Protein 4BXJ (pdb70)

CATH classification: 3.40.80.10 (+1 more: 1.10.101.10)

GO terms:
  GO:0009276 Gram-negative-bacterium-type cell wall (C, IDA)
  GO:0008745 N-acetylmuramoyl-L-alanine amidase activity (F, IDA)
  GO:0033252 regulation of beta-lactamase activity (P, IDA)

InterPro domains:
  IPR002502 N-acetylmuramoyl-L-alanine amidase domain [PF01510] (16-159)
  IPR002502 N-acetylmuramoyl-L-alanine amidase domain [SM00644] (7-158)
  IPR002502 N-acetylmuramoyl-L-alanine amidase domain [cd06583] (18-160)
  IPR036365 PGBD-like superfamily [SSF47090] (182-253)
  IPR036366 PGBD superfamily [G3DSA:1.10.101.10] (173-255)
  IPR036505 N-acetylmuramoyl-L-alanine amidase/PGRP domain superfamily [G3DSA:3.40.80.10] (17-172)
  IPR036505 N-acetylmuramoyl-L-alanine amidase/PGRP domain superfamily [SSF55846] (10-174)
  IPR051206 N-acetylmuramoyl-L-alanine amidase 2 [PTHR30417] (10-252)

Organism: Pseudomonas aeruginosa (strain ATCC 15692 / DSM 22644 / CIP 104116 / JCM 14847 / LMG 12228 / 1C / PRS 101 / PAO1) (NCBI:txid208964)

Radius of gyration: 26.01 Å; Cα contacts (8 Å, |Δi|>4): 995; chains: 2; bounding box: 58×69×72 Å

Structure (mmCIF, N/CA/C/O backbone):
data_4BXJ
#
_entry.id   4BXJ
#
_cell.length_a   101.805
_cell.length_b   101.805
_cell.length_c   164.475
_cell.angle_alpha   90.00
_cell.angle_beta   90.00
_cell.angle_gamma   90.00
#
_symmetry.space_group_name_H-M   'P 41 21 2'
#
loop_
_entity.id
_entity.type
_entity.pdbx_description
1 polymer AMPDH3
2 non-polymer GLYCEROL
3 water water
#
loop_
_atom_site.group_PDB
_atom_site.id
_atom_site.type_symbol
_atom_site.label_atom_id
_atom_site.label_alt_id
_atom_site.label_comp_id
_atom_site.label_asym_id
_atom_site.label_entity_id
_atom_site.label_seq_id
_atom_site.pdbx_PDB_ins_code
_atom_site.Cartn_x
_atom_site.Cartn_y
_atom_site.Cartn_z
_atom_site.occupancy
_atom_site.B_iso_or_equiv
_atom_site.auth_seq_id
_atom_site.auth_comp_id
_atom_site.auth_asym_id
_atom_site.auth_atom_id
_atom_site.pdbx_PDB_model_num
ATOM 1 N N . MET A 1 1 ? 90.634 108.088 184.966 1.00 52.92 1 MET A N 1
ATOM 2 C CA . MET A 1 1 ? 90.126 107.790 183.627 1.00 58.62 1 MET A CA 1
ATOM 3 C C . MET A 1 1 ? 91.029 108.382 182.540 1.00 56.49 1 MET A C 1
ATOM 4 O O . MET A 1 1 ? 90.675 109.338 181.830 1.00 53.04 1 MET A O 1
ATOM 9 N N . LEU A 1 2 ? 92.210 107.790 182.432 1.00 49.94 2 LEU A N 1
ATOM 10 C CA . LEU A 1 2 ? 93.141 108.105 181.372 1.00 44.73 2 LEU A CA 1
ATOM 11 C C . LEU A 1 2 ? 92.639 107.489 180.087 1.00 47.69 2 LEU A C 1
ATOM 12 O O . LEU A 1 2 ? 91.956 106.463 180.100 1.00 50.88 2 LEU A O 1
ATOM 17 N N . THR A 1 3 ? 92.974 108.125 178.974 1.00 46.14 3 THR A N 1
ATOM 18 C CA . THR A 1 3 ? 92.806 107.514 177.669 1.00 38.12 3 THR A CA 1
ATOM 19 C C . THR A 1 3 ? 94.211 107.194 177.196 1.00 36.51 3 THR A C 1
ATOM 20 O O . THR A 1 3 ? 95.160 107.871 177.577 1.00 40.25 3 THR A O 1
ATOM 24 N N . ILE A 1 4 ? 94.368 106.141 176.406 1.00 41.68 4 ILE A N 1
ATOM 25 C CA . ILE A 1 4 ? 95.700 105.784 175.908 1.00 41.21 4 ILE A CA 1
ATOM 26 C C . ILE A 1 4 ? 96.145 106.725 174.767 1.00 36.07 4 ILE A C 1
ATOM 27 O O . ILE A 1 4 ? 95.318 107.176 173.967 1.00 30.55 4 ILE A O 1
ATOM 32 N N . ASP A 1 5 ? 97.438 107.064 174.745 1.00 36.58 5 ASP A N 1
ATOM 33 C CA . ASP A 1 5 ? 98.002 107.979 173.748 1.00 34.36 5 ASP A CA 1
ATOM 34 C C . ASP A 1 5 ? 98.650 107.164 172.638 1.00 37.76 5 ASP A C 1
ATOM 35 O O . ASP A 1 5 ? 99.721 106.577 172.831 1.00 38.47 5 ASP A O 1
ATOM 40 N N . TYR A 1 6 ? 97.999 107.124 171.481 1.00 33.03 6 TYR A N 1
ATOM 41 C CA . TYR A 1 6 ? 98.506 106.353 170.356 1.00 37.08 6 TYR A CA 1
ATOM 42 C C . TYR A 1 6 ? 99.161 107.258 169.322 1.00 40.70 6 TYR A C 1
ATOM 43 O O . TYR A 1 6 ? 99.522 106.808 168.236 1.00 37.81 6 TYR A O 1
ATOM 52 N N . ASN A 1 7 ? 99.298 108.537 169.647 1.00 41.46 7 ASN A N 1
ATOM 53 C CA . ASN A 1 7 ? 99.736 109.501 168.654 1.00 35.45 7 ASN A CA 1
ATOM 54 C C . ASN A 1 7 ? 101.078 110.173 168.938 1.00 39.58 7 ASN A C 1
ATOM 55 O O . ASN A 1 7 ? 101.776 110.586 168.016 1.00 37.77 7 ASN A O 1
ATOM 60 N N . SER A 1 8 ? 101.433 110.288 170.213 1.00 40.01 8 SER A N 1
ATOM 61 C CA . SER A 1 8 ? 102.601 111.073 170.592 1.00 42.68 8 SER A CA 1
ATOM 62 C C . SER A 1 8 ? 103.908 110.427 170.165 1.00 44.59 8 SER A C 1
ATOM 63 O O . SER A 1 8 ? 104.841 111.109 169.739 1.00 46.93 8 SER A O 1
ATOM 66 N N . TYR A 1 9 ? 103.971 109.108 170.274 1.00 40.73 9 TYR A N 1
ATOM 67 C CA . TYR A 1 9 ? 105.210 108.395 170.002 1.00 39.80 9 TYR A CA 1
ATOM 68 C C . TYR A 1 9 ? 104.904 107.048 169.364 1.00 39.54 9 TYR A C 1
ATOM 69 O O . TYR A 1 9 ? 103.932 106.387 169.718 1.00 39.86 9 TYR A O 1
ATOM 78 N N . ARG A 1 10 ? 105.724 106.643 168.405 1.00 41.45 10 ARG A N 1
ATOM 79 C CA . ARG A 1 10 ? 105.490 105.395 167.699 1.00 33.66 10 ARG A CA 1
ATOM 80 C C . ARG A 1 10 ? 106.819 104.743 167.415 1.00 33.49 10 ARG A C 1
ATOM 81 O O . ARG A 1 10 ? 107.678 105.336 166.767 1.00 38.62 10 ARG A O 1
ATOM 89 N N . THR A 1 11 ? 106.991 103.520 167.894 1.00 32.90 11 THR A N 1
ATOM 90 C CA . THR A 1 11 ? 108.216 102.783 167.644 1.00 32.11 11 THR A CA 1
ATOM 91 C C . THR A 1 11 ? 108.373 102.532 166.145 1.00 35.27 11 THR A C 1
ATOM 92 O O . THR A 1 11 ? 107.402 102.226 165.451 1.00 34.95 11 THR A O 1
ATOM 96 N N . THR A 1 12 ? 109.593 102.689 165.643 1.00 33.67 12 THR A N 1
ATOM 97 C CA . THR A 1 12 ? 109.872 102.460 164.241 1.00 35.30 12 THR A CA 1
ATOM 98 C C . THR A 1 12 ? 110.757 101.236 164.108 1.00 42.41 12 THR A C 1
ATOM 99 O O . THR A 1 12 ? 110.310 100.161 163.699 1.00 39.41 12 THR A O 1
ATOM 103 N N . THR A 1 13 ? 112.026 101.401 164.457 1.00 42.25 13 THR A N 1
ATOM 104 C CA . THR A 1 13 ? 112.995 100.350 164.184 1.00 43.60 13 THR A CA 1
ATOM 105 C C . THR A 1 13 ? 112.833 99.075 165.033 1.00 39.18 13 THR A C 1
ATOM 106 O O . THR A 1 13 ? 112.540 98.024 164.473 1.00 40.13 13 THR A O 1
ATOM 110 N N . PRO A 1 14 ? 112.970 99.166 166.372 1.00 42.30 14 PRO A N 1
ATOM 111 C CA . PRO A 1 14 ? 113.021 97.960 167.219 1.00 45.49 14 PRO A CA 1
ATOM 112 C C . PRO A 1 14 ? 111.675 97.296 167.560 1.00 46.50 14 PRO A C 1
ATOM 113 O O . PRO A 1 14 ? 111.315 97.234 168.738 1.00 46.31 14 PRO A O 1
ATOM 117 N N . TYR A 1 15 ? 110.966 96.790 166.556 1.00 44.58 15 TYR A N 1
ATOM 118 C CA . TYR A 1 15 ? 109.761 95.990 166.770 1.00 42.18 15 TYR A CA 1
ATOM 119 C C . TYR A 1 15 ? 109.431 95.174 165.510 1.00 41.05 15 TYR A C 1
ATOM 120 O O . TYR A 1 15 ? 109.972 95.435 164.432 1.00 37.34 15 TYR A O 1
ATOM 129 N N . GLY A 1 16 ? 108.533 94.201 165.650 1.00 35.28 16 GLY A N 1
ATOM 130 C CA . GLY A 1 16 ? 108.153 93.352 164.540 1.00 33.95 16 GLY A CA 1
ATOM 131 C C . GLY A 1 16 ? 106.743 92.796 164.609 1.00 37.40 16 GLY A C 1
ATOM 132 O O . GLY A 1 16 ? 105.861 93.382 165.247 1.00 34.40 16 GLY A O 1
ATOM 133 N N . LYS A 1 17 ? 106.535 91.664 163.938 1.00 32.01 17 LYS A N 1
ATOM 134 C CA . LYS A 1 17 ? 105.254 90.964 163.943 1.00 30.25 17 LYS A CA 1
ATOM 135 C C . LYS A 1 17 ? 105.360 89.776 164.873 1.00 33.75 17 LYS A C 1
ATOM 136 O O . LYS A 1 17 ? 106.459 89.246 165.080 1.00 38.84 17 LYS A O 1
ATOM 142 N N . ARG A 1 18 ? 104.246 89.330 165.441 1.00 30.01 18 ARG A N 1
ATOM 143 C CA . ARG A 1 18 ? 104.336 88.141 166.281 1.00 30.45 18 ARG A CA 1
ATOM 144 C C . ARG A 1 18 ? 104.450 86.881 165.418 1.00 32.45 18 ARG A C 1
ATOM 145 O O . ARG A 1 18 ? 105.018 85.881 165.851 1.00 39.34 18 ARG A O 1
ATOM 153 N N . VAL A 1 19 ? 103.959 86.953 164.182 1.00 31.87 19 VAL A N 1
ATOM 154 C CA . VAL A 1 19 ? 103.985 85.817 163.252 1.00 28.51 19 VAL A CA 1
ATOM 155 C C . VAL A 1 19 ? 105.164 85.809 162.278 1.00 29.01 19 VAL A C 1
ATOM 156 O O . VAL A 1 19 ? 105.412 86.793 161.589 1.00 29.98 19 VAL A O 1
ATOM 160 N N . ARG A 1 20 ? 105.861 84.681 162.193 1.00 27.03 20 ARG A N 1
ATOM 161 C CA . ARG A 1 20 ? 106.964 84.542 161.261 1.00 28.80 20 ARG A CA 1
ATOM 162 C C . ARG A 1 20 ? 106.989 83.174 160.559 1.00 35.84 20 ARG A C 1
ATOM 163 O O . ARG A 1 20 ? 107.910 82.890 159.804 1.00 38.22 20 ARG A O 1
ATOM 171 N N . PHE A 1 21 ? 105.989 82.329 160.811 1.00 37.05 21 PHE A N 1
ATOM 172 C CA . PHE A 1 21 ? 105.932 80.990 160.214 1.00 32.26 21 PHE A CA 1
ATOM 173 C C . PHE A 1 21 ? 104.612 80.735 159.502 1.00 34.75 21 PHE A C 1
ATOM 174 O O . PHE A 1 21 ? 103.564 81.229 159.925 1.00 33.01 21 PHE A O 1
ATOM 182 N N . LEU A 1 22 ? 104.671 79.946 158.429 1.00 32.45 22 LEU A N 1
ATOM 183 C CA . LEU A 1 22 ? 103.476 79.526 157.707 1.00 28.64 22 LEU A CA 1
ATOM 184 C C . LEU A 1 22 ? 103.479 78.005 157.590 1.00 29.63 22 LEU A C 1
ATOM 185 O O . LEU A 1 22 ? 104.406 77.417 157.040 1.00 33.98 22 LEU A O 1
ATOM 190 N N . VAL A 1 23 ? 102.456 77.359 158.128 1.00 28.49 23 VAL A N 1
ATOM 191 C CA . VAL A 1 23 ? 102.429 75.900 158.166 1.00 28.25 23 VAL A CA 1
ATOM 192 C C . VAL A 1 23 ? 101.295 75.339 157.318 1.00 30.98 23 VAL A C 1
ATOM 193 O O . VAL A 1 23 ? 100.146 75.775 157.443 1.00 30.08 23 VAL A O 1
ATOM 197 N N . LEU A 1 24 ? 101.634 74.385 156.446 1.00 33.00 24 LEU A N 1
ATOM 198 C CA . LEU A 1 24 ? 100.662 73.731 155.559 1.00 34.01 24 LEU A CA 1
ATOM 199 C C . LEU A 1 24 ? 100.261 72.347 156.069 1.00 33.97 24 LEU A C 1
ATOM 200 O O . LEU A 1 24 ? 101.126 71.538 156.423 1.00 33.26 24 LEU A O 1
ATOM 205 N N . HIS A 1 25 ? 98.952 72.085 156.079 1.00 33.50 25 HIS A N 1
ATOM 206 C CA . HIS A 1 25 ? 98.392 70.805 156.522 1.00 35.68 25 HIS A CA 1
ATOM 207 C C . HIS A 1 25 ? 97.444 70.231 155.476 1.00 35.01 25 HIS A C 1
ATOM 208 O O . HIS A 1 25 ? 96.884 70.960 154.659 1.00 36.08 25 HIS A O 1
ATOM 215 N N . TYR A 1 26 ? 97.240 68.923 155.510 1.00 36.78 26 TYR A N 1
ATOM 216 C CA . TYR A 1 26 ? 96.070 68.378 154.839 1.00 39.56 26 TYR A CA 1
ATOM 217 C C . TYR A 1 26 ? 95.041 67.950 155.876 1.00 41.01 26 TYR A C 1
ATOM 218 O O . TYR A 1 26 ? 95.394 67.652 157.021 1.00 41.06 26 TYR A O 1
ATOM 227 N N . THR A 1 27 ? 93.770 67.943 155.488 1.00 39.48 27 THR A N 1
ATOM 228 C CA . THR A 1 27 ? 92.694 67.651 156.437 1.00 41.27 27 THR A CA 1
ATOM 229 C C . THR A 1 27 ? 92.489 66.165 156.710 1.00 42.56 27 THR A C 1
ATOM 230 O O . THR A 1 27 ? 92.071 65.798 157.813 1.00 41.04 27 THR A O 1
ATOM 234 N N . ALA A 1 28 ? 92.754 65.333 155.696 1.00 41.58 28 ALA A N 1
ATOM 235 C CA . ALA A 1 28 ? 92.470 63.891 155.737 1.00 45.68 28 ALA A CA 1
ATOM 236 C C . ALA A 1 28 ? 90.979 63.575 155.917 1.00 41.31 28 ALA A C 1
ATOM 237 O O . ALA A 1 28 ? 90.632 62.510 156.400 1.00 40.75 28 ALA A O 1
ATOM 239 N N . LEU A 1 29 ? 90.112 64.506 155.531 1.00 37.13 29 LEU A N 1
ATOM 240 C CA . LEU A 1 29 ? 88.680 64.406 155.768 1.00 34.18 29 LEU A CA 1
ATOM 241 C C . LEU A 1 29 ? 88.003 65.177 154.654 1.00 37.86 29 LEU A C 1
ATOM 242 O O . LEU A 1 29 ? 88.632 66.021 154.037 1.00 43.76 29 LEU A O 1
ATOM 247 N N . ASP A 1 30 ? 86.734 64.918 154.367 1.00 40.04 30 ASP A N 1
ATOM 248 C CA . ASP A 1 30 ? 86.083 65.709 153.317 1.00 36.50 30 ASP A CA 1
ATOM 249 C C . ASP A 1 30 ? 85.730 67.103 153.832 1.00 38.06 30 ASP A C 1
ATOM 250 O O . ASP A 1 30 ? 85.967 67.414 155.009 1.00 37.32 30 ASP A O 1
ATOM 255 N N . PHE A 1 31 ? 85.148 67.931 152.968 1.00 35.64 31 PHE A N 1
ATOM 256 C CA . PHE A 1 31 ? 84.832 69.310 153.351 1.00 38.99 31 PHE A CA 1
ATOM 257 C C . PHE A 1 31 ? 83.914 69.409 154.561 1.00 38.44 31 PHE A C 1
ATOM 258 O O . PHE A 1 31 ? 84.185 70.159 155.489 1.00 42.29 31 PHE A O 1
ATOM 266 N N . ALA A 1 32 ? 82.813 68.674 154.534 1.00 38.79 32 ALA A N 1
ATOM 267 C CA . ALA A 1 32 ? 81.845 68.743 155.617 1.00 39.23 32 ALA A CA 1
ATOM 268 C C . ALA A 1 32 ? 82.473 68.339 156.930 1.00 36.67 32 ALA A C 1
ATOM 269 O O . ALA A 1 32 ? 82.199 68.943 157.962 1.00 42.05 32 ALA A O 1
ATOM 271 N N . ALA A 1 33 ? 83.330 67.331 156.906 1.00 33.82 33 ALA A N 1
ATOM 272 C CA . ALA A 1 33 ? 83.949 66.908 158.153 1.00 36.19 33 ALA A CA 1
ATOM 273 C C . ALA A 1 33 ? 85.012 67.907 158.598 1.00 40.11 33 ALA A C 1
ATOM 274 O O . ALA A 1 33 ? 85.201 68.134 159.792 1.00 41.48 33 ALA A O 1
ATOM 276 N N . SER A 1 34 ? 85.700 68.504 157.637 1.00 36.62 34 SER A N 1
ATOM 277 C CA . SER A 1 34 ? 86.772 69.422 157.956 1.00 33.98 34 SER A CA 1
ATOM 278 C C . SER A 1 34 ? 86.231 70.665 158.623 1.00 38.77 34 SER A C 1
ATOM 279 O O . SER A 1 34 ? 86.736 71.077 159.668 1.00 38.22 34 SER A O 1
ATOM 282 N N . VAL A 1 35 ? 85.207 71.272 158.025 1.00 38.51 35 VAL A N 1
ATOM 283 C CA . VAL A 1 35 ? 84.746 72.559 158.532 1.00 37.92 35 VAL A CA 1
ATOM 284 C C . VAL A 1 35 ? 84.175 72.374 159.895 1.00 36.28 35 VAL A C 1
ATOM 285 O O . VAL A 1 35 ? 84.228 73.273 160.717 1.00 37.58 35 VAL A O 1
ATOM 289 N N . LYS A 1 36 ? 83.633 71.194 160.140 1.00 37.46 36 LYS A N 1
ATOM 290 C CA . LYS A 1 36 ? 83.053 70.922 161.437 1.00 43.20 36 LYS A CA 1
ATOM 291 C C . LYS A 1 36 ? 84.175 70.748 162.459 1.00 42.41 36 LYS A C 1
ATOM 292 O O . LYS A 1 36 ? 84.138 71.337 163.547 1.00 40.12 36 LYS A O 1
ATOM 298 N N . ALA A 1 37 ? 85.196 69.978 162.086 1.00 41.83 37 ALA A N 1
ATOM 299 C CA . ALA A 1 37 ? 86.287 69.654 163.009 1.00 41.28 37 ALA A CA 1
ATOM 300 C C . ALA A 1 37 ? 87.181 70.856 163.307 1.00 42.47 37 ALA A C 1
ATOM 301 O O . ALA A 1 37 ? 87.754 70.955 164.384 1.00 43.70 37 ALA A O 1
ATOM 303 N N . LEU A 1 38 ? 87.300 71.770 162.353 1.00 39.75 38 LEU A N 1
ATOM 304 C CA . LEU A 1 38 ? 88.177 72.920 162.534 1.00 39.18 38 LEU A CA 1
ATOM 305 C C . LEU A 1 38 ? 87.451 74.125 163.130 1.00 36.28 38 LEU A C 1
ATOM 306 O O . LEU A 1 38 ? 88.082 75.129 163.469 1.00 38.24 38 LEU A O 1
ATOM 311 N N . THR A 1 39 ? 86.132 74.042 163.258 1.00 33.94 39 THR A N 1
ATOM 312 C CA . THR A 1 39 ? 85.392 75.163 163.829 1.00 34.97 39 THR A CA 1
ATOM 313 C C . THR A 1 39 ? 84.844 74.860 165.209 1.00 34.63 39 THR A C 1
ATOM 314 O O . THR A 1 39 ? 84.785 75.754 166.061 1.00 32.42 39 THR A O 1
ATOM 318 N N . THR A 1 40 ? 84.443 73.614 165.442 1.00 32.46 40 THR A N 1
ATOM 319 C CA . THR A 1 40 ? 83.874 73.274 166.750 1.00 38.95 40 THR A CA 1
ATOM 320 C C . THR A 1 40 ? 84.639 72.157 167.451 1.00 39.66 40 THR A C 1
ATOM 321 O O . THR A 1 40 ? 84.296 71.776 168.564 1.00 41.39 40 THR A O 1
ATOM 325 N N . GLY A 1 41 ? 85.693 71.665 166.809 1.00 36.98 41 GLY A N 1
ATOM 326 C CA . GLY A 1 41 ? 86.361 70.466 167.265 1.00 32.61 41 GLY A CA 1
ATOM 327 C C . GLY A 1 41 ? 87.550 70.685 168.168 1.00 35.60 41 GLY A C 1
ATOM 328 O O . GLY A 1 41 ? 87.574 71.609 168.963 1.00 39.24 41 GLY A O 1
ATOM 329 N N . ALA A 1 42 ? 88.543 69.813 168.036 1.00 39.67 42 ALA A N 1
ATOM 330 C CA . ALA A 1 42 ? 89.731 69.838 168.882 1.00 30.62 42 ALA A CA 1
ATOM 331 C C . ALA A 1 42 ? 90.863 70.670 168.293 1.00 31.59 42 ALA A C 1
ATOM 332 O O . ALA A 1 42 ? 91.805 71.020 168.988 1.00 33.30 42 ALA A O 1
ATOM 334 N N . ALA A 1 43 ? 90.780 70.959 167.000 1.00 38.72 43 ALA A N 1
ATOM 335 C CA . ALA A 1 43 ? 91.838 71.680 166.304 1.00 33.23 43 ALA A CA 1
ATOM 336 C C . ALA A 1 43 ? 91.214 72.797 165.507 1.00 32.74 43 ALA A C 1
ATOM 337 O O . ALA A 1 43 ? 89.996 72.890 165.422 1.00 40.23 43 ALA A O 1
ATOM 339 N N . SER A 1 44 ? 92.037 73.647 164.912 1.00 33.51 44 SER A N 1
ATOM 340 C CA . SER A 1 44 ? 91.520 74.642 163.973 1.00 30.58 44 SER A CA 1
ATOM 341 C C . SER A 1 44 ? 92.625 75.085 163.031 1.00 28.59 44 SER A C 1
ATOM 342 O O . SER A 1 44 ? 93.741 74.555 163.047 1.00 29.94 44 SER A O 1
ATOM 345 N N . ALA A 1 45 ? 92.321 76.069 162.206 1.00 27.35 45 ALA A N 1
ATOM 346 C CA . ALA A 1 45 ? 93.318 76.573 161.290 1.00 28.07 45 ALA A CA 1
ATOM 347 C C . ALA A 1 45 ? 92.902 77.962 160.894 1.00 27.50 45 ALA A C 1
ATOM 348 O O . ALA A 1 45 ? 91.730 78.298 160.998 1.00 27.84 45 ALA A O 1
ATOM 350 N N . HIS A 1 46 ? 93.854 78.771 160.445 1.00 27.43 46 HIS A N 1
ATOM 351 C CA . HIS A 1 46 ? 93.534 80.127 160.035 1.00 26.39 46 HIS A CA 1
ATOM 352 C C . HIS A 1 46 ? 92.751 80.109 158.744 1.00 30.04 46 HIS A C 1
ATOM 353 O O . HIS A 1 46 ? 91.755 80.818 158.615 1.00 34.12 46 HIS A O 1
ATOM 360 N N . TYR A 1 47 ? 93.190 79.287 157.797 1.00 27.22 47 TYR A N 1
ATOM 361 C CA . TYR A 1 47 ? 92.522 79.189 156.509 1.00 30.09 47 TYR A CA 1
ATOM 362 C C . TYR A 1 47 ? 92.257 77.742 156.136 1.00 32.39 47 TYR A C 1
ATOM 363 O O . TYR A 1 47 ? 93.012 76.833 156.525 1.00 29.71 47 TYR A O 1
ATOM 372 N N . LEU A 1 48 ? 91.180 77.546 155.383 1.00 26.66 48 LEU A N 1
ATOM 373 C CA . LEU A 1 48 ? 90.834 76.249 154.823 1.00 28.09 48 LEU A CA 1
ATOM 374 C C . LEU A 1 48 ? 90.683 76.381 153.321 1.00 32.64 48 LEU A C 1
ATOM 375 O O . LEU A 1 48 ? 89.975 77.268 152.831 1.00 33.06 48 LEU A O 1
ATOM 380 N N . ILE A 1 49 ? 91.359 75.514 152.579 1.00 38.24 49 ILE A N 1
ATOM 381 C CA . ILE A 1 49 ? 91.203 75.485 151.126 1.00 32.34 49 ILE A CA 1
ATOM 382 C C . ILE A 1 49 ? 90.497 74.188 150.751 1.00 33.04 49 ILE A C 1
ATOM 383 O O . ILE A 1 49 ? 91.072 73.105 150.870 1.00 34.49 49 ILE A O 1
ATOM 388 N N . PRO A 1 50 ? 89.225 74.287 150.343 1.00 33.65 50 PRO A N 1
ATOM 389 C CA . PRO A 1 50 ? 88.417 73.130 149.943 1.00 32.11 50 PRO A CA 1
ATOM 390 C C . PRO A 1 50 ? 88.804 72.549 148.577 1.00 33.71 50 PRO A C 1
ATOM 391 O O . PRO A 1 50 ? 89.379 73.226 147.719 1.00 29.21 50 PRO A O 1
ATOM 395 N N . ALA A 1 51 ? 88.486 71.275 148.394 1.00 35.19 51 ALA A N 1
ATOM 396 C CA . ALA A 1 51 ? 88.644 70.616 147.110 1.00 37.20 51 ALA A CA 1
ATOM 397 C C . ALA A 1 51 ? 87.294 70.645 146.372 1.00 38.32 51 ALA A C 1
ATOM 398 O O . ALA A 1 51 ? 86.323 70.027 146.822 1.00 32.66 51 ALA A O 1
ATOM 400 N N . PRO A 1 52 ? 87.222 71.378 145.249 1.00 31.94 52 PRO A N 1
ATOM 401 C CA . PRO A 1 52 ? 85.951 71.636 144.564 1.00 33.96 52 PRO A CA 1
ATOM 402 C C . PRO A 1 52 ? 85.246 70.372 144.081 1.00 38.70 52 PRO A C 1
ATOM 403 O O . PRO A 1 52 ? 84.022 70.336 144.045 1.00 44.41 52 PRO A O 1
ATOM 407 N N . HIS A 1 53 ? 85.996 69.346 143.709 1.00 41.33 53 HIS A N 1
ATOM 408 C CA . HIS A 1 53 ? 85.367 68.080 143.356 1.00 45.93 53 HIS A CA 1
ATOM 409 C C . HIS A 1 53 ? 85.157 67.258 144.599 1.00 39.75 53 HIS A C 1
ATOM 410 O O . HIS A 1 53 ? 85.878 66.300 144.835 1.00 52.76 53 HIS A O 1
ATOM 417 N N . ASP A 1 54 ? 84.177 67.653 145.401 1.00 37.69 54 ASP A N 1
ATOM 418 C CA . ASP A 1 54 ? 83.876 66.995 146.681 1.00 41.72 54 ASP A CA 1
ATOM 419 C C . ASP A 1 54 ? 82.386 67.163 146.888 1.00 39.43 54 ASP A C 1
ATOM 420 O O . ASP A 1 54 ? 81.889 68.288 146.929 1.00 43.48 54 ASP A O 1
ATOM 425 N N . PRO A 1 55 ? 81.660 66.045 146.991 1.00 44.27 55 PRO A N 1
ATOM 426 C CA . PRO A 1 55 ? 80.214 66.070 147.250 1.00 41.80 55 PRO A CA 1
ATOM 427 C C . PRO A 1 55 ? 79.861 66.832 148.534 1.00 43.99 55 PRO A C 1
ATOM 428 O O . PRO A 1 55 ? 78.847 67.530 148.506 1.00 43.56 55 PRO A O 1
ATOM 432 N N . SER A 1 56 ? 80.671 66.722 149.601 1.00 41.32 56 SER A N 1
ATOM 433 C CA . SER A 1 56 ? 80.458 67.500 150.836 1.00 40.09 56 SER A CA 1
ATOM 434 C C . SER A 1 56 ? 80.396 68.965 150.507 1.00 43.82 56 SER A C 1
ATOM 435 O O . SER A 1 56 ? 79.562 69.704 151.036 1.00 43.80 56 SER A O 1
ATOM 438 N N . TYR A 1 57 ? 81.322 69.376 149.646 1.00 38.33 57 TYR A N 1
ATOM 439 C CA . TYR A 1 57 ? 81.510 70.770 149.317 1.00 38.57 57 TYR A CA 1
ATOM 440 C C . TYR A 1 57 ? 80.330 71.290 148.532 1.00 37.81 57 TYR A C 1
ATOM 441 O O . TYR A 1 57 ? 79.690 72.259 148.938 1.00 41.23 57 TYR A O 1
ATOM 450 N N . LYS A 1 58 ? 80.045 70.639 147.410 1.00 44.33 58 LYS A N 1
ATOM 451 C CA . LYS A 1 58 ? 78.932 71.038 146.564 1.00 41.59 58 LYS A CA 1
ATOM 452 C C . LYS A 1 58 ? 77.643 71.018 147.381 1.00 40.54 58 LYS A C 1
ATOM 453 O O . LYS A 1 58 ? 76.822 71.935 147.283 1.00 38.29 58 LYS A O 1
ATOM 459 N N . ALA A 1 59 ? 77.492 69.995 148.220 1.00 36.71 59 ALA A N 1
ATOM 460 C CA . ALA A 1 59 ? 76.292 69.872 149.047 1.00 40.53 59 ALA A CA 1
ATOM 461 C C . ALA A 1 59 ? 76.155 71.024 150.033 1.00 42.58 59 ALA A C 1
ATOM 462 O O . ALA A 1 59 ? 75.055 71.383 150.424 1.00 49.88 59 ALA A O 1
ATOM 464 N N . ALA A 1 60 ? 77.278 71.600 150.438 1.00 40.51 60 ALA A N 1
ATOM 465 C CA . ALA A 1 60 ? 77.257 72.684 151.400 1.00 37.84 60 ALA A CA 1
ATOM 466 C C . ALA A 1 60 ? 76.775 73.996 150.776 1.00 43.17 60 ALA A C 1
ATOM 467 O O . ALA A 1 60 ? 76.469 74.950 151.500 1.00 38.36 60 ALA A O 1
ATOM 469 N N . GLY A 1 61 ? 76.714 74.044 149.442 1.00 38.57 61 GLY A N 1
ATOM 470 C CA . GLY A 1 61 ? 76.286 75.245 148.737 1.00 32.99 61 GLY A CA 1
ATOM 471 C C . GLY A 1 61 ? 77.276 75.765 147.709 1.00 38.41 61 GLY A C 1
ATOM 472 O O . GLY A 1 61 ? 76.988 76.698 146.962 1.00 36.51 61 GLY A O 1
ATOM 473 N N . PHE A 1 62 ? 78.450 75.152 147.649 1.00 38.90 62 PHE A N 1
ATOM 474 C CA . PHE A 1 62 ? 79.538 75.724 146.869 1.00 37.27 62 PHE A CA 1
ATOM 475 C C . PHE A 1 62 ? 79.766 75.041 145.517 1.00 38.19 62 PHE A C 1
ATOM 476 O O . PHE A 1 62 ? 79.247 73.962 145.257 1.00 41.00 62 PHE A O 1
ATOM 484 N N . LYS A 1 63 ? 80.520 75.693 144.645 1.00 37.41 63 LYS A N 1
ATOM 485 C CA . LYS A 1 63 ? 80.886 75.078 143.385 1.00 38.88 63 LYS A CA 1
ATOM 486 C C . LYS A 1 63 ? 82.341 75.382 143.056 1.00 41.22 63 LYS A C 1
ATOM 487 O O . LYS A 1 63 ? 83.190 74.501 143.122 1.00 38.81 63 LYS A O 1
ATOM 493 N N . GLY A 1 64 ? 82.630 76.632 142.712 1.00 42.18 64 GLY A N 1
ATOM 494 C CA . GLY A 1 64 ? 83.989 77.025 142.396 1.00 33.47 64 GLY A CA 1
ATOM 495 C C . GLY A 1 64 ? 84.929 76.981 143.592 1.00 40.88 64 GLY A C 1
ATOM 496 O O . GLY A 1 64 ? 84.515 76.795 144.750 1.00 37.16 64 GLY A O 1
ATOM 497 N N . GLN A 1 65 ? 86.213 77.144 143.300 1.00 37.72 65 GLN A N 1
ATOM 498 C CA . GLN A 1 65 ? 87.239 77.173 144.321 1.00 37.10 65 GLN A CA 1
ATOM 499 C C . GLN A 1 65 ? 87.044 78.420 145.166 1.00 33.25 65 GLN A C 1
ATOM 500 O O . GLN A 1 65 ? 86.736 79.469 144.633 1.00 36.82 65 GLN A O 1
ATOM 506 N N . ARG A 1 66 ? 87.207 78.306 146.479 1.00 31.45 66 ARG A N 1
ATOM 507 C CA . ARG A 1 66 ? 87.352 79.502 147.326 1.00 38.49 66 ARG A CA 1
ATOM 508 C C . ARG A 1 66 ? 88.284 79.309 148.511 1.00 29.67 66 ARG A C 1
ATOM 509 O O . ARG A 1 66 ? 88.836 78.231 148.694 1.00 30.04 66 ARG A O 1
ATOM 517 N N . ILE A 1 67 ? 88.492 80.375 149.280 1.00 27.71 67 ILE A N 1
ATOM 518 C CA . ILE A 1 67 ? 89.390 80.323 150.434 1.00 30.13 67 ILE A CA 1
ATOM 519 C C . ILE A 1 67 ? 88.654 80.814 151.661 1.00 33.40 67 ILE A C 1
ATOM 520 O O . ILE A 1 67 ? 88.138 81.943 151.668 1.00 34.17 67 ILE A O 1
ATOM 525 N N . PHE A 1 68 ? 88.601 79.972 152.691 1.00 27.38 68 PHE A N 1
ATOM 526 C CA . PHE A 1 68 ? 87.865 80.298 153.909 1.00 32.81 68 PHE A CA 1
ATOM 527 C C . PHE A 1 68 ? 88.784 80.739 155.039 1.00 32.57 68 PHE A C 1
ATOM 528 O O . PHE A 1 68 ? 89.755 80.057 155.358 1.00 32.08 68 PHE A O 1
ATOM 536 N N . ASN A 1 69 ? 88.454 81.863 155.667 1.00 34.13 69 ASN A N 1
ATOM 537 C CA . ASN A 1 69 ? 89.107 82.230 156.908 1.00 28.10 69 ASN A CA 1
ATOM 538 C C . ASN A 1 69 ? 88.272 81.706 158.059 1.00 27.63 69 ASN A C 1
ATOM 539 O O . ASN A 1 69 ? 87.059 81.879 158.083 1.00 31.39 69 ASN A O 1
ATOM 544 N N . LEU A 1 70 ? 88.920 81.031 158.997 1.00 31.66 70 LEU A N 1
ATOM 545 C CA . LEU A 1 70 ? 88.239 80.463 160.162 1.00 30.71 70 LEU A CA 1
ATOM 546 C C . LEU A 1 70 ? 88.659 81.170 161.449 1.00 31.24 70 LEU A C 1
ATOM 547 O O . LEU A 1 70 ? 87.863 81.317 162.375 1.00 34.48 70 LEU A O 1
ATOM 552 N N . VAL A 1 71 ? 89.924 81.572 161.498 1.00 27.41 71 VAL A N 1
ATOM 553 C CA . VAL A 1 71 ? 90.486 82.295 162.626 1.00 29.96 71 VAL A CA 1
ATOM 554 C C . VAL A 1 71 ? 91.249 83.481 162.062 1.00 30.39 71 VAL A C 1
ATOM 555 O O . VAL A 1 71 ? 91.991 83.327 161.098 1.00 34.33 71 VAL A O 1
ATOM 559 N N . ALA A 1 72 ? 91.050 84.663 162.639 1.00 30.30 72 ALA A N 1
ATOM 560 C CA . ALA A 1 72 ? 91.770 85.852 162.217 1.00 25.37 72 ALA A CA 1
ATOM 561 C C . ALA A 1 72 ? 93.253 85.611 162.418 1.00 30.23 72 ALA A C 1
ATOM 562 O O . ALA A 1 72 ? 93.640 84.951 163.388 1.00 29.90 72 ALA A O 1
ATOM 564 N N . GLU A 1 73 ? 94.071 86.148 161.507 1.00 25.69 73 GLU A N 1
ATOM 565 C CA . GLU A 1 73 ? 95.511 85.947 161.541 1.00 25.37 73 GLU A CA 1
ATOM 566 C C . GLU A 1 73 ? 96.097 86.314 162.899 1.00 28.57 73 GLU A C 1
ATOM 567 O O . GLU A 1 73 ? 96.962 85.607 163.430 1.00 27.27 73 GLU A O 1
ATOM 573 N N . GLU A 1 74 ? 95.613 87.411 163.468 1.00 28.84 74 GLU A N 1
ATOM 574 C CA . GLU A 1 74 ? 96.119 87.871 164.756 1.00 36.75 74 GLU A CA 1
ATOM 575 C C . GLU A 1 74 ? 95.823 86.911 165.901 1.00 34.57 74 GLU A C 1
ATOM 576 O O . GLU A 1 74 ? 96.511 86.939 166.924 1.00 33.60 74 GLU A O 1
ATOM 582 N N . ASP A 1 75 ? 94.827 86.045 165.733 1.00 31.03 75 ASP A N 1
ATOM 583 C CA . ASP A 1 75 ? 94.537 85.070 166.784 1.00 28.71 75 ASP A CA 1
ATOM 584 C C . ASP A 1 75 ? 95.345 83.784 166.667 1.00 31.04 75 ASP A C 1
ATOM 585 O O . ASP A 1 75 ? 96.105 83.594 165.717 1.00 32.05 75 ASP A O 1
ATOM 590 N N . ARG A 1 76 ? 95.177 82.904 167.648 1.00 27.55 76 ARG A N 1
ATOM 591 C CA . ARG A 1 76 ? 95.952 81.672 167.721 1.00 26.75 76 ARG A CA 1
ATOM 592 C C . ARG A 1 76 ? 95.094 80.485 167.306 1.00 31.37 76 ARG A C 1
ATOM 593 O O . ARG A 1 76 ? 94.157 80.119 168.008 1.00 35.18 76 ARG A O 1
ATOM 601 N N . ALA A 1 77 ? 95.375 79.893 166.154 1.00 31.66 77 ALA A N 1
ATOM 602 C CA . ALA A 1 77 ? 94.607 78.727 165.755 1.00 30.24 77 ALA A CA 1
ATOM 603 C C . ALA A 1 77 ? 95.317 77.506 166.312 1.00 30.25 77 ALA A C 1
ATOM 604 O O . ALA A 1 77 ? 96.491 77.584 166.660 1.00 32.69 77 ALA A O 1
ATOM 606 N N . TRP A 1 78 ? 94.619 76.382 166.409 1.00 32.25 78 TRP A N 1
ATOM 607 C CA . TRP A 1 78 ? 95.186 75.215 167.082 1.00 32.08 78 TRP A CA 1
ATOM 608 C C . TRP A 1 78 ? 95.560 74.113 166.089 1.00 36.45 78 TRP A C 1
ATOM 609 O O . TRP A 1 78 ? 94.815 73.147 165.909 1.00 35.10 78 TRP A O 1
ATOM 620 N N . HIS A 1 79 ? 96.731 74.243 165.467 1.00 38.34 79 HIS A N 1
ATOM 621 C CA . HIS A 1 79 ? 97.044 73.453 164.282 1.00 33.79 79 HIS A CA 1
ATOM 622 C C . HIS A 1 79 ? 98.426 72.804 164.297 1.00 34.30 79 HIS A C 1
ATOM 623 O O . HIS A 1 79 ? 98.605 71.714 163.761 1.00 40.93 79 HIS A O 1
ATOM 630 N N . ALA A 1 80 ? 99.395 73.481 164.907 1.00 35.97 80 ALA A N 1
ATOM 631 C CA . ALA A 1 80 ? 100.764 72.985 164.999 1.00 32.84 80 ALA A CA 1
ATOM 632 C C . ALA A 1 80 ? 100.934 71.897 166.061 1.00 39.20 80 ALA A C 1
ATOM 633 O O . ALA A 1 80 ? 101.655 70.917 165.836 1.00 39.12 80 ALA A O 1
ATOM 635 N N . GLY A 1 81 ? 100.281 72.066 167.215 1.00 35.62 81 GLY A N 1
ATOM 636 C CA . GLY A 1 81 ? 100.450 71.134 168.318 1.00 27.21 81 GLY A CA 1
ATOM 637 C C . GLY A 1 81 ? 101.876 71.219 168.818 1.00 33.30 81 GLY A C 1
ATOM 638 O O . GLY A 1 81 ? 102.539 72.239 168.618 1.00 32.86 81 GLY A O 1
ATOM 639 N N . VAL A 1 82 ? 102.352 70.162 169.473 1.00 35.39 82 VAL A N 1
ATOM 640 C CA . VAL A 1 82 ? 103.747 70.092 169.902 1.00 31.50 82 VAL A CA 1
ATOM 641 C C . VAL A 1 82 ? 104.653 70.174 168.680 1.00 31.69 82 VAL A C 1
ATOM 642 O O . VAL A 1 82 ? 104.620 69.307 167.815 1.00 38.16 82 VAL A O 1
ATOM 646 N N . SER A 1 83 ? 105.461 71.217 168.601 1.00 30.41 83 SER A N 1
ATOM 647 C CA . SER A 1 83 ? 106.161 71.514 167.358 1.00 32.90 83 SER A CA 1
ATOM 648 C C . SER A 1 83 ? 107.376 72.410 167.590 1.00 35.46 83 SER A C 1
ATOM 649 O O . SER A 1 83 ? 107.550 72.984 168.665 1.00 35.45 83 SER A O 1
ATOM 652 N N . GLY A 1 84 ? 108.217 72.536 166.575 1.00 35.68 84 GLY A N 1
ATOM 653 C CA . GLY A 1 84 ? 109.429 73.323 166.706 1.00 34.65 84 GLY A CA 1
ATOM 654 C C . GLY A 1 84 ? 110.074 73.578 165.363 1.00 35.24 84 GLY A C 1
ATOM 655 O O . GLY A 1 84 ? 110.123 72.703 164.493 1.00 35.78 84 GLY A O 1
ATOM 656 N N . TRP A 1 85 ? 110.562 74.792 165.186 1.00 34.34 85 TRP A N 1
ATOM 657 C CA . TRP A 1 85 ? 111.271 75.156 163.970 1.00 34.60 85 TRP A CA 1
ATOM 658 C C . TRP A 1 85 ? 112.088 76.413 164.237 1.00 36.47 85 TRP A C 1
ATOM 659 O O . TRP A 1 85 ? 111.629 77.301 164.960 1.00 44.08 85 TRP A O 1
ATOM 670 N N . ALA A 1 86 ? 113.295 76.476 163.684 1.00 31.02 86 ALA A N 1
ATOM 671 C CA . ALA A 1 86 ? 114.115 77.685 163.753 1.00 37.04 86 ALA A CA 1
ATOM 672 C C . ALA A 1 86 ? 114.338 78.144 165.180 1.00 40.75 86 ALA A C 1
ATOM 673 O O . ALA A 1 86 ? 114.109 79.310 165.509 1.00 39.81 86 ALA A O 1
ATOM 675 N N . ARG A 1 87 ? 114.744 77.215 166.034 1.00 38.42 87 ARG A N 1
ATOM 676 C CA . ARG A 1 87 ? 114.983 77.531 167.438 1.00 42.27 87 ARG A CA 1
ATOM 677 C C . ARG A 1 87 ? 113.745 78.040 168.218 1.00 43.13 87 ARG A C 1
ATOM 678 O O . ARG A 1 87 ? 113.844 78.421 169.381 1.00 45.94 87 ARG A O 1
ATOM 686 N N . ARG A 1 88 ? 112.575 78.024 167.595 1.00 39.50 88 ARG A N 1
ATOM 687 C CA . ARG A 1 88 ? 111.363 78.308 168.343 1.00 34.80 88 ARG A CA 1
ATOM 688 C C . ARG A 1 88 ? 110.584 77.018 168.563 1.00 35.32 88 ARG A C 1
ATOM 689 O O . ARG A 1 88 ? 110.933 75.982 167.999 1.00 35.71 88 ARG A O 1
ATOM 697 N N . ASP A 1 89 ? 109.556 77.082 169.406 1.00 31.13 89 ASP A N 1
ATOM 698 C CA . ASP A 1 89 ? 108.684 75.939 169.673 1.00 32.37 89 ASP A CA 1
ATOM 699 C C . ASP A 1 89 ? 107.290 76.470 169.970 1.00 34.47 89 ASP A C 1
ATOM 700 O O . ASP A 1 89 ? 107.094 77.689 170.060 1.00 33.89 89 ASP A O 1
ATOM 705 N N . ASN A 1 90 ? 106.334 75.557 170.126 1.00 29.59 90 ASN A N 1
ATOM 706 C CA . ASN A 1 90 ? 104.934 75.935 170.273 1.00 35.53 90 ASN A CA 1
ATOM 707 C C . ASN A 1 90 ? 104.461 76.803 169.101 1.00 33.19 90 ASN A C 1
ATOM 708 O O . ASN A 1 90 ? 103.910 77.884 169.305 1.00 33.04 90 ASN A O 1
ATOM 713 N N . LEU A 1 91 ? 104.669 76.318 167.879 1.00 27.70 91 LEU A N 1
ATOM 714 C CA . LEU A 1 91 ? 104.526 77.162 166.696 1.00 31.78 91 LEU A CA 1
ATOM 715 C C . LEU A 1 91 ? 103.143 77.756 166.494 1.00 35.61 91 LEU A C 1
ATOM 716 O O . LEU A 1 91 ? 102.976 78.647 165.661 1.00 34.72 91 LEU A O 1
ATOM 721 N N . ASN A 1 92 ? 102.160 77.287 167.261 1.00 30.77 92 ASN A N 1
ATOM 722 C CA . ASN A 1 92 ? 100.850 77.906 167.230 1.00 28.78 92 ASN A CA 1
ATOM 723 C C . ASN A 1 92 ? 100.920 79.366 167.611 1.00 29.54 92 ASN A C 1
ATOM 724 O O . ASN A 1 92 ? 100.114 80.172 167.154 1.00 34.08 92 ASN A O 1
ATOM 729 N N . ASP A 1 93 ? 101.880 79.713 168.456 1.00 28.80 93 ASP A N 1
ATOM 730 C CA . ASP A 1 93 ? 101.956 81.078 168.948 1.00 30.34 93 ASP A CA 1
ATOM 731 C C . ASP A 1 93 ? 102.334 82.050 167.825 1.00 32.65 93 ASP A C 1
ATOM 732 O O . ASP A 1 93 ? 101.822 83.163 167.752 1.00 29.76 93 ASP A O 1
ATOM 737 N N . THR A 1 94 ? 103.209 81.600 166.936 1.00 29.59 94 THR A N 1
ATOM 738 C CA . THR A 1 94 ? 103.884 82.484 166.006 1.00 31.33 94 THR A CA 1
ATOM 739 C C . THR A 1 94 ? 103.703 82.091 164.542 1.00 32.02 94 THR A C 1
ATOM 740 O O . THR A 1 94 ? 104.433 82.575 163.681 1.00 31.35 94 THR A O 1
ATOM 744 N N . SER A 1 95 ? 102.748 81.207 164.262 1.00 33.32 95 SER A N 1
ATOM 745 C CA . SER A 1 95 ? 102.486 80.810 162.882 1.00 32.62 95 SER A CA 1
ATOM 746 C C . SER A 1 95 ? 101.052 81.052 162.447 1.00 30.85 95 SER A C 1
ATOM 747 O O . SER A 1 95 ? 100.166 81.325 163.261 1.00 28.64 95 SER A O 1
ATOM 750 N N . ILE A 1 96 ? 100.850 80.945 161.140 1.00 27.56 96 ILE A N 1
ATOM 751 C CA . ILE A 1 96 ? 99.537 80.960 160.539 1.00 26.49 96 ILE A CA 1
ATOM 752 C C . ILE A 1 96 ? 99.337 79.566 159.940 1.00 30.51 96 ILE A C 1
ATOM 753 O O . ILE A 1 96 ? 100.262 79.007 159.362 1.00 29.84 96 ILE A O 1
ATOM 758 N N . GLY A 1 97 ? 98.153 78.985 160.104 1.00 29.22 97 GLY A N 1
ATOM 759 C CA . GLY A 1 97 ? 97.923 77.621 159.659 1.00 30.25 97 GLY A CA 1
ATOM 760 C C . GLY A 1 97 ? 97.013 77.521 158.446 1.00 32.43 97 GLY A C 1
ATOM 761 O O . GLY A 1 97 ? 95.928 78.101 158.429 1.00 33.78 97 GLY A O 1
ATOM 762 N N . ILE A 1 98 ? 97.446 76.782 157.430 1.00 29.85 98 ILE A N 1
ATOM 763 C CA . ILE A 1 98 ? 96.622 76.566 156.239 1.00 30.93 98 ILE A CA 1
ATOM 764 C C . ILE A 1 98 ? 96.269 75.088 156.097 1.00 27.76 98 ILE A C 1
ATOM 765 O O . ILE A 1 98 ? 97.152 74.250 156.027 1.00 35.51 98 ILE A O 1
ATOM 770 N N . GLU A 1 99 ? 94.977 74.782 156.095 1.00 27.45 99 GLU A N 1
ATOM 771 C CA . GLU A 1 99 ? 94.480 73.421 155.914 1.00 31.63 99 GLU A CA 1
ATOM 772 C C . GLU A 1 99 ? 93.949 73.295 154.505 1.00 34.00 99 GLU A C 1
ATOM 773 O O . GLU A 1 99 ? 93.146 74.122 154.058 1.00 32.67 99 GLU A O 1
ATOM 779 N N . ILE A 1 100 ? 94.394 72.256 153.807 1.00 39.20 100 ILE A N 1
ATOM 780 C CA . ILE A 1 100 ? 93.928 71.978 152.456 1.00 37.08 100 ILE A CA 1
ATOM 781 C C . ILE A 1 100 ? 93.148 70.669 152.482 1.00 36.76 100 ILE A C 1
ATOM 782 O O . ILE A 1 100 ? 93.638 69.679 153.010 1.00 39.86 100 ILE A O 1
ATOM 787 N N . VAL A 1 101 ? 91.932 70.659 151.947 1.00 35.94 101 VAL A N 1
ATOM 788 C CA . VAL A 1 101 ? 91.175 69.407 151.877 1.00 39.55 101 VAL A CA 1
ATOM 789 C C . VAL A 1 101 ? 91.782 68.427 150.877 1.00 42.17 101 VAL A C 1
ATOM 790 O O . VAL A 1 101 ? 91.962 68.732 149.704 1.00 43.83 101 VAL A O 1
ATOM 794 N N . ASN A 1 102 ? 92.105 67.243 151.368 1.00 43.96 102 ASN A N 1
ATOM 795 C CA . ASN A 1 102 ? 92.822 66.245 150.604 1.00 45.97 102 ASN A CA 1
ATOM 796 C C . ASN A 1 102 ? 92.688 64.976 151.394 1.00 51.51 102 ASN A C 1
ATOM 797 O O . ASN A 1 102 ? 92.925 64.966 152.603 1.00 50.50 102 ASN A O 1
ATOM 802 N N . LEU A 1 103 ? 92.309 63.902 150.720 1.00 54.11 103 LEU A N 1
ATOM 803 C CA . LEU A 1 103 ? 91.941 62.694 151.433 1.00 51.06 103 LEU A CA 1
ATOM 804 C C . LEU A 1 103 ? 93.092 61.718 151.650 1.00 55.35 103 LEU A C 1
ATOM 805 O O . LEU A 1 103 ? 92.987 60.540 151.304 1.00 60.09 103 LEU A O 1
ATOM 810 N N . ALA A 1 104 ? 94.176 62.207 152.251 1.00 56.80 104 ALA A N 1
ATOM 811 C CA . ALA A 1 104 ? 95.333 61.373 152.606 1.00 54.68 104 ALA A CA 1
ATOM 812 C C . ALA A 1 104 ? 94.953 60.297 153.624 1.00 58.76 104 ALA A C 1
ATOM 813 O O . ALA A 1 104 ? 94.181 60.553 154.548 1.00 58.70 104 ALA A O 1
ATOM 815 N N . ARG A 1 105 ? 95.515 59.103 153.466 1.00 60.75 105 ARG A N 1
ATOM 816 C CA . ARG A 1 105 ? 95.102 57.949 154.270 1.00 68.38 105 ARG A CA 1
ATOM 817 C C . ARG A 1 105 ? 96.274 57.232 154.940 1.00 75.63 105 ARG A C 1
ATOM 818 O O . ARG A 1 105 ? 97.278 56.943 154.292 1.00 71.83 105 ARG A O 1
ATOM 826 N N . ASP A 1 106 ? 96.137 56.933 156.231 1.00 77.76 106 ASP A N 1
ATOM 827 C CA . ASP A 1 106 ? 97.065 56.018 156.897 1.00 81.05 106 ASP A CA 1
ATOM 828 C C . ASP A 1 106 ? 96.346 54.738 157.304 1.00 81.31 106 ASP A C 1
ATOM 829 O O . ASP A 1 106 ? 95.781 54.654 158.396 1.00 82.93 106 ASP A O 1
ATOM 834 N N . ASP A 1 107 ? 96.360 53.749 156.416 1.00 84.07 107 ASP A N 1
ATOM 835 C CA . ASP A 1 107 ? 95.800 52.434 156.717 1.00 91.03 107 ASP A CA 1
ATOM 836 C C . ASP A 1 107 ? 96.776 51.685 157.623 1.00 94.23 107 ASP A C 1
ATOM 837 O O . ASP A 1 107 ? 96.561 51.557 158.837 1.00 97.14 107 ASP A O 1
ATOM 842 N N . ASP A 1 108 ? 97.844 51.187 157.007 1.00 95.48 108 ASP A N 1
ATOM 843 C CA . ASP A 1 108 ? 99.063 50.794 157.706 1.00 92.10 108 ASP A CA 1
ATOM 844 C C . ASP A 1 108 ? 100.173 51.417 156.851 1.00 89.50 108 ASP A C 1
ATOM 845 O O . ASP A 1 108 ? 101.316 51.600 157.278 1.00 79.23 108 ASP A O 1
ATOM 850 N N . VAL A 1 110 ? 99.775 51.776 155.634 1.00 90.46 110 VAL A N 1
ATOM 851 C CA . VAL A 1 110 ? 100.637 52.390 154.637 1.00 85.26 110 VAL A CA 1
ATOM 852 C C . VAL A 1 110 ? 99.883 53.577 154.005 1.00 83.75 110 VAL A C 1
ATOM 853 O O . VAL A 1 110 ? 98.658 53.543 153.861 1.00 83.22 110 VAL A O 1
ATOM 857 N N . PHE A 1 111 ? 100.620 54.620 153.628 1.00 80.92 111 PHE A N 1
ATOM 858 C CA . PHE A 1 111 ? 100.030 55.905 153.235 1.00 74.05 111 PHE A CA 1
ATOM 859 C C . PHE A 1 111 ? 99.681 56.047 151.746 1.00 72.16 111 PHE A C 1
ATOM 860 O O . PHE A 1 111 ? 100.542 55.855 150.884 1.00 72.61 111 PHE A O 1
ATOM 868 N N . THR A 1 112 ? 98.426 56.404 151.455 1.00 70.50 112 THR A N 1
ATOM 869 C CA . THR A 1 112 ? 98.031 56.853 150.112 1.00 60.10 112 THR A CA 1
ATOM 870 C C . THR A 1 112 ? 97.826 58.367 150.110 1.00 56.89 112 THR A C 1
ATOM 871 O O . THR A 1 112 ? 97.030 58.889 150.892 1.00 60.05 112 THR A O 1
ATOM 875 N N . PHE A 1 113 ? 98.552 59.064 149.240 1.00 51.50 113 PHE A N 1
ATOM 876 C CA . PHE A 1 113 ? 98.470 60.518 149.150 1.00 48.96 113 PHE A CA 1
ATOM 877 C C . PHE A 1 113 ? 97.915 60.952 147.813 1.00 49.43 113 PHE A C 1
ATOM 878 O O . PHE A 1 113 ? 98.672 61.033 146.838 1.00 56.52 113 PHE A O 1
ATOM 886 N N . PRO A 1 114 ? 96.609 61.262 147.751 1.00 46.62 114 PRO A N 1
ATOM 887 C CA . PRO A 1 114 ? 96.015 61.704 146.474 1.00 50.41 114 PRO A CA 1
ATOM 888 C C . PRO A 1 114 ? 96.467 63.112 146.041 1.00 49.76 114 PRO A C 1
ATOM 889 O O . PRO A 1 114 ? 96.689 63.968 146.897 1.00 47.57 114 PRO A O 1
ATOM 893 N N . ASP A 1 115 ? 96.607 63.329 144.733 1.00 45.27 115 ASP A N 1
ATOM 894 C CA . ASP A 1 115 ? 96.961 64.644 144.181 1.00 49.43 115 ASP A CA 1
ATOM 895 C C . ASP A 1 115 ? 96.038 65.755 144.679 1.00 44.53 115 ASP A C 1
ATOM 896 O O . ASP A 1 115 ? 94.884 65.505 145.040 1.00 45.44 115 ASP A O 1
ATOM 901 N N . TYR A 1 116 ? 96.556 66.981 144.689 1.00 40.04 116 TYR A N 1
ATOM 902 C CA . TYR A 1 116 ? 95.745 68.155 144.986 1.00 39.30 116 TYR A CA 1
ATOM 903 C C . TYR A 1 116 ? 95.157 68.646 143.681 1.00 37.40 116 TYR A C 1
ATOM 904 O O . TYR A 1 116 ? 95.783 68.503 142.629 1.00 46.30 116 TYR A O 1
ATOM 913 N N . GLU A 1 117 ? 93.960 69.216 143.730 1.00 37.62 117 GLU A N 1
ATOM 914 C CA . GLU A 1 117 ? 93.355 69.774 142.522 1.00 38.63 117 GLU A CA 1
ATOM 915 C C . GLU A 1 117 ? 94.118 71.003 142.046 1.00 35.40 117 GLU A C 1
ATOM 916 O O . GLU A 1 117 ? 94.735 71.701 142.841 1.00 41.44 117 GLU A O 1
ATOM 922 N N . ARG A 1 118 ? 94.091 71.267 140.750 1.00 34.20 118 ARG A N 1
ATOM 923 C CA . ARG A 1 118 ? 94.853 72.389 140.229 1.00 39.58 118 ARG A CA 1
ATOM 924 C C . ARG A 1 118 ? 94.343 73.700 140.837 1.00 36.64 118 ARG A C 1
ATOM 925 O O . ARG A 1 118 ? 95.132 74.565 141.200 1.00 38.62 118 ARG A O 1
ATOM 933 N N . SER A 1 119 ? 93.030 73.828 140.998 1.00 36.36 119 SER A N 1
ATOM 934 C CA . SER A 1 119 ? 92.470 75.064 141.533 1.00 37.00 119 SER A CA 1
ATOM 935 C C . SER A 1 119 ? 92.915 75.301 142.990 1.00 38.87 119 SER A C 1
ATOM 936 O O . SER A 1 119 ? 93.127 76.441 143.396 1.00 36.86 119 SER A O 1
ATOM 939 N N . GLN A 1 120 ? 93.082 74.231 143.760 1.00 34.07 120 GLN A N 1
ATOM 940 C CA . GLN A 1 120 ? 93.559 74.374 145.130 1.00 34.18 120 GLN A CA 1
ATOM 941 C C . GLN A 1 120 ? 94.947 74.964 145.155 1.00 33.47 120 GLN A C 1
ATOM 942 O O . GLN A 1 120 ? 95.236 75.843 145.957 1.00 36.08 120 GLN A O 1
ATOM 948 N N . ILE A 1 121 ? 95.815 74.473 144.288 1.00 32.68 121 ILE A N 1
ATOM 949 C CA . ILE A 1 121 ? 97.184 74.961 144.251 1.00 33.17 121 ILE A CA 1
ATOM 950 C C . ILE A 1 121 ? 97.228 76.433 143.877 1.00 38.80 121 ILE A C 1
ATOM 951 O O . ILE A 1 121 ? 98.014 77.205 144.443 1.00 41.46 121 ILE A O 1
ATOM 956 N N . ASN A 1 122 ? 96.379 76.837 142.938 1.00 35.59 122 ASN A N 1
ATOM 957 C CA . ASN A 1 122 ? 96.349 78.236 142.557 1.00 32.45 122 ASN A CA 1
ATOM 958 C C . ASN A 1 122 ? 95.902 79.102 143.730 1.00 33.12 122 ASN A C 1
ATOM 959 O O . ASN A 1 122 ? 96.506 80.126 144.012 1.00 37.76 122 ASN A O 1
ATOM 964 N N . ALA A 1 123 ? 94.857 78.670 144.427 1.00 32.46 123 ALA A N 1
ATOM 965 C CA . ALA A 1 123 ? 94.366 79.370 145.609 1.00 30.88 123 ALA A CA 1
ATOM 966 C C . ALA A 1 123 ? 95.448 79.473 146.689 1.00 33.44 123 ALA A C 1
ATOM 967 O O . ALA A 1 123 ? 95.748 80.563 147.179 1.00 34.71 123 ALA A O 1
ATOM 969 N N . LEU A 1 124 ? 96.036 78.334 147.044 1.00 35.22 124 LEU A N 1
ATOM 970 C CA . LEU A 1 124 ? 97.187 78.296 147.939 1.00 32.48 124 LEU A CA 1
ATOM 971 C C . LEU A 1 124 ? 98.285 79.277 147.536 1.00 33.55 124 LEU A C 1
ATOM 972 O O . LEU A 1 124 ? 98.793 80.019 148.377 1.00 35.59 124 LEU A O 1
ATOM 977 N N . LYS A 1 125 ? 98.641 79.291 146.256 1.00 35.50 125 LYS A N 1
ATOM 978 C CA . LYS A 1 125 ? 99.679 80.201 145.772 1.00 36.94 125 LYS A CA 1
ATOM 979 C C . LYS A 1 125 ? 99.287 81.654 145.985 1.00 32.28 125 LYS A C 1
ATOM 980 O O . LYS A 1 125 ? 100.111 82.485 146.337 1.00 30.06 125 LYS A O 1
ATOM 986 N N . GLN A 1 126 ? 98.017 81.955 145.790 1.00 33.34 126 GLN A N 1
ATOM 987 C CA . GLN A 1 126 ? 97.556 83.313 145.993 1.00 33.85 126 GLN A CA 1
ATOM 988 C C . GLN A 1 126 ? 97.543 83.666 147.479 1.00 39.58 126 GLN A C 1
ATOM 989 O O . GLN A 1 126 ? 97.937 84.771 147.871 1.00 38.01 126 GLN A O 1
ATOM 995 N N . LEU A 1 127 ? 97.102 82.718 148.304 1.00 34.63 127 LEU A N 1
ATOM 996 C CA . LEU A 1 127 ? 96.994 82.949 149.739 1.00 32.25 127 LEU A CA 1
ATOM 997 C C . LEU A 1 127 ? 98.367 83.140 150.382 1.00 33.67 127 LEU A C 1
ATOM 998 O O . LEU A 1 127 ? 98.571 84.079 151.141 1.00 30.67 127 LEU A O 1
ATOM 1003 N N . ALA A 1 128 ? 99.307 82.258 150.056 1.00 34.09 128 ALA A N 1
ATOM 1004 C CA . ALA A 1 128 ? 100.672 82.375 150.556 1.00 29.73 128 ALA A CA 1
ATOM 1005 C C . ALA A 1 128 ? 101.379 83.671 150.133 1.00 33.76 128 ALA A C 1
ATOM 1006 O O . ALA A 1 128 ? 102.055 84.286 150.945 1.00 36.17 128 ALA A O 1
ATOM 1008 N N . LYS A 1 129 ? 101.235 84.092 148.879 1.00 33.35 129 LYS A N 1
ATOM 1009 C CA . LYS A 1 129 ? 101.840 85.355 148.479 1.00 33.47 129 LYS A CA 1
ATOM 1010 C C . LYS A 1 129 ? 101.244 86.486 149.307 1.00 37.19 129 LYS A C 1
ATOM 1011 O O . LYS A 1 129 ? 101.964 87.378 149.787 1.00 35.84 129 LYS A O 1
ATOM 1017 N N . ASN A 1 130 ? 99.927 86.447 149.486 1.00 34.38 130 ASN A N 1
ATOM 1018 C CA . ASN A 1 130 ? 99.265 87.494 150.238 1.00 32.32 130 ASN A CA 1
ATOM 1019 C C . ASN A 1 130 ? 99.856 87.600 151.652 1.00 37.45 130 ASN A C 1
ATOM 1020 O O . ASN A 1 130 ? 100.190 88.697 152.118 1.00 34.62 130 ASN A O 1
ATOM 1025 N N . ILE A 1 131 ? 100.029 86.452 152.301 1.00 29.90 131 ILE A N 1
ATOM 1026 C CA . ILE A 1 131 ? 100.566 86.405 153.649 1.00 32.63 131 ILE A CA 1
ATOM 1027 C C . ILE A 1 131 ? 102.052 86.765 153.713 1.00 35.93 131 ILE A C 1
ATOM 1028 O O . ILE A 1 131 ? 102.478 87.563 154.565 1.00 28.60 131 ILE A O 1
ATOM 1033 N N . LEU A 1 132 ? 102.835 86.190 152.803 1.00 34.34 132 LEU A N 1
ATOM 1034 C CA . LEU A 1 132 ? 104.274 86.456 152.753 1.00 33.83 132 LEU A CA 1
ATOM 1035 C C . LEU A 1 132 ? 104.617 87.936 152.639 1.00 34.56 132 LEU A C 1
ATOM 1036 O O . LEU A 1 132 ? 105.677 88.367 153.096 1.00 37.45 132 LEU A O 1
ATOM 1041 N N . GLN A 1 133 ? 103.723 88.718 152.046 1.00 27.99 133 GLN A N 1
ATOM 1042 C CA . GLN A 1 133 ? 104.008 90.127 151.812 1.00 32.91 133 GLN A CA 1
ATOM 1043 C C . GLN A 1 133 ? 103.776 90.995 153.042 1.00 35.43 133 GLN A C 1
ATOM 1044 O O . GLN A 1 133 ? 104.137 92.171 153.049 1.00 38.61 133 GLN A O 1
ATOM 1050 N N . ARG A 1 134 ? 103.171 90.428 154.084 1.00 38.53 134 ARG A N 1
ATOM 1051 C CA . ARG A 1 134 ? 102.740 91.248 155.219 1.00 33.93 134 ARG A CA 1
ATOM 1052 C C . ARG A 1 134 ? 103.467 90.810 156.473 1.00 32.86 134 ARG A C 1
ATOM 1053 O O . ARG A 1 134 ? 103.265 91.373 157.541 1.00 34.68 134 ARG A O 1
ATOM 1061 N N . TYR A 1 135 ? 104.333 89.815 156.317 1.00 32.16 135 TYR A N 1
ATOM 1062 C CA . TYR A 1 135 ? 105.124 89.306 157.422 1.00 30.94 135 TYR A CA 1
ATOM 1063 C C . TYR A 1 135 ? 106.599 89.213 157.058 1.00 35.56 135 TYR A C 1
ATOM 1064 O O . TYR A 1 135 ? 107.087 88.138 156.692 1.00 35.02 135 TYR A O 1
ATOM 1073 N N . PRO A 1 136 ? 107.321 90.340 157.184 1.00 37.50 136 PRO A N 1
ATOM 1074 C CA . PRO A 1 136 ? 108.735 90.503 156.814 1.00 32.67 136 PRO A CA 1
ATOM 1075 C C . PRO A 1 136 ? 109.678 89.417 157.307 1.00 34.18 136 PRO A C 1
ATOM 1076 O O . PRO A 1 136 ? 110.608 89.103 156.574 1.00 36.77 136 PRO A O 1
ATOM 1080 N N . ASP A 1 137 ? 109.474 88.874 158.507 1.00 33.63 137 ASP A N 1
ATOM 1081 C CA . ASP A 1 137 ? 110.377 87.842 159.027 1.00 32.76 137 ASP A CA 1
ATOM 1082 C C . ASP A 1 137 ? 109.916 86.443 158.639 1.00 37.08 137 ASP A C 1
ATOM 1083 O O . ASP A 1 137 ? 110.506 85.442 159.074 1.00 34.04 137 ASP A O 1
ATOM 1088 N N . MET A 1 138 ? 108.853 86.371 157.835 1.00 35.39 138 MET A N 1
ATOM 1089 C CA . MET A 1 138 ? 108.419 85.095 157.271 1.00 36.97 138 MET A CA 1
ATOM 1090 C C . MET A 1 138 ? 109.233 84.790 156.008 1.00 35.67 138 MET A C 1
ATOM 1091 O O . MET A 1 138 ? 108.732 84.830 154.884 1.00 35.24 138 MET A O 1
ATOM 1096 N N . THR A 1 139 ? 110.508 84.502 156.241 1.00 34.50 139 THR A N 1
ATOM 1097 C CA . THR A 1 139 ? 111.510 84.211 155.226 1.00 31.71 139 THR A CA 1
ATOM 1098 C C . THR A 1 139 ? 111.265 82.835 154.603 1.00 33.78 139 THR A C 1
ATOM 1099 O O . THR A 1 139 ? 110.488 82.056 155.137 1.00 35.97 139 THR A O 1
ATOM 1103 N N . PRO A 1 140 ? 111.929 82.519 153.475 1.00 36.85 140 PRO A N 1
ATOM 1104 C CA . PRO A 1 140 ? 111.509 81.325 152.734 1.00 33.01 140 PRO A CA 1
ATOM 1105 C C . PRO A 1 140 ? 111.604 80.003 153.488 1.00 32.72 140 PRO A C 1
ATOM 1106 O O . PRO A 1 140 ? 110.728 79.156 153.283 1.00 31.91 140 PRO A O 1
ATOM 1110 N N . LYS A 1 141 ? 112.608 79.823 154.342 1.00 28.81 141 LYS A N 1
ATOM 1111 C CA . LYS A 1 141 ? 112.682 78.588 155.120 1.00 30.28 141 LYS A CA 1
ATOM 1112 C C . LYS A 1 141 ? 111.516 78.477 156.098 1.00 31.59 141 LYS A C 1
ATOM 1113 O O . LYS A 1 141 ? 111.244 77.405 156.634 1.00 34.44 141 LYS A O 1
ATOM 1119 N N . ASN A 1 142 ? 110.812 79.579 156.317 1.00 28.19 142 ASN A N 1
ATOM 1120 C CA . ASN A 1 142 ? 109.745 79.593 157.311 1.00 32.29 142 ASN A CA 1
ATOM 1121 C C . ASN A 1 142 ? 108.362 79.207 156.826 1.00 36.20 142 ASN A C 1
ATOM 1122 O O . ASN A 1 142 ? 107.418 79.201 157.616 1.00 33.54 142 ASN A O 1
ATOM 1127 N N . VAL A 1 143 ? 108.250 78.900 155.531 1.00 32.05 143 VAL A N 1
ATOM 1128 C CA . VAL A 1 143 ? 107.076 78.248 154.990 1.00 29.38 143 VAL A CA 1
ATOM 1129 C C . VAL A 1 143 ? 107.321 76.744 155.052 1.00 30.28 143 VAL A C 1
ATOM 1130 O O . VAL A 1 143 ? 108.059 76.207 154.243 1.00 29.54 143 VAL A O 1
ATOM 1134 N N . VAL A 1 144 ? 106.700 76.068 156.011 1.00 30.24 144 VAL A N 1
ATOM 1135 C CA . VAL A 1 144 ? 107.007 74.667 156.281 1.00 25.36 144 VAL A CA 1
ATOM 1136 C C . VAL A 1 144 ? 105.771 73.790 156.263 1.00 27.80 144 VAL A C 1
ATOM 1137 O O . VAL A 1 144 ? 104.654 74.276 156.411 1.00 31.98 144 VAL A O 1
ATOM 1141 N N . GLY A 1 145 ? 105.967 72.492 156.079 1.00 22.78 145 GLY A N 1
ATOM 1142 C CA . GLY A 1 145 ? 104.885 71.554 156.276 1.00 30.35 145 GLY A CA 1
ATOM 1143 C C . GLY A 1 145 ? 104.764 71.145 157.738 1.00 32.47 145 GLY A C 1
ATOM 1144 O O . GLY A 1 145 ? 105.729 71.227 158.507 1.00 34.90 145 GLY A O 1
ATOM 1145 N N . HIS A 1 146 ? 103.581 70.692 158.129 1.00 33.93 146 HIS A N 1
ATOM 1146 C CA . HIS A 1 146 ? 103.360 70.242 159.498 1.00 37.41 146 HIS A CA 1
ATOM 1147 C C . HIS A 1 146 ? 104.378 69.179 159.862 1.00 37.11 146 HIS A C 1
ATOM 1148 O O . HIS A 1 146 ? 104.807 69.082 161.005 1.00 44.93 146 HIS A O 1
ATOM 1155 N N . SER A 1 147 ? 104.781 68.404 158.867 1.00 39.75 147 SER A N 1
ATOM 1156 C CA . SER A 1 147 ? 105.714 67.305 159.056 1.00 38.51 147 SER A CA 1
ATOM 1157 C C . SER A 1 147 ? 107.151 67.795 159.221 1.00 36.23 147 SER A C 1
ATOM 1158 O O . SER A 1 147 ? 108.027 67.039 159.631 1.00 38.52 147 SER A O 1
ATOM 1161 N N . ASP A 1 148 ? 107.402 69.060 158.904 1.00 31.50 148 ASP A N 1
ATOM 1162 C CA . ASP A 1 148 ? 108.723 69.622 159.147 1.00 31.01 148 ASP A CA 1
ATOM 1163 C C . ASP A 1 148 ? 108.886 70.017 160.615 1.00 40.20 148 ASP A C 1
ATOM 1164 O O . ASP A 1 148 ? 109.994 69.974 161.172 1.00 35.89 148 ASP A O 1
ATOM 1169 N N . ILE A 1 149 ? 107.773 70.395 161.240 1.00 34.63 149 ILE A N 1
ATOM 1170 C CA . ILE A 1 149 ? 107.825 70.951 162.574 1.00 33.62 149 ILE A CA 1
ATOM 1171 C C . ILE A 1 149 ? 107.457 69.933 163.651 1.00 35.16 149 ILE A C 1
ATOM 1172 O O . ILE A 1 149 ? 107.891 70.057 164.791 1.00 40.71 149 ILE A O 1
ATOM 1177 N N . ALA A 1 150 ? 106.677 68.921 163.287 1.00 31.91 150 ALA A N 1
ATOM 1178 C CA . ALA A 1 150 ? 106.402 67.812 164.193 1.00 36.17 150 ALA A CA 1
ATOM 1179 C C . ALA A 1 150 ? 106.917 66.495 163.602 1.00 39.18 150 ALA A C 1
ATOM 1180 O O . ALA A 1 150 ? 106.133 65.613 163.241 1.00 39.22 150 ALA A O 1
ATOM 1182 N N . VAL A 1 151 ? 108.239 66.374 163.507 1.00 32.07 151 VAL A N 1
ATOM 1183 C CA . VAL A 1 151 ? 108.868 65.229 162.859 1.00 32.77 151 VAL A CA 1
ATOM 1184 C C . VAL A 1 151 ? 108.462 63.873 163.460 1.00 37.26 151 VAL A C 1
ATOM 1185 O O . VAL A 1 151 ? 108.578 63.652 164.670 1.00 39.49 151 VAL A O 1
ATOM 1189 N N . GLY A 1 152 ? 107.983 62.972 162.607 1.00 39.63 152 GLY A N 1
ATOM 1190 C CA . GLY A 1 152 ? 107.607 61.637 163.032 1.00 40.39 152 GLY A CA 1
ATOM 1191 C C . GLY A 1 152 ? 106.180 61.552 163.540 1.00 43.67 152 GLY A C 1
ATOM 1192 O O . GLY A 1 152 ? 105.612 60.466 163.627 1.00 48.96 152 GLY A O 1
ATOM 1193 N N . ARG A 1 153 ? 105.602 62.703 163.868 1.00 46.59 153 ARG A N 1
ATOM 1194 C CA . ARG A 1 153 ? 104.236 62.783 164.367 1.00 43.67 153 ARG A CA 1
ATOM 1195 C C . ARG A 1 153 ? 103.246 63.038 163.238 1.00 48.44 153 ARG A C 1
ATOM 1196 O O . ARG A 1 153 ? 102.077 62.688 163.345 1.00 53.32 153 ARG A O 1
ATOM 1204 N N . LYS A 1 154 ? 103.712 63.661 162.159 1.00 52.44 154 LYS A N 1
ATOM 1205 C CA . LYS A 1 154 ? 102.817 64.125 161.096 1.00 48.17 154 LYS A CA 1
ATOM 1206 C C . LYS A 1 154 ? 103.392 63.862 159.717 1.00 56.46 154 LYS A C 1
ATOM 1207 O O . LYS A 1 154 ? 104.617 63.829 159.543 1.00 52.45 154 LYS A O 1
ATOM 1213 N N . SER A 1 155 ? 102.507 63.679 158.737 1.00 56.29 155 SER A N 1
ATOM 1214 C CA . SER A 1 155 ? 102.939 63.423 157.364 1.00 51.94 155 SER A CA 1
ATOM 1215 C C . SER A 1 155 ? 102.235 64.348 156.380 1.00 48.70 155 SER A C 1
ATOM 1216 O O . SER A 1 155 ? 102.027 63.991 155.219 1.00 52.65 155 SER A O 1
ATOM 1219 N N . ASP A 1 156 ? 101.846 65.529 156.844 1.00 42.36 156 ASP A N 1
ATOM 1220 C CA . ASP A 1 156 ? 101.222 66.502 155.956 1.00 40.61 156 ASP A CA 1
ATOM 1221 C C . ASP A 1 156 ? 102.110 67.728 155.736 1.00 42.30 156 ASP A C 1
ATOM 1222 O O . ASP A 1 156 ? 102.887 68.102 156.618 1.00 42.69 156 ASP A O 1
ATOM 1227 N N . PRO A 1 157 ? 102.007 68.361 154.554 1.00 40.32 157 PRO A N 1
ATOM 1228 C CA . PRO A 1 157 ? 101.041 68.133 153.469 1.00 40.49 157 PRO A CA 1
ATOM 1229 C C . PRO A 1 157 ? 101.412 66.996 152.502 1.00 44.62 157 PRO A C 1
ATOM 1230 O O . PRO A 1 157 ? 100.757 66.817 151.470 1.00 43.41 157 PRO A O 1
ATOM 1234 N N . GLY A 1 158 ? 102.448 66.235 152.820 1.00 45.04 158 GLY A N 1
ATOM 1235 C CA . GLY A 1 158 ? 102.777 65.085 152.001 1.00 49.51 158 GLY A CA 1
ATOM 1236 C C . GLY A 1 158 ? 103.435 65.382 150.663 1.00 51.10 158 GLY A C 1
ATOM 1237 O O . GLY A 1 158 ? 103.632 66.541 150.298 1.00 46.90 158 GLY A O 1
ATOM 1238 N N . PRO A 1 159 ? 103.775 64.318 149.921 1.00 47.33 159 PRO A N 1
ATOM 1239 C CA . PRO A 1 159 ? 104.564 64.360 148.683 1.00 45.54 159 PRO A CA 1
ATOM 1240 C C . PRO A 1 159 ? 103.828 64.911 147.464 1.00 50.15 159 PRO A C 1
ATOM 1241 O O . PRO A 1 159 ? 104.463 65.177 146.433 1.00 49.15 159 PRO A O 1
ATOM 1245 N N . LYS A 1 160 ? 102.517 65.084 147.564 1.00 44.39 160 LYS A N 1
ATOM 1246 C CA . LYS A 1 160 ? 101.789 65.641 146.435 1.00 40.58 160 LYS A CA 1
ATOM 1247 C C . LYS A 1 160 ? 101.744 67.162 146.494 1.00 41.82 160 LYS A C 1
ATOM 1248 O O . LYS A 1 160 ? 101.300 67.803 145.557 1.00 38.74 160 LYS A O 1
ATOM 1254 N N . LEU A 1 161 ? 102.216 67.742 147.590 1.00 41.08 161 LEU A N 1
ATOM 1255 C CA . LEU A 1 161 ? 102.280 69.192 147.687 1.00 36.89 161 LEU A CA 1
ATOM 1256 C C . LEU A 1 161 ? 103.426 69.688 146.814 1.00 37.04 161 LEU A C 1
ATOM 1257 O O . LEU A 1 161 ? 104.577 69.323 147.041 1.00 38.56 161 LEU A O 1
ATOM 1262 N N . PRO A 1 162 ? 103.114 70.523 145.808 1.00 36.93 162 PRO A N 1
ATOM 1263 C CA . PRO A 1 162 ? 104.102 70.971 144.815 1.00 35.14 162 PRO A CA 1
ATOM 1264 C C . PRO A 1 162 ? 105.001 72.098 145.306 1.00 34.21 162 PRO A C 1
ATOM 1265 O O . PRO A 1 162 ? 104.857 73.241 144.871 1.00 32.97 162 PRO A O 1
ATOM 1269 N N . TRP A 1 163 ? 105.941 71.766 146.182 1.00 36.79 163 TRP A N 1
ATOM 1270 C CA . TRP A 1 163 ? 106.784 72.776 146.810 1.00 35.39 163 TRP A CA 1
ATOM 1271 C C . TRP A 1 163 ? 107.566 73.612 145.792 1.00 35.00 163 TRP A C 1
ATOM 1272 O O . TRP A 1 163 ? 107.561 74.851 145.865 1.00 34.78 163 TRP A O 1
ATOM 1283 N N . LYS A 1 164 ? 108.218 72.939 144.839 1.00 37.87 164 LYS A N 1
ATOM 1284 C CA . LYS A 1 164 ? 108.981 73.626 143.785 1.00 35.01 164 LYS A CA 1
ATOM 1285 C C . LYS A 1 164 ? 108.083 74.615 143.070 1.00 32.99 164 LYS A C 1
ATOM 1286 O O . LYS A 1 164 ? 108.481 75.755 142.801 1.00 30.21 164 LYS A O 1
ATOM 1292 N N . GLU A 1 165 ? 106.859 74.183 142.783 1.00 32.52 165 GLU A N 1
ATOM 1293 C CA . GLU A 1 165 ? 105.922 75.067 142.124 1.00 34.62 165 GLU A CA 1
ATOM 1294 C C . GLU A 1 165 ? 105.676 76.337 142.936 1.00 35.69 165 GLU A C 1
ATOM 1295 O O . GLU A 1 165 ? 105.594 77.425 142.360 1.00 34.07 165 GLU A O 1
ATOM 1301 N N . LEU A 1 166 ? 105.578 76.209 144.264 1.00 32.63 166 LEU A N 1
ATOM 1302 C CA . LEU A 1 166 ? 105.323 77.379 145.097 1.00 30.09 166 LEU 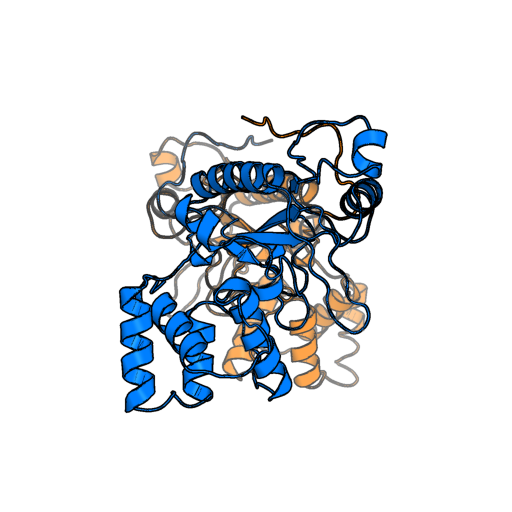A CA 1
ATOM 1303 C C . LEU A 1 166 ? 106.565 78.243 145.165 1.00 32.37 166 LEU A C 1
ATOM 1304 O O . LEU A 1 166 ? 106.471 79.474 145.187 1.00 34.95 166 LEU A O 1
ATOM 1309 N N . TYR A 1 167 ? 107.724 77.593 145.250 1.00 31.86 167 TYR A N 1
ATOM 1310 C CA . TYR A 1 167 ? 109.002 78.294 145.237 1.00 32.45 167 TYR A CA 1
ATOM 1311 C C . TYR A 1 167 ? 109.121 79.205 144.012 1.00 32.64 167 TYR A C 1
ATOM 1312 O O . TYR A 1 167 ? 109.503 80.376 144.131 1.00 30.55 167 TYR A O 1
ATOM 1321 N N . GLU A 1 168 ? 108.773 78.665 142.845 1.00 31.03 168 GLU A N 1
ATOM 1322 C CA . GLU A 1 168 ? 108.718 79.454 141.607 1.00 35.98 168 GLU A CA 1
ATOM 1323 C C . GLU A 1 168 ? 107.746 80.629 141.703 1.00 34.83 168 GLU A C 1
ATOM 1324 O O . GLU A 1 168 ? 107.926 81.646 141.033 1.00 34.50 168 GLU A O 1
ATOM 1330 N N . ALA A 1 169 ? 106.709 80.497 142.523 1.00 34.40 169 ALA A N 1
ATOM 1331 C CA . ALA A 1 169 ? 105.800 81.619 142.747 1.00 34.92 169 ALA A CA 1
ATOM 1332 C C . ALA A 1 169 ? 106.348 82.588 143.796 1.00 37.58 169 ALA A C 1
ATOM 1333 O O . ALA A 1 169 ? 105.736 83.620 144.061 1.00 41.61 169 ALA A O 1
ATOM 1335 N N . GLY A 1 170 ? 107.501 82.258 144.385 1.00 32.76 170 GLY A N 1
ATOM 1336 C CA . GLY A 1 170 ? 108.143 83.132 145.355 1.00 28.96 170 GLY A CA 1
ATOM 1337 C C . GLY A 1 170 ? 107.742 82.776 146.774 1.00 35.37 170 GLY A C 1
ATOM 1338 O O . GLY A 1 170 ? 107.872 83.593 147.685 1.00 38.63 170 GLY A O 1
ATOM 1339 N N . ILE A 1 171 ? 107.252 81.543 146.941 1.00 35.36 171 ILE A N 1
ATOM 1340 C CA . ILE A 1 171 ? 106.782 81.016 148.216 1.00 30.37 171 ILE A CA 1
ATOM 1341 C C . ILE A 1 171 ? 107.597 79.816 148.693 1.00 34.01 171 ILE A C 1
ATOM 1342 O O . ILE A 1 171 ? 107.492 78.720 148.132 1.00 29.64 171 ILE A O 1
ATOM 1347 N N . GLY A 1 172 ? 108.403 80.015 149.732 1.00 31.66 172 GLY A N 1
ATOM 1348 C CA . GLY A 1 172 ? 109.133 78.913 150.334 1.00 31.31 172 GLY A CA 1
ATOM 1349 C C . GLY A 1 172 ? 110.510 78.675 149.749 1.00 35.82 172 GLY A C 1
ATOM 1350 O O . GLY A 1 172 ? 110.846 79.152 148.659 1.00 36.27 172 GLY A O 1
ATOM 1351 N N . ALA A 1 173 ? 111.314 77.917 150.478 1.00 33.99 173 ALA A N 1
ATOM 1352 C CA . ALA A 1 173 ? 112.696 77.670 150.084 1.00 36.66 173 ALA A CA 1
ATOM 1353 C C . ALA A 1 173 ? 112.822 76.542 149.066 1.00 36.82 173 ALA A C 1
ATOM 1354 O O . ALA A 1 173 ? 112.124 75.522 149.151 1.00 33.16 173 ALA A O 1
ATOM 1356 N N . TRP A 1 174 ? 113.737 76.721 148.124 1.00 31.02 174 TRP A N 1
ATOM 1357 C CA . TRP A 1 174 ? 114.158 75.622 147.267 1.00 36.33 174 TRP A CA 1
ATOM 1358 C C . TRP A 1 174 ? 115.613 75.838 146.834 1.00 35.29 174 TRP A C 1
ATOM 1359 O O . TRP A 1 174 ? 116.128 76.956 146.919 1.00 36.04 174 TRP A O 1
ATOM 1370 N N . TYR A 1 175 ? 116.272 74.770 146.390 1.00 33.19 175 TYR A N 1
ATOM 1371 C CA . TYR A 1 175 ? 117.700 74.822 146.118 1.00 31.23 175 TYR A CA 1
ATOM 1372 C C . TYR A 1 175 ? 117.962 75.173 144.669 1.00 38.62 175 TYR A C 1
ATOM 1373 O O . TYR A 1 175 ? 117.073 75.081 143.822 1.00 34.66 175 TYR A O 1
ATOM 1382 N N . ASP A 1 176 ? 119.199 75.570 144.390 1.00 41.55 176 ASP A N 1
ATOM 1383 C CA . ASP A 1 176 ? 119.665 75.729 143.021 1.00 36.13 176 ASP A CA 1
ATOM 1384 C C . ASP A 1 176 ? 120.190 74.387 142.522 1.00 34.75 176 ASP A C 1
ATOM 1385 O O . ASP A 1 176 ? 120.927 73.700 143.228 1.00 30.73 176 ASP A O 1
ATOM 1390 N N . ASP A 1 177 ? 119.796 74.012 141.312 1.00 36.46 177 ASP A N 1
ATOM 1391 C CA . ASP A 1 177 ? 120.204 72.730 140.750 1.00 37.47 177 ASP A CA 1
ATOM 1392 C C . ASP A 1 177 ? 121.717 72.556 140.683 1.00 38.84 177 ASP A C 1
ATOM 1393 O O . ASP A 1 177 ? 122.237 71.509 141.071 1.00 42.56 177 ASP A O 1
ATOM 1398 N N . ALA A 1 178 ? 122.423 73.579 140.216 1.00 36.92 178 ALA A N 1
ATOM 1399 C CA . ALA A 1 178 ? 123.876 73.521 140.154 1.00 37.07 178 ALA A CA 1
ATOM 1400 C C . ALA A 1 178 ? 124.466 73.250 141.537 1.00 38.63 178 ALA A C 1
ATOM 1401 O O . ALA A 1 178 ? 125.331 72.384 141.698 1.00 39.56 178 ALA A O 1
ATOM 1403 N N . THR A 1 179 ? 123.983 73.977 142.539 1.00 37.49 179 THR A N 1
ATOM 1404 C CA . THR A 1 179 ? 124.475 73.803 143.902 1.00 35.36 179 THR A CA 1
ATOM 1405 C C . THR A 1 179 ? 124.264 72.381 144.437 1.00 37.51 179 THR A C 1
ATOM 1406 O O . THR A 1 179 ? 125.154 71.822 145.069 1.00 39.87 179 THR A O 1
ATOM 1410 N N . ARG A 1 180 ? 123.105 71.784 144.174 1.00 38.21 180 ARG A N 1
ATOM 1411 C CA . ARG A 1 180 ? 122.872 70.401 144.589 1.00 34.69 180 ARG A CA 1
ATOM 1412 C C . ARG A 1 180 ? 123.878 69.450 143.935 1.00 40.58 180 ARG A C 1
ATOM 1413 O O . ARG A 1 180 ? 124.509 68.640 144.618 1.00 40.92 180 ARG A O 1
ATOM 1421 N N . ASP A 1 181 ? 124.032 69.559 142.617 1.00 38.86 181 ASP A N 1
ATOM 1422 C CA . ASP A 1 181 ? 124.931 68.681 141.864 1.00 39.08 181 ASP A CA 1
ATOM 1423 C C . ASP A 1 181 ? 126.355 68.836 142.363 1.00 41.66 181 ASP A C 1
ATOM 1424 O O . ASP A 1 181 ? 127.105 67.863 142.471 1.00 42.38 181 ASP A O 1
ATOM 1429 N N . ARG A 1 182 ? 126.718 70.077 142.661 1.00 39.97 182 ARG A N 1
ATOM 1430 C CA . ARG A 1 182 ? 128.016 70.387 143.230 1.00 41.41 182 ARG A CA 1
ATOM 1431 C C . ARG A 1 182 ? 128.233 69.641 144.553 1.00 44.24 182 ARG A C 1
ATOM 1432 O O . ARG A 1 182 ? 129.296 69.069 144.775 1.00 48.18 182 ARG A O 1
ATOM 1440 N N . TYR A 1 183 ? 127.221 69.625 145.417 1.00 38.74 183 TYR A N 1
ATOM 1441 C CA . TYR A 1 183 ? 127.325 68.899 146.679 1.00 41.17 183 TYR A CA 1
ATOM 1442 C C . TYR A 1 183 ? 127.286 67.401 146.479 1.00 41.64 183 TYR A C 1
ATOM 1443 O O . TYR A 1 183 ? 127.964 66.670 147.196 1.00 42.52 183 TYR A O 1
ATOM 1452 N N . ARG A 1 184 ? 126.493 66.925 145.524 1.00 42.55 184 ARG A N 1
ATOM 1453 C CA . ARG A 1 184 ? 126.394 65.474 145.366 1.00 45.55 184 ARG A CA 1
ATOM 1454 C C . ARG A 1 184 ? 127.698 64.946 144.782 1.00 48.15 184 ARG A C 1
ATOM 1455 O O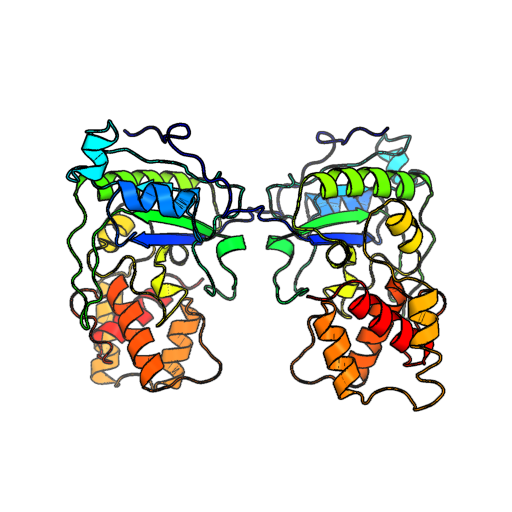 . ARG A 1 184 ? 128.178 63.879 145.185 1.00 46.08 184 ARG A O 1
ATOM 1463 N N . GLU A 1 185 ? 128.276 65.719 143.859 1.00 40.21 185 GLU A N 1
ATOM 1464 C CA . GLU A 1 185 ? 129.608 65.443 143.338 1.00 47.49 185 GLU A CA 1
ATOM 1465 C C . GLU A 1 185 ? 130.619 65.259 144.484 1.00 46.23 185 GLU A C 1
ATOM 1466 O O . GLU A 1 185 ? 131.277 64.224 144.576 1.00 43.57 185 GLU A O 1
ATOM 1472 N N . GLY A 1 186 ? 130.713 66.249 145.368 1.00 45.21 186 GLY A N 1
ATOM 1473 C CA . GLY A 1 186 ? 131.594 66.172 146.525 1.00 43.34 186 GLY A CA 1
ATOM 1474 C C . GLY A 1 186 ? 131.371 64.976 147.445 1.00 44.33 186 GLY A C 1
ATOM 1475 O O . GLY A 1 186 ? 132.330 64.324 147.864 1.00 44.36 186 GLY A O 1
ATOM 1476 N N . PHE A 1 187 ? 130.115 64.680 147.767 1.00 39.58 187 PHE A N 1
ATOM 1477 C CA . PHE A 1 187 ? 129.814 63.565 148.664 1.00 38.57 187 PHE A CA 1
ATOM 1478 C C . PHE A 1 187 ? 130.129 62.235 148.013 1.00 44.50 187 PHE A C 1
ATOM 1479 O O . PHE A 1 187 ? 130.448 61.263 148.709 1.00 41.94 187 PHE A O 1
ATOM 1487 N N . GLU A 1 188 ? 130.019 62.199 146.683 1.00 41.97 188 GLU A N 1
ATOM 1488 C CA . GLU A 1 188 ? 130.205 60.973 145.920 1.00 40.78 188 GLU A CA 1
ATOM 1489 C C . GLU A 1 188 ? 131.656 60.567 145.910 1.00 42.20 188 GLU A C 1
ATOM 1490 O O . GLU A 1 188 ? 131.967 59.387 145.831 1.00 45.65 188 GLU A O 1
ATOM 1496 N N . ARG A 1 189 ? 132.550 61.541 146.010 1.00 42.73 189 ARG A N 1
ATOM 1497 C CA . ARG A 1 189 ? 133.968 61.237 145.927 1.00 44.98 189 ARG A CA 1
ATOM 1498 C C . ARG A 1 189 ? 134.738 61.397 147.231 1.00 44.50 189 ARG A C 1
ATOM 1499 O O . ARG A 1 189 ? 135.931 61.113 147.275 1.00 49.54 189 ARG A O 1
ATOM 1507 N N . ASP A 1 190 ? 134.043 61.827 148.271 1.00 45.08 190 ASP A N 1
ATOM 1508 C CA . ASP A 1 190 ? 134.567 62.185 149.579 1.00 42.72 190 ASP A CA 1
ATOM 1509 C C . ASP A 1 190 ? 133.864 61.362 150.636 1.00 42.77 190 ASP A C 1
ATOM 1510 O O . ASP A 1 190 ? 134.276 61.287 151.765 1.00 36.05 190 ASP A O 1
ATOM 1515 N N . GLY A 1 191 ? 132.753 60.781 150.250 1.00 42.58 191 GLY A N 1
ATOM 1516 C CA . GLY A 1 191 ? 131.866 60.103 151.167 1.00 36.82 191 GLY A CA 1
ATOM 1517 C C . GLY A 1 191 ? 130.944 61.061 151.881 1.00 36.36 191 GLY A C 1
ATOM 1518 O O . GLY A 1 191 ? 131.251 62.236 152.050 1.00 41.44 191 GLY A O 1
ATOM 1519 N N . LEU A 1 192 ? 129.797 60.544 152.294 1.00 37.99 192 LEU A N 1
ATOM 1520 C CA . LEU A 1 192 ? 128.833 61.292 153.092 1.00 39.25 192 LEU A CA 1
ATOM 1521 C C . LEU A 1 192 ? 129.412 61.653 154.470 1.00 38.48 192 LEU A C 1
ATOM 1522 O O . LEU A 1 192 ? 130.215 60.898 155.036 1.00 41.67 192 LEU A O 1
ATOM 1527 N N . PRO A 1 193 ? 129.018 62.815 155.011 1.00 37.96 193 PRO A N 1
ATOM 1528 C CA . PRO A 1 193 ? 129.342 63.179 156.396 1.00 34.62 193 PRO A CA 1
ATOM 1529 C C . PRO A 1 193 ? 128.789 62.170 157.402 1.00 32.04 193 PRO A C 1
ATOM 1530 O O . PRO A 1 193 ? 127.834 61.459 157.102 1.00 32.70 193 PRO A O 1
ATOM 1534 N N . PRO A 1 194 ? 129.377 62.109 158.602 1.00 35.25 194 PRO A N 1
ATOM 1535 C CA . PRO A 1 194 ? 128.840 61.249 159.664 1.00 32.99 194 PRO A CA 1
ATOM 1536 C C . PRO A 1 194 ? 127.501 61.773 160.175 1.00 32.28 194 PRO A C 1
ATOM 1537 O O . PRO A 1 194 ? 127.249 62.972 160.066 1.00 34.24 194 PRO A O 1
ATOM 1541 N N . ARG A 1 195 ? 126.664 60.889 160.711 1.00 32.48 195 ARG A N 1
ATOM 1542 C CA . ARG A 1 195 ? 125.380 61.272 161.303 1.00 37.56 195 ARG A CA 1
ATOM 1543 C C . ARG A 1 195 ? 125.439 62.584 162.080 1.00 39.79 195 ARG A C 1
ATOM 1544 O O . ARG A 1 195 ? 124.623 63.480 161.876 1.00 38.49 195 ARG A O 1
ATOM 1552 N N . ALA A 1 196 ? 126.423 62.679 162.966 1.00 35.87 196 ALA A N 1
ATOM 1553 C CA . ALA A 1 196 ? 126.587 63.830 163.828 1.00 36.61 196 ALA A CA 1
ATOM 1554 C C . ALA A 1 196 ? 126.599 65.138 163.055 1.00 36.03 196 ALA A C 1
ATOM 1555 O O . ALA A 1 196 ? 125.907 66.085 163.421 1.00 42.09 196 ALA A O 1
ATOM 1557 N N . ASP A 1 197 ? 127.377 65.190 161.979 1.00 41.55 197 ASP A N 1
ATOM 1558 C CA . ASP A 1 197 ? 127.445 66.390 161.145 1.00 35.81 197 ASP A CA 1
ATOM 1559 C C . ASP A 1 197 ? 126.182 66.582 160.338 1.00 40.95 197 ASP A C 1
ATOM 1560 O O . ASP A 1 197 ? 125.745 67.721 160.130 1.00 47.85 197 ASP A O 1
ATOM 1565 N N . LEU A 1 198 ? 125.604 65.476 159.869 1.00 38.17 198 LEU A N 1
ATOM 1566 C CA . LEU A 1 198 ? 124.336 65.530 159.154 1.00 33.63 198 LEU A CA 1
ATOM 1567 C C . LEU A 1 198 ? 123.268 66.189 160.026 1.00 37.91 198 LEU A C 1
ATOM 1568 O O . LEU A 1 198 ? 122.617 67.140 159.602 1.00 37.36 198 LEU A O 1
ATOM 1573 N N . LEU A 1 199 ? 123.109 65.689 161.248 1.00 35.74 199 LEU A N 1
ATOM 1574 C CA . LEU A 1 199 ? 122.124 66.216 162.183 1.00 37.04 199 LEU A CA 1
ATOM 1575 C C . LEU A 1 199 ? 122.300 67.699 162.405 1.00 40.68 199 LEU A C 1
ATOM 1576 O O . LEU A 1 199 ? 121.330 68.458 162.430 1.00 41.71 199 LEU A O 1
ATOM 1581 N N . GLU A 1 200 ? 123.548 68.105 162.576 1.00 40.00 200 GLU A N 1
ATOM 1582 C CA . GLU A 1 200 ? 123.864 69.506 162.753 1.00 41.13 200 GLU A CA 1
ATOM 1583 C C . GLU A 1 200 ? 123.339 70.298 161.567 1.00 40.52 200 GLU A C 1
ATOM 1584 O O . GLU A 1 200 ? 122.878 71.430 161.708 1.00 42.37 200 GLU A O 1
ATOM 1590 N N . ALA A 1 201 ? 123.419 69.688 160.391 1.00 42.01 201 ALA A N 1
ATOM 1591 C CA . ALA A 1 201 ? 123.003 70.350 159.169 1.00 36.70 201 ALA A CA 1
ATOM 1592 C C . ALA A 1 201 ? 121.486 70.504 159.159 1.00 36.07 201 ALA A C 1
ATOM 1593 O O . ALA A 1 201 ? 120.966 71.548 158.768 1.00 40.18 201 ALA A O 1
ATOM 1595 N N . PHE A 1 202 ? 120.780 69.472 159.602 1.00 33.19 202 PHE A N 1
ATOM 1596 C CA . PHE A 1 202 ? 119.335 69.558 159.729 1.00 33.19 202 PHE A CA 1
ATOM 1597 C C . PHE A 1 202 ? 118.919 70.617 160.740 1.00 36.46 202 PHE A C 1
ATOM 1598 O O . PHE A 1 202 ? 118.014 71.398 160.468 1.00 42.07 202 PHE A O 1
ATOM 1606 N N . ARG A 1 203 ? 119.576 70.652 161.898 1.00 36.52 203 ARG A N 1
ATOM 1607 C CA . ARG A 1 203 ? 119.341 71.727 162.863 1.00 40.17 203 ARG A CA 1
ATOM 1608 C C . ARG A 1 203 ? 119.520 73.052 162.156 1.00 40.47 203 ARG A C 1
ATOM 1609 O O . ARG A 1 203 ? 118.649 73.920 162.200 1.00 41.52 203 ARG A O 1
ATOM 1617 N N . LEU A 1 204 ? 120.666 73.196 161.500 1.00 36.92 204 LEU A N 1
ATOM 1618 C CA . LEU A 1 204 ? 121.010 74.443 160.850 1.00 37.86 204 LEU A CA 1
ATOM 1619 C C . LEU A 1 204 ? 119.893 74.901 159.934 1.00 38.03 204 LEU A C 1
ATOM 1620 O O . LEU A 1 204 ? 119.506 76.065 159.958 1.00 41.48 204 LEU A O 1
ATOM 1625 N N . TYR A 1 205 ? 119.366 73.981 159.137 1.00 38.65 205 TYR A N 1
ATOM 1626 C CA . TYR A 1 205 ? 118.312 74.350 158.215 1.00 37.99 205 TYR A CA 1
ATOM 1627 C C . TYR A 1 205 ? 117.106 74.826 159.005 1.00 39.05 205 TYR A C 1
ATOM 1628 O O . TYR A 1 205 ? 116.507 75.852 158.67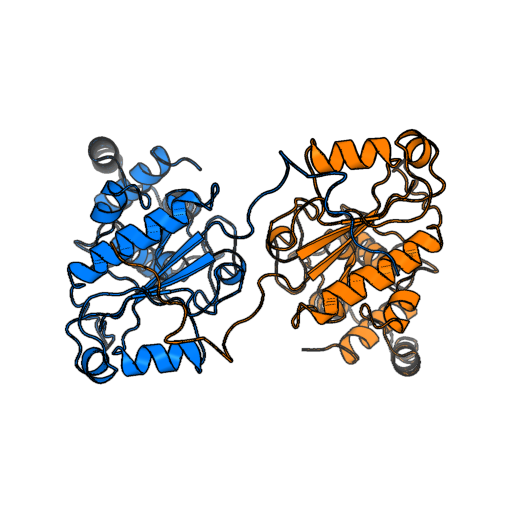3 1.00 33.89 205 TYR A O 1
ATOM 1637 N N . GLY A 1 206 ? 116.766 74.098 160.066 1.00 36.76 206 GLY A N 1
ATOM 1638 C CA . GLY A 1 206 ? 115.677 74.525 160.924 1.00 34.75 206 GLY A CA 1
ATOM 1639 C C . GLY A 1 206 ? 115.026 73.482 161.814 1.00 35.70 206 GLY A C 1
ATOM 1640 O O . GLY A 1 206 ? 114.363 73.840 162.779 1.00 33.02 206 GLY A O 1
ATOM 1641 N N . TYR A 1 207 ? 115.205 72.200 161.496 1.00 38.15 207 TYR A N 1
ATOM 1642 C CA . TYR A 1 207 ? 114.565 71.114 162.243 1.00 32.33 207 TYR A CA 1
ATOM 1643 C C . TYR A 1 207 ? 114.855 71.168 163.737 1.00 36.66 207 TYR A C 1
ATOM 1644 O O . TYR A 1 207 ? 115.968 71.490 164.146 1.00 37.76 207 TYR A O 1
ATOM 1653 N N . ALA A 1 208 ? 113.836 70.883 164.547 1.00 41.81 208 ALA A N 1
ATOM 1654 C CA . ALA A 1 208 ? 113.962 70.882 166.007 1.00 38.06 208 ALA A CA 1
ATOM 1655 C C . ALA A 1 208 ? 114.381 69.508 166.466 1.00 37.45 208 ALA A C 1
ATOM 1656 O O . ALA A 1 208 ? 113.543 68.645 166.685 1.00 46.22 208 ALA A O 1
ATOM 1658 N N . LEU A 1 209 ? 115.678 69.294 166.618 1.00 41.42 209 LEU A N 1
ATOM 1659 C CA . LEU A 1 209 ? 116.153 67.969 166.978 1.00 43.57 209 LEU A CA 1
ATOM 1660 C C . LEU A 1 209 ? 116.150 67.692 168.487 1.00 51.52 209 LEU A C 1
ATOM 1661 O O . LEU A 1 209 ? 116.520 68.541 169.299 1.00 47.32 209 LEU A O 1
ATOM 1666 N N . PRO A 1 210 ? 115.700 66.491 168.858 1.00 47.63 210 PRO A N 1
ATOM 1667 C CA . PRO A 1 210 ? 115.768 65.943 170.210 1.00 49.08 210 PRO A CA 1
ATOM 1668 C C . PRO A 1 210 ? 117.204 65.788 170.703 1.00 50.17 210 PRO A C 1
ATOM 1669 O O . PRO A 1 210 ? 118.150 65.814 169.911 1.00 52.65 210 PRO A O 1
ATOM 1673 N N . ALA A 1 211 ? 117.341 65.609 172.013 1.00 54.04 211 ALA A N 1
ATOM 1674 C CA . ALA A 1 211 ? 118.635 65.499 172.682 1.00 56.92 211 ALA A CA 1
ATOM 1675 C C . ALA A 1 211 ? 119.484 64.376 172.113 1.00 54.03 211 ALA A C 1
ATOM 1676 O O . ALA A 1 211 ? 120.703 64.503 171.984 1.00 56.14 211 ALA A O 1
ATOM 1678 N N . THR A 1 212 ? 118.825 63.267 171.799 1.00 57.10 212 THR A N 1
ATOM 1679 C CA . THR A 1 212 ? 119.471 62.102 171.207 1.00 51.88 212 THR A CA 1
ATOM 1680 C C . THR A 1 212 ? 118.616 61.584 170.042 1.00 51.71 212 THR A C 1
ATOM 1681 O O . THR A 1 212 ? 117.386 61.702 170.078 1.00 50.24 212 THR A O 1
ATOM 1685 N N . VAL A 1 213 ? 119.239 61.010 169.011 1.00 47.54 213 VAL A N 1
ATOM 1686 C CA . VAL A 1 213 ? 118.442 60.462 167.909 1.00 46.18 213 VAL A CA 1
ATOM 1687 C C . VAL A 1 213 ? 118.536 58.941 167.713 1.00 38.70 213 VAL A C 1
ATOM 1688 O O . VAL A 1 213 ? 119.614 58.380 167.667 1.00 37.22 213 VAL A O 1
ATOM 1692 N N . ASP A 1 214 ? 117.378 58.291 167.622 1.00 45.03 214 ASP A N 1
ATOM 1693 C CA . ASP A 1 214 ? 117.250 56.883 167.236 1.00 43.30 214 ASP A CA 1
ATOM 1694 C C . ASP A 1 214 ? 117.611 56.672 165.778 1.00 49.81 214 ASP A C 1
ATOM 1695 O O . ASP A 1 214 ? 117.616 57.628 164.990 1.00 46.70 214 ASP A O 1
ATOM 1700 N N . ASP A 1 215 ? 117.835 55.411 165.396 1.00 48.91 215 ASP A N 1
ATOM 1701 C CA . ASP A 1 215 ? 117.780 55.043 163.983 1.00 37.04 215 ASP A CA 1
ATOM 1702 C C . ASP A 1 215 ? 116.388 55.384 163.500 1.00 38.11 215 ASP A C 1
ATOM 1703 O O . ASP A 1 215 ? 116.206 55.900 162.402 1.00 48.15 215 ASP A O 1
ATOM 1708 N N . ALA A 1 216 ? 115.408 55.119 164.356 1.00 44.38 216 ALA A N 1
ATOM 1709 C CA . ALA A 1 216 ? 113.996 55.329 164.049 1.00 44.98 216 ALA A CA 1
ATOM 1710 C C . ALA A 1 216 ? 113.649 56.795 163.803 1.00 49.31 216 ALA A C 1
ATOM 1711 O O . ALA A 1 216 ? 112.945 57.129 162.836 1.00 45.05 216 ALA A O 1
ATOM 1713 N N . TYR A 1 217 ? 114.130 57.671 164.679 1.00 44.89 217 TYR A N 1
ATOM 1714 C CA . TYR A 1 217 ? 113.864 59.093 164.508 1.00 41.91 217 TYR A CA 1
ATOM 1715 C C . TYR A 1 217 ? 114.588 59.611 163.267 1.00 43.36 217 TYR A C 1
ATOM 1716 O O . TYR A 1 217 ? 114.016 60.344 162.453 1.00 43.55 217 TYR A O 1
ATOM 1725 N N . PHE A 1 218 ? 115.853 59.228 163.130 1.00 42.13 218 PHE A N 1
ATOM 1726 C CA . PHE A 1 218 ? 116.651 59.662 161.998 1.00 43.11 218 PHE A CA 1
ATOM 1727 C C . PHE A 1 218 ? 115.942 59.312 160.694 1.00 42.06 218 PHE A C 1
ATOM 1728 O O . PHE A 1 218 ? 115.832 60.145 159.801 1.00 38.02 218 PHE A O 1
ATOM 1736 N N . ALA A 1 219 ? 115.433 58.087 160.609 1.00 42.07 219 ALA A N 1
ATOM 1737 C CA . ALA A 1 219 ? 114.639 57.666 159.459 1.00 37.86 219 ALA A CA 1
ATOM 1738 C C . ALA A 1 219 ? 113.478 58.614 159.200 1.00 39.60 219 ALA A C 1
ATOM 1739 O O . ALA A 1 219 ? 113.306 59.107 158.085 1.00 42.93 219 ALA A O 1
ATOM 1741 N N . SER A 1 220 ? 112.683 58.879 160.228 1.00 40.85 220 SER A N 1
ATOM 1742 C CA . SER A 1 220 ? 111.518 59.722 160.047 1.00 37.56 220 SER A CA 1
ATOM 1743 C C . SER A 1 220 ? 111.892 61.182 159.810 1.00 40.48 220 SER A C 1
ATOM 1744 O O . SER A 1 220 ? 111.134 61.925 159.182 1.00 40.27 220 SER A O 1
ATOM 1747 N N . LEU A 1 221 ? 113.062 61.593 160.284 1.00 35.72 221 LEU A N 1
ATOM 1748 C CA . LEU A 1 221 ? 113.580 62.909 159.920 1.00 34.91 221 LEU A CA 1
ATOM 1749 C C . LEU A 1 221 ? 113.845 62.980 158.411 1.00 36.57 221 LEU A C 1
ATOM 1750 O O . LEU A 1 221 ? 113.432 63.927 157.738 1.00 32.26 221 LEU A O 1
ATOM 1755 N N . LEU A 1 222 ? 114.539 61.972 157.891 1.00 35.25 222 LEU A N 1
ATOM 1756 C CA . LEU A 1 222 ? 114.832 61.895 156.467 1.00 36.60 222 LEU A CA 1
ATOM 1757 C C . LEU A 1 222 ? 113.532 61.797 155.689 1.00 40.30 222 LEU A C 1
ATOM 1758 O O . LEU A 1 222 ? 113.364 62.457 154.663 1.00 35.54 222 LEU A O 1
ATOM 1763 N N . ARG A 1 223 ? 112.604 60.985 156.186 1.00 36.91 223 ARG A N 1
ATOM 1764 C CA . ARG A 1 223 ? 111.322 60.823 155.508 1.00 39.04 223 ARG A CA 1
ATOM 1765 C C . ARG A 1 223 ? 110.565 62.150 155.400 1.00 36.94 223 ARG A C 1
ATOM 1766 O O . ARG A 1 223 ? 109.871 62.423 154.420 1.00 37.55 223 ARG A O 1
ATOM 1774 N N . ALA A 1 224 ? 110.703 62.974 156.424 1.00 36.88 224 ALA A N 1
ATOM 1775 C CA . ALA A 1 224 ? 109.993 64.238 156.476 1.00 37.75 224 ALA A CA 1
ATOM 1776 C C . ALA A 1 224 ? 110.604 65.176 155.459 1.00 31.75 224 ALA A C 1
ATOM 1777 O O . ALA A 1 224 ? 109.905 65.861 154.724 1.00 33.19 224 ALA A O 1
ATOM 1779 N N . PHE A 1 225 ? 111.928 65.202 155.453 1.00 35.31 225 PHE A N 1
ATOM 1780 C CA . PHE A 1 225 ? 112.691 66.134 154.649 1.00 33.82 225 PHE A CA 1
ATOM 1781 C C . PHE A 1 225 ? 112.529 65.747 153.185 1.00 33.49 225 PHE A C 1
ATOM 1782 O O . PHE A 1 225 ? 112.388 66.599 152.305 1.00 32.16 225 PHE A O 1
ATOM 1790 N N . GLN A 1 226 ? 112.521 64.444 152.941 1.00 32.94 226 GLN A N 1
ATOM 1791 C CA . GLN A 1 226 ? 112.279 63.922 151.612 1.00 32.96 226 GLN A CA 1
ATOM 1792 C C . GLN A 1 226 ? 110.879 64.281 151.078 1.00 36.61 226 GLN A C 1
ATOM 1793 O O . GLN A 1 226 ? 110.747 64.707 149.934 1.00 36.40 226 GLN A O 1
ATOM 1799 N N . MET A 1 227 ? 109.847 64.146 151.906 1.00 33.81 227 MET A N 1
ATOM 1800 C CA . MET A 1 227 ? 108.491 64.481 151.474 1.00 35.23 227 MET A CA 1
ATOM 1801 C C . MET A 1 227 ? 108.402 65.907 150.966 1.00 38.40 227 MET A C 1
ATOM 1802 O O . MET A 1 227 ? 107.628 66.207 150.057 1.00 45.00 227 MET A O 1
ATOM 1807 N N . HIS A 1 228 ? 109.224 66.776 151.537 1.00 36.27 228 HIS A N 1
ATOM 1808 C CA . HIS A 1 228 ? 109.220 68.183 151.184 1.00 33.88 228 HIS A CA 1
ATOM 1809 C C . HIS A 1 228 ? 110.134 68.457 149.987 1.00 36.99 228 HIS A C 1
ATOM 1810 O O . HIS A 1 228 ? 109.722 69.101 149.024 1.00 36.43 228 HIS A O 1
ATOM 1817 N N . PHE A 1 229 ? 111.370 67.957 150.053 1.00 39.11 229 PHE A N 1
ATOM 1818 C CA . PHE A 1 229 ? 112.433 68.377 149.131 1.00 37.33 229 PHE A CA 1
ATOM 1819 C C . PHE A 1 229 ? 112.965 67.303 148.163 1.00 34.04 229 PHE A C 1
ATOM 1820 O O . PHE A 1 229 ? 113.748 67.612 147.277 1.00 36.62 229 PHE A O 1
ATOM 1828 N N . ARG A 1 230 ? 112.556 66.053 148.332 1.00 35.38 230 ARG A N 1
ATOM 1829 C CA . ARG A 1 230 ? 112.935 64.998 147.392 1.00 33.86 230 ARG A CA 1
ATOM 1830 C C . ARG A 1 230 ? 111.791 64.000 147.325 1.00 31.09 230 ARG A C 1
ATOM 1831 O O . ARG A 1 230 ? 111.962 62.833 147.661 1.00 34.31 230 ARG A O 1
ATOM 1839 N N . PRO A 1 231 ? 110.611 64.459 146.884 1.00 33.10 231 PRO A N 1
ATOM 1840 C CA . PRO A 1 231 ? 109.379 63.677 147.030 1.00 31.16 231 PRO A CA 1
ATOM 1841 C C . PRO A 1 231 ? 109.367 62.411 146.194 1.00 34.36 231 PRO A C 1
ATOM 1842 O O . PRO A 1 231 ? 108.515 61.551 146.411 1.00 36.70 231 PRO A O 1
ATOM 1846 N N . GLU A 1 232 ? 110.299 62.295 145.252 1.00 36.93 232 GLU A N 1
ATOM 1847 C CA . GLU A 1 232 ? 110.337 61.149 144.351 1.00 34.06 232 GLU A CA 1
ATOM 1848 C C . GLU A 1 232 ? 110.757 59.886 145.089 1.00 34.91 232 GLU A C 1
ATOM 1849 O O . GLU A 1 232 ? 110.633 58.787 144.563 1.00 38.27 232 GLU A O 1
ATOM 1855 N N . ASN A 1 233 ? 111.271 60.042 146.303 1.00 37.23 233 ASN A N 1
ATOM 1856 C CA . ASN A 1 233 ? 111.560 58.891 147.150 1.00 37.07 233 ASN A CA 1
ATOM 1857 C C . ASN A 1 233 ? 111.702 59.327 148.590 1.00 36.79 233 ASN A C 1
ATOM 1858 O O . ASN A 1 233 ? 112.662 60.011 148.936 1.00 34.62 233 ASN A O 1
ATOM 1863 N N . TYR A 1 234 ? 110.746 58.924 149.422 1.00 35.27 234 TYR A N 1
ATOM 1864 C CA . TYR A 1 234 ? 110.720 59.351 150.814 1.00 36.28 234 TYR A CA 1
ATOM 1865 C C . TYR A 1 234 ? 110.693 58.153 151.750 1.00 40.79 234 TYR A C 1
ATOM 1866 O O . TYR A 1 234 ? 109.963 58.136 152.751 1.00 39.67 234 TYR A O 1
ATOM 1875 N N . ASP A 1 235 ? 111.502 57.148 151.418 1.00 37.65 235 ASP A N 1
ATOM 1876 C CA . ASP A 1 235 ? 111.609 55.955 152.259 1.00 39.83 235 ASP A CA 1
ATOM 1877 C C . ASP A 1 235 ? 112.363 56.209 153.570 1.00 39.85 235 ASP A C 1
ATOM 1878 O O . ASP A 1 235 ? 112.382 55.353 154.451 1.00 44.98 235 ASP A O 1
ATOM 1883 N N . GLY A 1 236 ? 112.993 57.374 153.688 1.00 35.32 236 GLY A N 1
ATOM 1884 C CA . GLY A 1 236 ? 113.734 57.722 154.887 1.00 38.52 236 GLY A CA 1
ATOM 1885 C C . GLY A 1 236 ? 115.151 57.177 154.961 1.00 38.33 236 GLY A C 1
ATOM 1886 O O . GLY A 1 236 ? 115.798 57.245 156.012 1.00 36.53 236 GLY A O 1
ATOM 1887 N N . ALA A 1 237 ? 115.646 56.647 153.847 1.00 43.08 237 ALA A N 1
ATOM 1888 C CA . ALA A 1 237 ? 117.005 56.099 153.792 1.00 37.71 237 ALA A CA 1
ATOM 1889 C C . ALA A 1 237 ? 118.026 57.155 153.370 1.00 38.04 237 ALA A C 1
ATOM 1890 O O . ALA A 1 237 ? 117.725 58.008 152.537 1.00 33.63 237 ALA A O 1
ATOM 1892 N N . LEU A 1 238 ? 119.227 57.101 153.946 1.00 32.82 238 LEU A N 1
ATOM 1893 C CA . LEU A 1 238 ? 120.254 58.078 153.612 1.00 34.40 238 LEU A CA 1
ATOM 1894 C C . LEU A 1 238 ? 120.924 57.763 152.275 1.00 41.45 238 LEU A C 1
ATOM 1895 O O . LEU A 1 238 ? 121.520 56.691 152.102 1.00 42.24 238 LEU A O 1
ATOM 1900 N N . ASP A 1 239 ? 120.814 58.700 151.334 1.00 31.04 239 ASP A N 1
ATOM 1901 C CA . ASP A 1 239 ? 121.498 58.597 150.054 1.00 38.36 239 ASP A CA 1
ATOM 1902 C C . ASP A 1 239 ? 122.155 59.938 149.745 1.00 42.90 239 ASP A C 1
ATOM 1903 O O . ASP A 1 239 ? 121.932 60.909 150.462 1.00 38.86 239 ASP A O 1
ATOM 1908 N N . VAL A 1 240 ? 122.961 60.009 148.690 1.00 45.92 240 VAL A N 1
ATOM 1909 C CA . VAL A 1 240 ? 123.753 61.218 148.509 1.00 39.36 240 VAL A CA 1
ATOM 1910 C C . VAL A 1 240 ? 122.875 62.381 148.067 1.00 43.48 240 VAL A C 1
ATOM 1911 O O . VAL A 1 240 ? 123.175 63.540 148.375 1.00 42.76 240 VAL A O 1
ATOM 1915 N N . GLU A 1 241 ? 121.768 62.082 147.389 1.00 40.22 241 GLU A N 1
ATOM 1916 C CA . GLU A 1 241 ? 120.951 63.161 146.861 1.00 36.22 241 GLU A CA 1
ATOM 1917 C C . GLU A 1 241 ? 120.325 63.959 147.989 1.00 39.88 241 GLU A C 1
ATOM 1918 O O . GLU A 1 241 ? 120.437 65.192 148.024 1.00 38.58 241 GLU A O 1
ATOM 1924 N N . THR A 1 242 ? 119.692 63.252 148.923 1.00 38.71 242 THR A N 1
ATOM 1925 C CA . THR A 1 242 ? 119.072 63.886 150.080 1.00 36.38 242 THR A CA 1
ATOM 1926 C C . THR A 1 242 ? 120.061 64.789 150.817 1.00 36.42 242 THR A C 1
ATOM 1927 O O . THR A 1 242 ? 119.781 65.964 151.051 1.00 33.15 242 THR A O 1
ATOM 1931 N N . ALA A 1 243 ? 121.230 64.245 151.151 1.00 38.41 243 ALA A N 1
ATOM 1932 C CA . ALA A 1 243 ? 122.265 65.025 151.820 1.00 32.01 243 ALA A CA 1
ATOM 1933 C C . ALA A 1 243 ? 122.697 66.225 150.979 1.00 36.82 243 ALA A C 1
ATOM 1934 O O . ALA A 1 243 ? 122.887 67.326 151.497 1.00 38.84 243 ALA A O 1
ATOM 1936 N N . ALA A 1 244 ? 122.819 66.017 149.673 1.00 37.73 244 ALA A N 1
ATOM 1937 C CA . ALA A 1 244 ? 123.235 67.088 148.771 1.00 36.22 244 ALA A CA 1
ATOM 1938 C C . ALA A 1 244 ? 122.212 68.199 148.728 1.00 36.03 244 ALA A C 1
ATOM 1939 O O . ALA A 1 244 ? 122.571 69.376 148.733 1.00 34.37 244 ALA A O 1
ATOM 1941 N N . ILE A 1 245 ? 120.937 67.814 148.673 1.00 36.72 245 ILE A N 1
ATOM 1942 C CA . ILE A 1 245 ? 119.851 68.776 148.650 1.00 27.18 245 ILE A CA 1
ATOM 1943 C C . ILE A 1 245 ? 119.864 69.604 149.934 1.00 34.43 245 ILE A C 1
ATOM 1944 O O . ILE A 1 245 ? 119.717 70.833 149.882 1.00 32.42 245 ILE A O 1
ATOM 1949 N N . LEU A 1 246 ? 120.078 68.938 151.073 1.00 33.06 246 LEU A N 1
ATOM 1950 C CA . LEU A 1 246 ? 120.126 69.614 152.379 1.00 31.37 246 LEU A CA 1
ATOM 1951 C C . LEU A 1 246 ? 1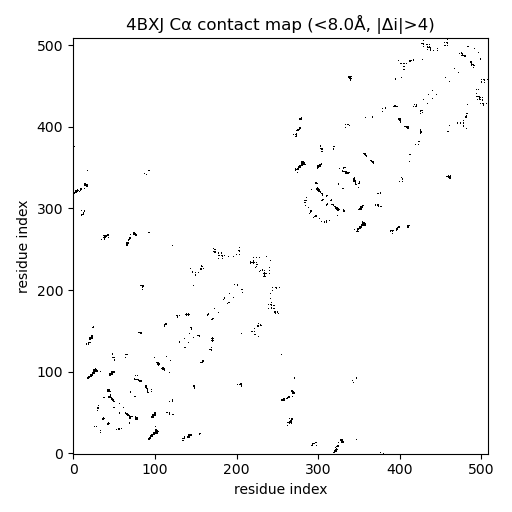21.235 70.634 152.429 1.00 35.89 246 LEU A C 1
ATOM 1952 O O . LEU A 1 246 ? 121.015 71.776 152.846 1.00 34.97 246 LEU A O 1
ATOM 1957 N N . TYR A 1 247 ? 122.430 70.206 152.011 1.00 38.52 247 TYR A N 1
ATOM 1958 C CA . TYR A 1 247 ? 123.616 71.056 152.061 1.00 31.97 247 TYR A CA 1
ATOM 1959 C C . TYR A 1 247 ? 123.451 72.186 151.072 1.00 35.90 247 TYR A C 1
ATOM 1960 O O . TYR A 1 247 ? 123.896 73.310 151.321 1.00 36.95 247 TYR A O 1
ATOM 1969 N N . ALA A 1 248 ? 122.773 71.882 149.967 1.00 37.40 248 ALA A N 1
ATOM 1970 C CA . ALA A 1 248 ? 122.480 72.867 148.935 1.00 31.99 248 ALA A CA 1
ATOM 1971 C C . ALA A 1 248 ? 121.565 73.930 149.500 1.00 32.32 248 ALA A C 1
ATOM 1972 O O . ALA A 1 248 ? 121.741 75.113 149.235 1.00 29.68 248 ALA A O 1
ATOM 1974 N N . LEU A 1 249 ? 120.577 73.491 150.278 1.00 35.00 249 LEU A N 1
ATOM 1975 C CA . LEU A 1 249 ? 119.635 74.408 150.909 1.00 36.13 249 LEU A CA 1
ATOM 1976 C C . LEU A 1 249 ? 120.346 75.319 151.908 1.00 33.94 249 LEU A C 1
ATOM 1977 O O . LEU A 1 249 ? 120.178 76.538 151.867 1.00 33.87 249 LEU A O 1
ATOM 1982 N N . ASN A 1 250 ? 121.158 74.725 152.781 1.00 36.47 250 ASN A N 1
ATOM 1983 C CA . ASN A 1 250 ? 121.867 75.492 153.801 1.00 35.61 250 ASN A CA 1
ATOM 1984 C C . ASN A 1 250 ? 122.748 76.590 153.201 1.00 40.19 250 ASN A C 1
ATOM 1985 O O . ASN A 1 250 ? 122.776 77.705 153.723 1.00 44.26 250 ASN A O 1
ATOM 1990 N N . GLU A 1 251 ? 123.426 76.291 152.090 1.00 36.40 251 GLU A N 1
ATOM 1991 C CA . GLU A 1 251 ? 124.280 77.276 151.420 1.00 37.85 251 GLU A CA 1
ATOM 1992 C C . GLU A 1 251 ? 123.485 78.427 150.827 1.00 36.85 251 GLU A C 1
ATOM 1993 O O . GLU A 1 251 ? 123.898 79.576 150.913 1.00 43.39 251 GLU A O 1
ATOM 1999 N N . LYS A 1 252 ? 122.348 78.125 150.216 1.00 35.41 252 LYS A N 1
ATOM 2000 C CA . LYS A 1 252 ? 121.538 79.174 149.608 1.00 35.72 252 LYS A CA 1
ATOM 2001 C C . LYS A 1 252 ? 120.882 80.045 150.657 1.00 39.56 252 LYS A C 1
ATOM 2002 O O . LYS A 1 252 ? 120.799 81.262 150.490 1.00 39.53 252 LYS A O 1
ATOM 2008 N N . TYR A 1 253 ? 120.431 79.417 151.744 1.00 40.39 253 TYR A N 1
ATOM 2009 C CA . TYR A 1 253 ? 119.748 80.128 152.823 1.00 42.19 253 TYR A CA 1
ATOM 2010 C C . TYR A 1 253 ? 120.487 80.024 154.168 1.00 43.92 253 TYR A C 1
ATOM 2011 O O . TYR A 1 253 ? 120.062 79.283 155.061 1.00 44.33 253 TYR A O 1
ATOM 2020 N N . PRO A 1 254 ? 121.591 80.774 154.328 1.00 48.75 254 PRO A N 1
ATOM 2021 C CA . PRO A 1 254 ? 122.358 80.693 155.581 1.00 53.33 254 PRO A CA 1
ATOM 2022 C C . PRO A 1 254 ? 121.708 81.321 156.831 1.00 54.01 254 PRO A C 1
ATOM 2023 O O . PRO A 1 254 ? 122.393 81.500 157.841 1.00 57.66 254 PRO A O 1
ATOM 2027 N N . ALA A 1 255 ? 120.418 81.624 156.775 1.00 51.58 255 ALA A N 1
ATOM 2028 C CA . ALA A 1 255 ? 119.739 82.242 157.908 1.00 63.70 255 ALA A CA 1
ATOM 2029 C C . ALA A 1 255 ? 119.530 81.272 159.093 1.00 70.28 255 ALA A C 1
ATOM 2030 O O . ALA A 1 255 ? 118.453 81.234 159.705 1.00 65.40 255 ALA A O 1
ATOM 2033 N N . MET B 1 1 ? 90.581 86.570 140.441 1.00 50.70 1 MET B N 1
ATOM 2034 C CA . MET B 1 1 ? 91.241 86.137 141.673 1.00 54.65 1 MET B CA 1
ATOM 2035 C C . MET B 1 1 ? 90.222 85.958 142.795 1.00 49.51 1 MET B C 1
ATOM 2036 O O . MET B 1 1 ? 89.132 86.534 142.748 1.00 50.53 1 MET B O 1
ATOM 2041 N N . LEU B 1 2 ? 90.589 85.167 143.803 1.00 43.40 2 LEU B N 1
ATOM 2042 C CA . LEU B 1 2 ? 89.690 84.830 144.911 1.00 43.64 2 LEU B CA 1
ATOM 2043 C C . LEU B 1 2 ? 89.660 85.858 146.027 1.00 38.86 2 LEU B C 1
ATOM 2044 O O . LEU B 1 2 ? 90.698 86.332 146.470 1.00 37.36 2 LEU B O 1
ATOM 2049 N N . THR B 1 3 ? 88.467 86.181 146.503 1.00 37.38 3 THR B N 1
ATOM 2050 C CA . THR B 1 3 ? 88.349 86.980 147.712 1.00 38.56 3 THR B CA 1
ATOM 2051 C C . THR B 1 3 ? 88.183 86.012 148.879 1.00 34.96 3 THR B C 1
ATOM 2052 O O . THR B 1 3 ? 87.443 85.035 148.774 1.00 38.89 3 THR B O 1
ATOM 2056 N N . ILE B 1 4 ? 88.893 86.262 149.971 1.00 26.88 4 ILE B N 1
ATOM 2057 C CA . ILE B 1 4 ? 88.845 85.369 151.118 1.00 27.50 4 ILE B CA 1
ATOM 2058 C C . ILE B 1 4 ? 87.449 85.405 151.742 1.00 29.64 4 ILE B C 1
ATOM 2059 O O . ILE B 1 4 ? 86.816 86.455 151.774 1.00 33.54 4 ILE B O 1
ATOM 2064 N N . ASP B 1 5 ? 86.952 84.258 152.195 1.00 26.22 5 ASP B N 1
ATOM 2065 C CA . ASP B 1 5 ? 85.623 84.192 152.796 1.00 28.18 5 ASP B CA 1
ATOM 2066 C C . ASP B 1 5 ? 85.707 84.222 154.315 1.00 31.89 5 ASP B C 1
ATOM 2067 O O . ASP B 1 5 ? 86.141 83.249 154.948 1.00 32.59 5 ASP B O 1
ATOM 2072 N N . TYR B 1 6 ? 85.267 85.329 154.907 1.00 35.04 6 TYR B N 1
ATOM 2073 C CA . TYR B 1 6 ? 85.301 85.465 156.363 1.00 33.22 6 TYR B CA 1
ATOM 2074 C C . TYR B 1 6 ? 83.944 85.275 157.004 1.00 31.72 6 TYR B C 1
ATOM 2075 O O . TYR B 1 6 ? 83.777 85.623 158.161 1.00 36.20 6 TYR B O 1
ATOM 2084 N N . ASN B 1 7 ? 82.965 84.752 156.279 1.00 35.63 7 ASN B N 1
ATOM 2085 C CA . ASN B 1 7 ? 81.610 84.734 156.826 1.00 31.64 7 ASN B CA 1
ATOM 2086 C C . ASN B 1 7 ? 80.960 83.380 156.882 1.00 32.22 7 ASN B C 1
ATOM 2087 O O . ASN B 1 7 ? 80.046 83.169 157.677 1.00 34.76 7 ASN B O 1
ATOM 2092 N N . SER B 1 8 ? 81.390 82.471 156.016 1.00 34.86 8 SER B N 1
ATOM 2093 C CA . SER B 1 8 ? 80.668 81.215 155.866 1.00 36.01 8 SER B CA 1
ATOM 2094 C C . SER B 1 8 ? 80.902 80.314 157.063 1.00 37.95 8 SER B C 1
ATOM 2095 O O . SER B 1 8 ? 80.018 79.554 157.450 1.00 40.92 8 SER B O 1
ATOM 2098 N N . TYR B 1 9 ? 82.089 80.405 157.655 1.00 34.36 9 TYR B N 1
ATOM 2099 C CA . TYR B 1 9 ? 82.399 79.604 158.832 1.00 34.57 9 TYR B CA 1
ATOM 2100 C C . TYR B 1 9 ? 83.295 80.368 159.783 1.00 34.40 9 TYR B C 1
ATOM 2101 O O . TYR B 1 9 ? 84.187 81.087 159.356 1.00 36.78 9 TYR B O 1
ATOM 2110 N N . ARG B 1 10 ? 83.064 80.204 161.079 1.00 36.56 10 ARG B N 1
ATOM 2111 C CA . ARG B 1 10 ? 83.896 80.838 162.089 1.00 30.40 10 ARG B CA 1
ATOM 2112 C C . ARG B 1 10 ? 84.208 79.840 163.184 1.00 33.65 10 ARG B C 1
ATOM 2113 O O . ARG B 1 10 ? 83.329 79.122 163.650 1.00 38.73 10 ARG B O 1
ATOM 2121 N N . THR B 1 11 ? 85.465 79.777 163.594 1.00 32.94 11 THR B N 1
ATOM 2122 C CA . THR B 1 11 ? 85.838 78.868 164.662 1.00 31.75 11 THR B CA 1
ATOM 2123 C C . THR B 1 11 ? 85.306 79.416 165.967 1.00 32.49 11 THR B C 1
ATOM 2124 O O . THR B 1 11 ? 85.363 80.616 166.198 1.00 32.66 11 THR B O 1
ATOM 2128 N N . THR B 1 12 ? 84.781 78.538 166.812 1.00 34.60 12 THR B N 1
ATOM 2129 C CA . THR B 1 12 ? 84.257 78.950 168.106 1.00 31.78 12 THR B CA 1
ATOM 2130 C C . THR B 1 12 ? 85.144 78.450 169.239 1.00 31.70 12 THR B C 1
ATOM 2131 O O . THR B 1 12 ? 85.945 79.209 169.780 1.00 31.96 12 THR B O 1
ATOM 2135 N N . THR B 1 13 ? 85.048 77.170 169.575 1.00 31.84 13 THR B N 1
ATOM 2136 C CA . THR B 1 13 ? 85.810 76.670 170.717 1.00 32.46 13 THR B CA 1
ATOM 2137 C C . THR B 1 13 ? 87.330 76.568 170.545 1.00 33.16 13 THR B C 1
ATOM 2138 O O . THR B 1 13 ? 88.065 77.165 171.324 1.00 34.91 13 THR B O 1
ATOM 2142 N N . PRO B 1 14 ? 87.813 75.812 169.540 1.00 36.17 14 PRO B N 1
ATOM 2143 C CA . PRO B 1 14 ? 89.244 75.483 169.562 1.00 33.56 14 PRO B CA 1
ATOM 2144 C C . PRO B 1 14 ? 90.179 76.570 169.050 1.00 32.08 14 PRO B C 1
ATOM 2145 O O . PRO B 1 14 ? 90.940 76.329 168.125 1.00 34.40 14 PRO B O 1
ATOM 2149 N N . TYR B 1 15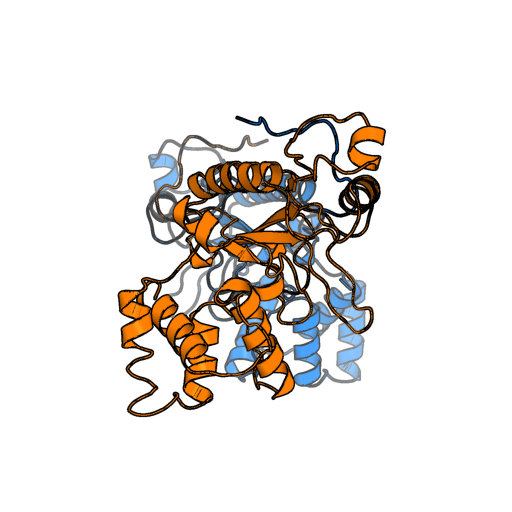 ? 90.144 77.748 169.651 1.00 36.36 15 TYR B N 1
ATOM 2150 C CA . TYR B 1 15 ? 91.133 78.763 169.320 1.00 32.68 15 TYR B CA 1
ATOM 2151 C C . TYR B 1 15 ? 91.386 79.709 170.511 1.00 34.73 15 TYR B C 1
ATOM 2152 O O . TYR B 1 15 ? 90.742 79.600 171.562 1.00 34.14 15 TYR B O 1
ATOM 2161 N N . GLY B 1 16 ? 92.339 80.620 170.357 1.00 34.51 16 GLY B N 1
ATOM 2162 C CA . GLY B 1 16 ? 92.636 81.566 171.412 1.00 31.43 16 GLY B CA 1
ATOM 2163 C C . GLY B 1 16 ? 93.294 82.848 170.949 1.00 34.40 16 GLY B C 1
ATOM 2164 O O . GLY B 1 16 ? 93.181 83.256 169.781 1.00 30.24 16 GLY B O 1
ATOM 2165 N N . LYS B 1 17 ? 93.977 83.504 171.880 1.00 30.44 17 LYS B N 1
ATOM 2166 C CA . LYS B 1 17 ? 94.747 84.692 171.543 1.00 29.62 17 LYS B CA 1
ATOM 2167 C C . LYS B 1 17 ? 96.196 84.284 171.474 1.00 28.59 17 LYS B C 1
ATOM 2168 O O . LYS B 1 17 ? 96.582 83.252 172.021 1.00 31.17 17 LYS B O 1
ATOM 2174 N N . ARG B 1 18 ? 97.006 85.087 170.803 1.00 29.28 18 ARG B N 1
ATOM 2175 C CA . ARG B 1 18 ? 98.429 84.806 170.751 1.00 33.56 18 ARG B CA 1
ATOM 2176 C C . ARG B 1 18 ? 99.105 85.203 172.064 1.00 33.42 18 ARG B C 1
ATOM 2177 O O . ARG B 1 18 ? 100.007 84.516 172.541 1.00 27.30 18 ARG B O 1
ATOM 2185 N N . VAL B 1 19 ? 98.628 86.303 172.641 1.00 26.32 19 VAL B N 1
ATOM 2186 C CA . VAL B 1 19 ? 99.180 86.872 173.858 1.00 36.06 19 VAL B CA 1
ATOM 2187 C C . VAL B 1 19 ? 98.543 86.233 175.096 1.00 35.36 19 VAL B C 1
ATOM 2188 O O . VAL B 1 19 ? 97.330 86.038 175.147 1.00 34.43 19 VAL B O 1
ATOM 2192 N N . ARG B 1 20 ? 99.367 85.899 176.084 1.00 33.20 20 ARG B N 1
ATOM 2193 C CA . ARG B 1 20 ? 98.872 85.304 177.318 1.00 32.33 20 ARG B CA 1
ATOM 2194 C C . ARG B 1 20 ? 99.684 85.746 178.554 1.00 37.57 20 ARG B C 1
ATOM 2195 O O . ARG B 1 20 ? 99.414 85.295 179.671 1.00 34.93 20 ARG B O 1
ATOM 2203 N N . PHE B 1 21 ? 100.680 86.608 178.340 1.00 34.22 21 PHE B N 1
ATOM 2204 C CA . PHE B 1 21 ? 101.598 87.047 179.384 1.00 29.62 21 PHE B CA 1
ATOM 2205 C C . PHE B 1 21 ? 101.656 88.552 179.392 1.00 36.15 21 PHE B C 1
ATOM 2206 O O . PHE B 1 21 ? 101.630 89.182 178.328 1.00 33.25 21 PHE B O 1
ATOM 2214 N N . LEU B 1 22 ? 101.778 89.132 180.582 1.00 32.29 22 LEU B N 1
ATOM 2215 C CA . LEU B 1 22 ? 101.925 90.574 180.703 1.00 28.67 22 LEU B CA 1
ATOM 2216 C C . LEU B 1 22 ? 103.159 90.868 181.533 1.00 29.29 22 LEU B C 1
ATOM 2217 O O . LEU B 1 22 ? 103.230 90.458 182.680 1.00 32.94 22 LEU B O 1
ATOM 2222 N N . VAL B 1 23 ? 104.140 91.551 180.947 1.00 30.74 23 VAL B N 1
ATOM 2223 C CA . VAL B 1 23 ? 105.439 91.763 181.602 1.00 32.53 23 VAL B CA 1
ATOM 2224 C C . VAL B 1 23 ? 105.691 93.210 182.039 1.00 34.11 23 VAL B C 1
ATOM 2225 O O . VAL B 1 23 ? 105.481 94.133 181.256 1.00 38.54 23 VAL B O 1
ATOM 2229 N N . LEU B 1 24 ? 106.132 93.396 183.289 1.00 34.68 24 LEU B N 1
ATOM 2230 C CA . LEU B 1 24 ? 106.399 94.730 183.853 1.00 35.80 24 LEU B CA 1
ATOM 2231 C C . LEU B 1 24 ? 107.890 95.075 183.910 1.00 39.20 24 LEU B C 1
ATOM 2232 O O . LEU B 1 24 ? 108.710 94.251 184.343 1.00 35.13 24 LEU B O 1
ATOM 2237 N N . HIS B 1 25 ? 108.221 96.296 183.480 1.00 35.66 25 HIS B N 1
ATOM 2238 C CA . HIS B 1 25 ? 109.602 96.780 183.419 1.00 39.09 25 HIS B CA 1
ATOM 2239 C C . HIS B 1 25 ? 109.759 98.158 184.083 1.00 48.20 25 HIS B C 1
ATOM 2240 O O . HIS B 1 25 ? 108.820 98.966 184.072 1.00 48.58 25 HIS B O 1
ATOM 2247 N N . TYR B 1 26 ? 110.937 98.440 184.646 1.00 49.02 26 TYR B N 1
ATOM 2248 C CA . TYR B 1 26 ? 111.333 99.836 184.888 1.00 47.90 26 TYR B CA 1
ATOM 2249 C C . TYR B 1 26 ? 112.313 100.276 183.788 1.00 52.62 26 TYR B C 1
ATOM 2250 O O . TYR B 1 26 ? 113.034 99.448 183.225 1.00 48.02 26 TYR B O 1
ATOM 2259 N N . THR B 1 27 ? 112.317 101.565 183.462 1.00 50.71 27 THR B N 1
ATOM 2260 C CA . THR B 1 27 ? 113.141 102.066 182.363 1.00 47.81 27 THR B CA 1
ATOM 2261 C C . THR B 1 27 ? 114.572 102.361 182.778 1.00 53.84 27 THR B C 1
ATOM 2262 O O . THR B 1 27 ? 115.475 102.329 181.950 1.00 53.54 27 THR B O 1
ATOM 2266 N N . ALA B 1 28 ? 114.766 102.689 184.053 1.00 59.32 28 ALA B N 1
ATOM 2267 C CA . ALA B 1 28 ? 116.066 103.126 184.561 1.00 54.88 28 ALA B CA 1
ATOM 2268 C C . ALA B 1 28 ? 116.645 104.298 183.764 1.00 56.02 28 ALA B C 1
ATOM 2269 O O . ALA B 1 28 ? 117.855 104.483 183.713 1.00 64.44 28 ALA B O 1
ATOM 2271 N N . LEU B 1 29 ? 115.774 105.076 183.132 1.00 52.83 29 LEU B N 1
ATOM 2272 C CA . LEU B 1 29 ? 116.172 106.313 182.480 1.00 50.15 29 LEU B CA 1
ATOM 2273 C C . LEU B 1 29 ? 115.060 107.303 182.723 1.00 54.31 29 LEU B C 1
ATOM 2274 O O . LEU B 1 29 ? 113.936 106.909 183.029 1.00 52.56 29 LEU B O 1
ATOM 2279 N N . ASP B 1 30 ? 115.355 108.590 182.586 1.00 56.26 30 ASP B N 1
ATOM 2280 C CA . ASP B 1 30 ? 114.300 109.594 182.666 1.00 55.25 30 ASP B CA 1
ATOM 2281 C C . ASP B 1 30 ? 113.438 109.505 181.406 1.00 48.82 30 ASP B C 1
ATOM 2282 O O . ASP B 1 30 ? 113.761 108.776 180.471 1.00 44.95 30 ASP B O 1
ATOM 2287 N N . PHE B 1 31 ? 112.342 110.248 181.392 1.00 48.82 31 PHE B N 1
ATOM 2288 C CA . PHE B 1 31 ? 111.372 110.137 180.320 1.00 44.92 31 PHE B CA 1
ATOM 2289 C C . PHE B 1 31 ? 111.954 110.295 178.935 1.00 44.89 31 PHE B C 1
ATOM 2290 O O . PHE B 1 31 ? 111.716 109.461 178.069 1.00 47.80 31 PHE B O 1
ATOM 2298 N N . ALA B 1 32 ? 112.707 111.367 178.729 1.00 47.73 32 ALA B N 1
ATOM 2299 C CA . ALA B 1 32 ? 113.236 111.695 177.408 1.00 48.45 32 ALA B CA 1
ATOM 2300 C C . ALA B 1 32 ? 114.170 110.616 176.886 1.00 45.67 32 ALA B C 1
ATOM 2301 O O . ALA B 1 32 ? 114.127 110.269 175.711 1.00 47.62 32 ALA B O 1
ATOM 2303 N N . ALA B 1 33 ? 115.006 110.071 177.757 1.00 42.37 33 ALA B N 1
ATOM 2304 C CA . ALA B 1 33 ? 115.915 109.026 177.320 1.00 46.17 33 ALA B CA 1
ATOM 2305 C C . ALA B 1 33 ? 115.163 107.722 177.091 1.00 50.98 33 ALA B C 1
ATOM 2306 O O . ALA B 1 33 ? 115.632 106.850 176.361 1.00 45.20 33 ALA B O 1
ATOM 2308 N N . SER B 1 34 ? 113.995 107.598 177.720 1.00 52.81 34 SER B N 1
ATOM 2309 C CA . SER B 1 34 ? 113.168 106.407 177.584 1.00 45.08 34 SER B CA 1
ATOM 2310 C C . SER B 1 34 ? 112.450 106.340 176.237 1.00 43.77 34 SER B C 1
ATOM 2311 O O . SER B 1 34 ? 112.595 105.349 175.532 1.00 42.89 34 SER B O 1
ATOM 2314 N N . VAL B 1 35 ? 111.681 107.374 175.885 1.00 38.85 35 VAL B N 1
ATOM 2315 C CA . VAL B 1 35 ? 110.977 107.384 174.603 1.00 45.14 35 VAL B CA 1
ATOM 2316 C C . VAL B 1 35 ? 111.938 107.138 173.465 1.00 48.10 35 VAL B C 1
ATOM 2317 O O . VAL B 1 35 ? 111.714 106.263 172.638 1.00 52.73 35 VAL B O 1
ATOM 2321 N N . LYS B 1 36 ? 113.008 107.922 173.431 1.00 49.26 36 LYS B N 1
ATOM 2322 C CA . LYS B 1 36 ? 114.026 107.793 172.403 1.00 46.31 36 LYS B CA 1
ATOM 2323 C C . LYS B 1 36 ? 114.514 106.344 172.333 1.00 49.43 36 LYS B C 1
ATOM 2324 O O . LYS B 1 36 ? 114.458 105.710 171.271 1.00 46.46 36 LYS B O 1
ATOM 2330 N N . ALA B 1 37 ? 114.942 105.808 173.474 1.00 43.98 37 ALA B N 1
ATOM 2331 C CA . ALA B 1 37 ? 115.404 104.422 173.541 1.00 42.64 37 ALA B CA 1
ATOM 2332 C C . ALA B 1 37 ? 114.371 103.389 173.073 1.00 49.27 37 ALA B C 1
ATOM 2333 O O . ALA B 1 37 ? 114.715 102.461 172.348 1.00 51.91 37 ALA B O 1
ATOM 2335 N N . LEU B 1 38 ? 113.116 103.555 173.484 1.00 48.29 38 LEU B N 1
ATOM 2336 C CA . LEU B 1 38 ? 112.055 102.596 173.172 1.00 41.59 38 LEU B CA 1
ATOM 2337 C C . LEU B 1 38 ? 111.365 102.827 171.826 1.00 46.32 38 LEU B C 1
ATOM 2338 O O . LEU B 1 38 ? 110.460 102.077 171.456 1.00 44.20 38 LEU B O 1
ATOM 2343 N N . THR B 1 39 ? 111.766 103.853 171.085 1.00 46.32 39 THR B N 1
ATOM 2344 C CA . THR B 1 39 ? 111.154 104.059 169.781 1.00 37.84 39 THR B CA 1
ATOM 2345 C C . THR B 1 39 ? 112.161 103.944 168.637 1.00 46.54 39 THR B C 1
ATOM 2346 O O . THR B 1 39 ? 111.837 103.436 167.558 1.00 48.67 39 THR B O 1
ATOM 2350 N N . THR B 1 40 ? 113.387 104.394 168.869 1.00 44.51 40 THR B N 1
ATOM 2351 C CA . THR B 1 40 ? 114.381 104.414 167.807 1.00 39.31 40 THR B CA 1
ATOM 2352 C C . THR B 1 40 ? 115.607 103.569 168.143 1.00 39.84 40 THR B C 1
ATOM 2353 O O . THR B 1 40 ? 116.563 103.501 167.372 1.00 43.39 40 THR B O 1
ATOM 2357 N N . GLY B 1 41 ? 115.564 102.907 169.291 1.00 40.06 41 GLY B N 1
ATOM 2358 C CA . GLY B 1 41 ? 116.726 102.215 169.802 1.00 37.34 41 GLY B CA 1
ATOM 2359 C C . GLY B 1 41 ? 116.750 100.741 169.504 1.00 39.83 41 GLY B C 1
ATOM 2360 O O . GLY B 1 41 ? 116.381 100.322 168.416 1.00 47.77 41 GLY B O 1
ATOM 2361 N N . ALA B 1 42 ? 117.180 99.957 170.489 1.00 42.95 42 ALA B N 1
ATOM 2362 C CA . ALA B 1 42 ? 117.369 98.517 170.335 1.00 38.71 42 ALA B CA 1
ATOM 2363 C C . ALA B 1 42 ? 116.370 97.712 171.151 1.00 42.07 42 ALA B C 1
ATOM 2364 O O . ALA B 1 42 ? 116.502 96.495 171.266 1.00 44.08 42 ALA B O 1
ATOM 2366 N N . ALA B 1 43 ? 115.391 98.396 171.736 1.00 45.25 43 ALA B N 1
ATOM 2367 C CA . ALA B 1 43 ? 114.365 97.746 172.545 1.00 42.86 43 ALA B CA 1
ATOM 2368 C C . ALA B 1 43 ? 113.115 98.592 172.508 1.00 44.12 43 ALA B C 1
ATOM 2369 O O . ALA B 1 43 ? 113.201 99.809 172.395 1.00 46.89 43 ALA B O 1
ATOM 2371 N N . SER B 1 44 ? 111.955 97.950 172.603 1.00 42.90 44 SER B N 1
ATOM 2372 C CA . SER B 1 44 ? 110.686 98.672 172.677 1.00 36.70 44 SER B CA 1
ATOM 2373 C C . SER B 1 44 ? 109.782 98.050 173.742 1.00 36.02 44 SER B C 1
ATOM 2374 O O . SER B 1 44 ? 110.178 97.117 174.432 1.00 37.10 44 SER B O 1
ATOM 2377 N N . ALA B 1 45 ? 108.572 98.577 173.870 1.00 34.37 45 ALA B N 1
ATOM 2378 C CA . ALA B 1 45 ? 107.566 98.031 174.764 1.00 32.45 45 ALA B CA 1
ATOM 2379 C C . ALA B 1 45 ? 106.227 98.493 174.241 1.00 31.90 45 ALA B C 1
ATOM 2380 O O . ALA B 1 45 ? 106.160 99.478 173.525 1.00 34.27 45 ALA B O 1
ATOM 2382 N N . HIS B 1 46 ? 105.155 97.804 174.605 1.00 33.20 46 HIS B N 1
ATOM 2383 C CA . HIS B 1 46 ? 103.842 98.191 174.117 1.00 29.73 46 HIS B CA 1
ATOM 2384 C C . HIS B 1 46 ? 103.365 99.468 174.774 1.00 34.80 46 HIS B C 1
ATOM 2385 O O . HIS B 1 46 ? 102.737 100.313 174.133 1.00 34.48 46 HIS B O 1
ATOM 2392 N N . TYR B 1 47 ? 103.684 99.621 176.053 1.00 32.52 47 TYR B N 1
ATOM 2393 C CA . TYR B 1 47 ? 103.250 100.804 176.779 1.00 33.45 47 TYR B CA 1
ATOM 2394 C C . TYR B 1 47 ? 104.367 101.444 177.589 1.00 34.12 47 TYR B C 1
ATOM 2395 O O . TYR B 1 47 ? 105.261 100.764 178.095 1.00 35.89 47 TYR B O 1
ATOM 2404 N N . LEU B 1 48 ? 104.315 102.765 177.696 1.00 34.01 48 LEU B N 1
ATOM 2405 C CA . LEU B 1 48 ? 105.291 103.504 178.473 1.00 37.16 48 LEU B CA 1
ATOM 2406 C C . LEU B 1 48 ? 104.533 104.392 179.415 1.00 42.19 48 LEU B C 1
ATOM 2407 O O . LEU B 1 48 ? 103.871 105.335 178.970 1.00 44.74 48 LEU B O 1
ATOM 2412 N N . ILE B 1 49 ? 104.621 104.078 180.705 1.00 37.51 49 ILE B N 1
ATOM 2413 C CA . ILE B 1 49 ? 103.976 104.860 181.754 1.00 41.29 49 ILE B CA 1
ATOM 2414 C C . ILE B 1 49 ? 104.964 105.855 182.368 1.00 43.40 49 ILE B C 1
ATOM 2415 O O . ILE B 1 49 ? 105.831 105.478 183.154 1.00 45.89 49 ILE B O 1
ATOM 2420 N N . PRO B 1 50 ? 104.843 107.135 181.996 1.00 38.89 50 PRO B N 1
ATOM 2421 C CA . PRO B 1 50 ? 105.790 108.146 182.470 1.00 42.62 50 PRO B CA 1
ATOM 2422 C C . PRO B 1 50 ? 105.566 108.565 183.934 1.00 44.43 50 PRO B C 1
ATOM 2423 O O . PRO B 1 50 ? 104.469 108.427 184.479 1.00 38.39 50 PRO B O 1
ATOM 2427 N N . ALA B 1 51 ? 106.624 109.061 184.567 1.00 48.76 51 ALA B N 1
ATOM 2428 C CA . ALA B 1 51 ? 106.511 109.656 185.900 1.00 50.65 51 ALA B CA 1
ATOM 2429 C C . ALA B 1 51 ? 106.328 111.165 185.737 1.00 48.33 51 ALA B C 1
ATOM 2430 O O . ALA B 1 51 ? 107.205 111.841 185.204 1.00 49.63 51 ALA B O 1
ATOM 2432 N N . PRO B 1 52 ? 105.175 111.692 186.167 1.00 41.03 52 PRO B N 1
ATOM 2433 C CA . PRO B 1 52 ? 104.784 113.089 185.928 1.00 46.54 52 PRO B CA 1
ATOM 2434 C C . PRO B 1 52 ? 105.734 114.142 186.513 1.00 50.29 52 PRO B C 1
ATOM 2435 O O . PRO B 1 52 ? 105.770 115.278 186.020 1.00 48.84 52 PRO B O 1
ATOM 2439 N N . HIS B 1 53 ? 106.480 113.770 187.548 1.00 48.38 53 HIS B N 1
ATOM 2440 C CA . HIS B 1 53 ? 107.440 114.675 188.168 1.00 50.04 53 HIS B CA 1
ATOM 2441 C C . HIS B 1 53 ? 108.815 114.389 187.629 1.00 53.41 53 HIS B C 1
ATOM 2442 O O . HIS B 1 53 ? 109.741 114.061 188.362 1.00 61.55 53 HIS B O 1
ATOM 2449 N N . ASP B 1 54 ? 108.932 114.509 186.322 1.00 50.49 54 ASP B N 1
ATOM 2450 C CA . ASP B 1 54 ? 110.174 114.234 185.651 1.00 52.92 54 ASP B CA 1
ATOM 2451 C C . ASP B 1 54 ? 110.464 115.489 184.854 1.00 57.06 54 ASP B C 1
ATOM 2452 O O . ASP B 1 54 ? 109.696 115.860 183.971 1.00 56.67 54 ASP B O 1
ATOM 2457 N N . PRO B 1 55 ? 111.547 116.188 185.203 1.00 57.58 55 PRO B N 1
ATOM 2458 C CA . PRO B 1 55 ? 111.811 117.463 184.539 1.00 54.49 55 PRO B CA 1
ATOM 2459 C C . PRO B 1 55 ? 111.789 117.375 183.004 1.00 55.33 55 PRO B C 1
ATOM 2460 O O . PRO B 1 55 ? 111.311 118.317 182.373 1.00 55.91 55 PRO B O 1
ATOM 2464 N N . SER B 1 56 ? 112.236 116.271 182.408 1.00 53.79 56 SER B N 1
ATOM 2465 C CA . SER B 1 56 ? 112.159 116.193 180.944 1.00 55.38 56 SER B CA 1
ATOM 2466 C C . SER B 1 56 ? 110.798 115.728 180.434 1.00 50.90 56 SER B C 1
ATOM 2467 O O . SER B 1 56 ? 110.483 115.899 179.262 1.00 48.77 56 SER B O 1
ATOM 2470 N N . TYR B 1 57 ? 109.988 115.149 181.310 1.00 50.85 57 TYR B N 1
ATOM 2471 C CA . TYR B 1 57 ? 108.602 114.895 180.959 1.00 46.99 57 TYR B CA 1
ATOM 2472 C C . TYR B 1 57 ? 107.882 116.235 180.778 1.00 49.89 57 TYR B C 1
ATOM 2473 O O . TYR B 1 57 ? 107.089 116.413 179.848 1.00 50.36 57 TYR B O 1
ATOM 2482 N N . LYS B 1 58 ? 108.184 117.194 181.645 1.00 53.02 58 LYS B N 1
ATOM 2483 C CA . LYS B 1 58 ? 107.628 118.537 181.487 1.00 54.19 58 LYS B CA 1
ATOM 2484 C C . LYS B 1 58 ? 108.294 119.270 180.313 1.00 54.84 58 LYS B C 1
ATOM 2485 O O . LYS B 1 58 ? 107.633 119.984 179.543 1.00 55.00 58 LYS B O 1
ATOM 2491 N N . ALA B 1 59 ? 109.599 119.063 180.163 1.00 48.66 59 ALA B N 1
ATOM 2492 C CA . ALA B 1 59 ? 110.358 119.676 179.078 1.00 49.72 59 ALA B CA 1
ATOM 2493 C C . ALA B 1 59 ? 109.866 119.261 177.689 1.00 55.66 59 ALA B C 1
ATOM 2494 O O . ALA B 1 59 ? 110.063 119.990 176.716 1.00 59.15 59 ALA B O 1
ATOM 2496 N N . ALA B 1 60 ? 109.243 118.089 177.593 1.00 52.20 60 ALA B N 1
ATOM 2497 C CA . ALA B 1 60 ? 108.769 117.587 176.309 1.00 48.34 60 ALA B CA 1
ATOM 2498 C C . ALA B 1 60 ? 107.391 118.137 175.987 1.00 52.14 60 ALA B C 1
ATOM 2499 O O . ALA B 1 60 ? 106.913 118.018 174.860 1.00 61.03 60 ALA B O 1
ATOM 2501 N N . GLY B 1 61 ? 106.752 118.742 176.979 1.00 49.00 61 GLY B N 1
ATOM 2502 C CA . GLY B 1 61 ? 105.469 119.373 176.758 1.00 43.62 61 GLY B CA 1
ATOM 2503 C C . GLY B 1 61 ? 104.361 118.806 177.615 1.00 50.53 61 GLY B C 1
ATOM 2504 O O . GLY B 1 61 ? 103.248 119.322 177.624 1.00 47.64 61 GLY B O 1
ATOM 2505 N N . PHE B 1 62 ? 104.654 117.744 178.353 1.00 51.09 62 PHE B N 1
ATOM 2506 C CA . PHE B 1 62 ? 103.591 117.054 179.072 1.00 51.77 62 PHE B CA 1
ATOM 2507 C C . PHE B 1 62 ? 103.393 117.606 180.473 1.00 57.69 62 PHE B C 1
ATOM 2508 O O . PHE B 1 62 ? 104.280 118.258 181.023 1.00 59.42 62 PHE B O 1
ATOM 2516 N N . LYS B 1 63 ? 102.220 117.327 181.037 1.00 59.47 63 LYS B N 1
ATOM 2517 C CA . LYS B 1 63 ? 101.769 117.928 182.278 1.00 47.91 63 LYS B CA 1
ATOM 2518 C C . LYS B 1 63 ? 101.399 116.826 183.274 1.00 61.69 63 LYS B C 1
ATOM 2519 O O . LYS B 1 63 ? 102.206 116.453 184.133 1.00 66.38 63 LYS B O 1
ATOM 2525 N N . GLY B 1 64 ? 100.186 116.292 183.153 1.00 56.79 64 GLY B N 1
ATOM 2526 C CA . GLY B 1 64 ? 99.725 115.256 184.057 1.00 44.76 64 GLY B CA 1
ATOM 2527 C C . GLY B 1 64 ? 100.107 113.851 183.624 1.00 48.18 64 GLY B C 1
ATOM 2528 O O . GLY B 1 64 ? 100.851 113.654 182.658 1.00 49.78 64 GLY B O 1
ATOM 2529 N N . GLN B 1 65 ? 99.589 112.867 184.348 1.00 43.05 65 GLN B N 1
ATOM 2530 C CA . GLN B 1 65 ? 99.868 111.467 184.049 1.00 45.89 65 GLN B CA 1
ATOM 2531 C C . GLN B 1 65 ? 99.167 111.018 182.773 1.00 44.53 65 GLN B C 1
ATOM 2532 O O . GLN B 1 65 ? 98.000 111.346 182.551 1.00 42.52 65 GLN B O 1
ATOM 2538 N N . ARG B 1 66 ? 99.878 110.281 181.927 1.00 43.45 66 ARG B N 1
ATOM 2539 C CA . ARG B 1 66 ? 99.217 109.595 180.823 1.00 44.56 66 ARG B CA 1
ATOM 2540 C C . ARG B 1 66 ? 99.816 108.207 180.563 1.00 40.98 66 ARG B C 1
ATOM 2541 O O . ARG B 1 66 ? 100.714 107.775 181.291 1.00 37.47 66 ARG B O 1
ATOM 2549 N N . ILE B 1 67 ? 99.267 107.498 179.573 1.00 36.61 67 ILE B N 1
ATOM 2550 C CA . ILE B 1 67 ? 99.794 106.202 179.138 1.00 35.27 67 ILE B CA 1
ATOM 2551 C C . ILE B 1 67 ? 100.090 106.219 177.639 1.00 39.79 67 ILE B C 1
ATOM 2552 O O . ILE B 1 67 ? 99.217 106.538 176.817 1.00 37.06 67 ILE B O 1
ATOM 2557 N N . PHE B 1 68 ? 101.322 105.882 177.273 1.00 38.52 68 PHE B N 1
ATOM 2558 C CA . PHE B 1 68 ? 101.707 105.953 175.870 1.00 34.84 68 PHE B CA 1
ATOM 2559 C C . PHE B 1 68 ? 101.731 104.582 175.235 1.00 34.42 68 PHE B C 1
ATOM 2560 O O . PHE B 1 68 ? 102.329 103.659 175.767 1.00 36.59 68 PHE B O 1
ATOM 2568 N N . ASN B 1 69 ? 101.080 104.447 174.091 1.00 36.50 69 ASN B N 1
ATOM 2569 C CA . ASN B 1 69 ? 101.232 103.232 173.316 1.00 34.46 69 ASN B CA 1
ATOM 2570 C C . ASN B 1 69 ? 102.336 103.395 172.276 1.00 35.90 69 ASN B C 1
ATOM 2571 O O . ASN B 1 69 ? 102.285 104.303 171.445 1.00 35.52 69 ASN B O 1
ATOM 2576 N N . LEU B 1 70 ? 103.329 102.517 172.321 1.00 30.50 70 LEU B N 1
ATOM 2577 C CA . LEU B 1 70 ? 104.458 102.624 171.407 1.00 35.78 70 LEU B CA 1
ATOM 2578 C C . LEU B 1 70 ? 104.369 101.635 170.240 1.00 37.83 70 LEU B C 1
ATOM 2579 O O . LEU B 1 70 ? 104.642 101.974 169.092 1.00 38.26 70 LEU B O 1
ATOM 2584 N N . VAL B 1 71 ? 103.997 100.406 170.562 1.00 37.27 71 VAL B N 1
ATOM 2585 C CA . VAL B 1 71 ? 103.758 99.377 169.581 1.00 31.84 71 VAL B CA 1
ATOM 2586 C C . VAL B 1 71 ? 102.330 98.857 169.792 1.00 34.65 71 VAL B C 1
ATOM 2587 O O . VAL B 1 71 ? 101.856 98.795 170.923 1.00 31.55 71 VAL B O 1
ATOM 2591 N N . ALA B 1 72 ? 101.635 98.513 168.709 1.00 35.26 72 ALA B N 1
ATOM 2592 C CA . ALA B 1 72 ? 100.290 97.963 168.812 1.00 29.97 72 ALA B CA 1
ATOM 2593 C C . ALA B 1 72 ? 100.356 96.601 169.464 1.00 31.48 72 ALA B C 1
ATOM 2594 O O . ALA B 1 72 ? 101.341 95.880 169.305 1.00 31.83 72 ALA B O 1
ATOM 2596 N N . GLU B 1 73 ? 99.295 96.244 170.178 1.00 27.14 73 GLU B N 1
ATOM 2597 C CA . GLU B 1 73 ? 99.289 95.036 170.980 1.00 27.80 73 GLU B CA 1
ATOM 2598 C C . GLU B 1 73 ? 99.464 93.802 170.133 1.00 35.06 73 GLU B C 1
ATOM 2599 O O . GLU B 1 73 ? 100.063 92.819 170.573 1.00 35.50 73 GLU B O 1
ATOM 2605 N N . GLU B 1 74 ? 98.946 93.862 168.910 1.00 32.21 74 GLU B N 1
ATOM 2606 C CA . GLU B 1 74 ? 99.021 92.736 168.006 1.00 35.01 74 GLU B CA 1
ATOM 2607 C C . GLU B 1 74 ? 100.429 92.536 167.451 1.00 36.04 74 GLU B C 1
ATOM 2608 O O . GLU B 1 74 ? 100.708 91.501 166.867 1.00 31.77 74 GLU B O 1
ATOM 2614 N N . ASP B 1 75 ? 101.305 93.526 167.639 1.00 35.75 75 ASP B N 1
ATOM 2615 C CA . ASP B 1 75 ? 102.684 93.453 167.169 1.00 28.94 75 ASP B CA 1
ATOM 2616 C C . ASP B 1 75 ? 103.662 93.080 168.273 1.00 35.59 75 ASP B C 1
ATOM 2617 O O . ASP B 1 75 ? 103.355 93.174 169.462 1.00 36.41 75 ASP B O 1
ATOM 2622 N N . ARG B 1 76 ? 104.851 92.662 167.856 1.00 33.98 76 ARG B N 1
ATOM 2623 C CA . ARG B 1 76 ? 105.876 92.169 168.755 1.00 29.91 76 ARG B CA 1
ATOM 2624 C C . ARG B 1 76 ? 106.791 93.309 169.145 1.00 39.24 76 ARG B C 1
ATOM 2625 O O . ARG B 1 76 ? 107.519 93.837 168.294 1.00 38.35 76 ARG B O 1
ATOM 2633 N N . ALA B 1 77 ? 106.739 93.722 170.411 1.00 39.20 77 ALA B N 1
ATOM 2634 C CA . ALA B 1 77 ? 107.712 94.696 170.907 1.00 38.53 77 ALA B CA 1
ATOM 2635 C C . ALA B 1 77 ? 108.916 93.937 171.462 1.00 36.44 77 ALA B C 1
ATOM 2636 O O . ALA B 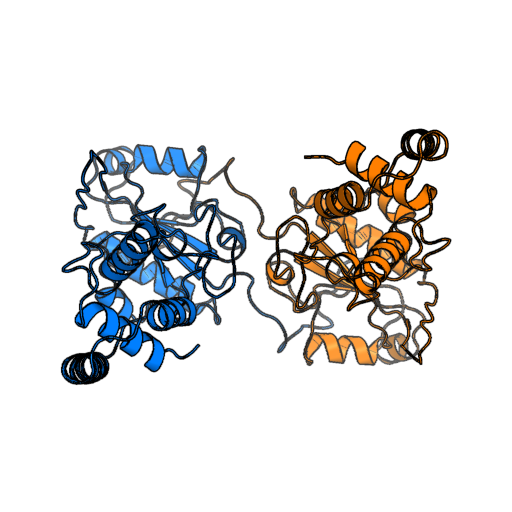1 77 ? 108.793 92.778 171.851 1.00 38.27 77 ALA B O 1
ATOM 2638 N N . TRP B 1 78 ? 110.084 94.566 171.472 1.00 39.20 78 TRP B N 1
ATOM 2639 C CA . TRP B 1 78 ? 111.279 93.885 171.967 1.00 40.60 78 TRP B CA 1
ATOM 2640 C C . TRP B 1 78 ? 111.616 94.344 173.380 1.00 40.47 78 TRP B C 1
ATOM 2641 O O . TRP B 1 78 ? 112.288 95.360 173.568 1.00 38.34 78 TRP B O 1
ATOM 2652 N N . HIS B 1 79 ? 111.138 93.585 174.365 1.00 39.38 79 HIS B N 1
ATOM 2653 C CA . HIS B 1 79 ? 111.210 93.995 175.760 1.00 35.15 79 HIS B CA 1
ATOM 2654 C C . HIS B 1 79 ? 111.649 92.876 176.681 1.00 35.19 79 HIS B C 1
ATOM 2655 O O . HIS B 1 79 ? 112.184 93.138 177.749 1.00 46.06 79 HIS B O 1
ATOM 2662 N N . ALA B 1 80 ? 111.435 91.631 176.274 1.00 36.60 80 ALA B N 1
ATOM 2663 C CA . ALA B 1 80 ? 111.695 90.493 177.156 1.00 38.92 80 ALA B CA 1
ATOM 2664 C C . ALA B 1 80 ? 113.066 89.864 176.963 1.00 41.19 80 ALA B C 1
ATOM 2665 O O . ALA B 1 80 ? 113.606 89.252 177.884 1.00 48.76 80 ALA B O 1
ATOM 2667 N N . GLY B 1 81 ? 113.623 90.009 175.768 1.00 40.71 81 GLY B N 1
ATOM 2668 C CA . GLY B 1 81 ? 114.868 89.345 175.422 1.00 41.07 81 GLY B CA 1
ATOM 2669 C C . GLY B 1 81 ? 114.770 87.850 175.655 1.00 43.54 81 GLY B C 1
ATOM 2670 O O . GLY B 1 81 ? 113.691 87.257 175.524 1.00 40.98 81 GLY B O 1
ATOM 2671 N N . VAL B 1 82 ? 115.903 87.245 176.005 1.00 41.04 82 VAL B N 1
ATOM 2672 C CA . VAL B 1 82 ? 115.958 85.834 176.359 1.00 34.55 82 VAL B CA 1
ATOM 2673 C C . VAL B 1 82 ? 115.189 85.608 177.653 1.00 35.95 82 VAL B C 1
ATOM 2674 O O . VAL B 1 82 ? 115.621 86.045 178.720 1.00 41.86 82 VAL B O 1
ATOM 2678 N N . SER B 1 83 ? 114.059 84.916 177.556 1.00 35.32 83 SER B N 1
ATOM 2679 C CA . SER B 1 83 ? 113.168 84.734 178.697 1.00 38.67 83 SER B CA 1
ATOM 2680 C C . SER B 1 83 ? 112.393 83.406 178.673 1.00 40.52 83 SER B C 1
ATOM 2681 O O . SER B 1 83 ? 112.298 82.737 177.639 1.00 42.50 83 SER B O 1
ATOM 2684 N N . GLY B 1 84 ? 111.841 83.039 179.823 1.00 35.49 84 GLY B N 1
ATOM 2685 C CA . GLY B 1 84 ? 111.016 81.855 179.950 1.00 36.84 84 GLY B CA 1
ATOM 2686 C C . GLY B 1 84 ? 109.984 82.032 181.049 1.00 37.01 84 GLY B C 1
ATOM 2687 O O . GLY B 1 84 ? 110.187 82.835 181.953 1.00 38.14 84 GLY B O 1
ATOM 2688 N N . TRP B 1 85 ? 108.883 81.287 180.956 1.00 34.27 85 TRP B N 1
ATOM 2689 C CA . TRP B 1 85 ? 107.812 81.285 181.952 1.00 33.75 85 TRP B CA 1
ATOM 2690 C C . TRP B 1 85 ? 106.766 80.270 181.544 1.00 35.74 85 TRP B C 1
ATOM 2691 O O . TRP B 1 85 ? 106.415 80.192 180.367 1.00 37.15 85 TRP B O 1
ATOM 2702 N N . ALA B 1 86 ? 106.272 79.497 182.511 1.00 37.98 86 ALA B N 1
ATOM 2703 C CA . ALA B 1 86 ? 105.200 78.536 182.268 1.00 31.54 86 ALA B CA 1
ATOM 2704 C C . ALA B 1 86 ? 105.478 77.726 181.013 1.00 39.46 86 ALA B C 1
ATOM 2705 O O . ALA B 1 86 ? 104.652 77.677 180.088 1.00 33.64 86 ALA B O 1
ATOM 2707 N N . ARG B 1 87 ? 106.677 77.156 180.966 1.00 39.60 87 ARG B N 1
ATOM 2708 C CA . ARG B 1 87 ? 107.084 76.253 179.896 1.00 40.14 87 ARG B CA 1
ATOM 2709 C C . ARG B 1 87 ? 107.099 76.873 178.477 1.00 46.49 87 ARG B C 1
ATOM 2710 O O . ARG B 1 87 ? 107.145 76.158 177.479 1.00 43.50 87 ARG B O 1
ATOM 2718 N N . ARG B 1 88 ? 107.069 78.202 178.396 1.00 39.62 88 ARG B N 1
ATOM 2719 C CA . ARG B 1 88 ? 107.277 78.895 177.131 1.00 39.51 88 ARG B CA 1
ATOM 2720 C C . ARG B 1 88 ? 108.548 79.716 177.239 1.00 43.60 88 ARG B C 1
ATOM 2721 O O . ARG B 1 88 ? 108.991 80.044 178.343 1.00 40.89 88 ARG B O 1
ATOM 2729 N N . ASP B 1 89 ? 109.137 80.026 176.090 1.00 37.57 89 ASP B N 1
ATOM 2730 C CA . ASP B 1 89 ? 110.321 80.875 176.018 1.00 37.53 89 ASP B CA 1
ATOM 2731 C C . ASP B 1 89 ? 110.108 81.897 174.920 1.00 39.24 89 ASP B C 1
ATOM 2732 O O . ASP B 1 89 ? 109.051 81.907 174.280 1.00 42.72 89 ASP B O 1
ATOM 2737 N N . ASN B 1 90 ? 111.115 82.733 174.684 1.00 37.15 90 ASN B N 1
ATOM 2738 C CA . ASN B 1 90 ? 111.005 83.785 173.671 1.00 42.09 90 ASN B CA 1
ATOM 2739 C C . ASN B 1 90 ? 109.736 84.615 173.887 1.00 37.17 90 ASN B C 1
ATOM 2740 O O . ASN B 1 90 ? 108.953 84.847 172.967 1.00 39.99 90 ASN B O 1
ATOM 2745 N N . LEU B 1 91 ? 109.559 85.061 175.120 1.00 37.29 91 LEU B N 1
ATOM 2746 C CA . LEU B 1 91 ? 108.317 85.666 175.586 1.00 33.91 91 LEU B CA 1
ATOM 2747 C C . LEU B 1 91 ? 107.885 86.929 174.860 1.00 33.12 91 LEU B C 1
ATOM 2748 O O . LEU B 1 91 ? 106.726 87.314 174.972 1.00 33.42 91 LEU B O 1
ATOM 2753 N N . ASN B 1 92 ? 108.799 87.589 174.150 1.00 30.89 92 ASN B N 1
ATOM 2754 C CA . ASN B 1 92 ? 108.414 88.700 173.294 1.00 32.82 92 ASN B CA 1
ATOM 2755 C C . ASN B 1 92 ? 107.263 88.278 172.403 1.00 35.35 92 ASN B C 1
ATOM 2756 O O . ASN B 1 92 ? 106.333 89.046 172.155 1.00 35.15 92 ASN B O 1
ATOM 2761 N N . ASP B 1 93 ? 107.331 87.035 171.939 1.00 30.12 93 ASP B N 1
ATOM 2762 C CA . ASP B 1 93 ? 106.327 86.487 171.042 1.00 33.68 93 ASP B CA 1
ATOM 2763 C C . ASP B 1 93 ? 104.919 86.520 171.611 1.00 32.08 93 ASP B C 1
ATOM 2764 O O . ASP B 1 93 ? 103.977 86.915 170.940 1.00 30.38 93 ASP B O 1
ATOM 2769 N N . THR B 1 94 ? 104.776 86.092 172.853 1.00 32.19 94 THR B N 1
ATOM 2770 C CA . THR B 1 94 ? 103.457 85.900 173.416 1.00 29.23 94 THR B CA 1
ATOM 2771 C C . THR B 1 94 ? 103.065 86.871 174.540 1.00 33.04 94 THR B C 1
ATOM 2772 O O . THR B 1 94 ? 102.170 86.568 175.341 1.00 32.65 94 THR B O 1
ATOM 2776 N N . SER B 1 95 ? 103.687 88.050 174.579 1.00 27.91 95 SER B N 1
ATOM 2777 C CA . SER B 1 95 ? 103.445 88.974 175.691 1.00 33.62 95 SER B CA 1
ATOM 2778 C C . SER B 1 95 ? 103.231 90.432 175.309 1.00 32.54 95 SER B C 1
ATOM 2779 O O . SER B 1 95 ? 103.684 90.899 174.276 1.00 33.23 95 SER B O 1
ATOM 2782 N N . ILE B 1 96 ? 102.562 91.161 176.187 1.00 31.60 96 ILE B N 1
ATOM 2783 C CA . ILE B 1 96 ? 102.513 92.600 176.081 1.00 29.46 96 ILE B CA 1
ATOM 2784 C C . ILE B 1 96 ? 103.439 93.168 177.159 1.00 35.88 96 ILE B C 1
ATOM 2785 O O . ILE B 1 96 ? 103.419 92.701 178.294 1.00 39.03 96 ILE B O 1
ATOM 2790 N N . GLY B 1 97 ? 104.278 94.143 176.800 1.00 34.85 97 GLY B N 1
ATOM 2791 C CA . GLY B 1 97 ? 105.241 94.714 177.732 1.00 32.39 97 GLY B CA 1
ATOM 2792 C C . GLY B 1 97 ? 104.891 96.123 178.194 1.00 35.88 97 GLY B C 1
ATOM 2793 O O . GLY B 1 97 ? 104.622 97.010 177.376 1.00 35.45 97 GLY B O 1
ATOM 2794 N N . ILE B 1 98 ? 104.877 96.338 179.505 1.00 32.15 98 ILE B N 1
ATOM 2795 C CA . ILE B 1 98 ? 104.690 97.680 180.033 1.00 32.68 98 ILE B CA 1
ATOM 2796 C C . ILE B 1 98 ? 105.996 98.219 180.609 1.00 36.10 98 ILE B C 1
ATOM 2797 O O . ILE B 1 98 ? 106.579 97.617 181.515 1.00 37.26 98 ILE B O 1
ATOM 2802 N N . GLU B 1 99 ? 106.460 99.344 180.070 1.00 35.91 99 GLU B N 1
ATOM 2803 C CA . GLU B 1 99 ? 107.633 100.035 180.613 1.00 37.79 99 GLU B CA 1
ATOM 2804 C C . GLU B 1 99 ? 107.196 101.174 181.520 1.00 36.28 99 GLU B C 1
ATOM 2805 O O . GLU B 1 99 ? 106.385 102.015 181.128 1.00 35.85 99 GLU B O 1
ATOM 2811 N N . ILE B 1 100 ? 107.738 101.199 182.735 1.00 44.92 100 ILE B N 1
ATOM 2812 C CA . ILE B 1 100 ? 107.461 102.281 183.678 1.00 40.95 100 ILE B CA 1
ATOM 2813 C C . ILE B 1 100 ? 108.696 103.152 183.875 1.00 46.26 100 ILE B C 1
ATOM 2814 O O . ILE B 1 100 ? 109.771 102.645 184.212 1.00 45.67 100 ILE B O 1
ATOM 2819 N N . VAL B 1 101 ? 108.540 104.456 183.645 1.00 47.62 101 VAL B N 1
ATOM 2820 C CA . VAL B 1 101 ? 109.597 105.429 183.925 1.00 48.73 101 VAL B CA 1
ATOM 2821 C C . VAL B 1 101 ? 109.915 105.499 185.420 1.00 52.97 101 VAL B C 1
ATOM 2822 O O . VAL B 1 101 ? 109.069 105.860 186.256 1.00 50.72 101 VAL B O 1
ATOM 2826 N N . ASN B 1 102 ? 111.143 105.137 185.752 1.00 49.57 102 ASN B N 1
ATOM 2827 C CA . ASN B 1 102 ? 111.543 105.067 187.142 1.00 55.96 102 ASN B CA 1
ATOM 2828 C C . ASN B 1 102 ? 113.055 104.999 187.230 1.00 67.38 102 ASN B C 1
ATOM 2829 O O . ASN B 1 102 ? 113.694 104.189 186.549 1.00 59.28 102 ASN B O 1
ATOM 2834 N N . LEU B 1 103 ? 113.627 105.857 188.070 1.00 67.38 103 LEU B N 1
ATOM 2835 C CA . LEU B 1 103 ? 115.074 106.001 188.128 1.00 65.49 103 LEU B CA 1
ATOM 2836 C C . LEU B 1 103 ? 115.740 104.904 188.956 1.00 66.50 103 LEU B C 1
ATOM 2837 O O . LEU B 1 103 ? 116.673 105.166 189.720 1.00 68.27 103 LEU B O 1
ATOM 2842 N N . ALA B 1 104 ? 115.255 103.673 188.799 1.00 64.46 104 ALA B N 1
ATOM 2843 C CA . ALA B 1 104 ? 115.892 102.515 189.419 1.00 71.04 104 ALA B CA 1
ATOM 2844 C C . ALA B 1 104 ? 117.319 102.418 188.900 1.00 73.57 104 ALA B C 1
ATOM 2845 O O . ALA B 1 104 ? 117.607 102.824 187.771 1.00 69.65 104 ALA B O 1
ATOM 2847 N N . ARG B 1 105 ? 118.215 101.891 189.724 1.00 76.98 105 ARG B N 1
ATOM 2848 C CA . ARG B 1 105 ? 119.627 102.021 189.422 1.00 78.37 105 ARG B CA 1
ATOM 2849 C C . ARG B 1 105 ? 120.502 101.127 190.305 1.00 83.53 105 ARG B C 1
ATOM 2850 O O . ARG B 1 105 ? 120.094 100.756 191.403 1.00 85.86 105 ARG B O 1
ATOM 2858 N N . ASP B 1 106 ? 121.682 100.737 189.826 1.00 85.60 106 ASP B N 1
ATOM 2859 C CA . ASP B 1 106 ? 122.132 100.925 188.447 1.00 96.34 106 ASP B CA 1
ATOM 2860 C C . ASP B 1 106 ? 123.191 99.872 188.275 1.00 97.46 106 ASP B C 1
ATOM 2861 O O . ASP B 1 106 ? 123.752 99.697 187.187 1.00 94.75 106 ASP B O 1
ATOM 2866 N N . ASP B 1 107 ? 123.442 99.177 189.382 1.00 95.43 107 ASP B N 1
ATOM 2867 C CA . ASP B 1 107 ? 124.669 98.423 189.598 1.00 100.50 107 ASP B CA 1
ATOM 2868 C C . ASP B 1 107 ? 125.881 99.342 189.716 1.00 103.11 107 ASP B C 1
ATOM 2869 O O . ASP B 1 107 ? 126.782 99.335 188.870 1.00 104.52 107 ASP B O 1
ATOM 2874 N N . ASP B 1 108 ? 125.880 100.132 190.788 1.00 97.44 108 ASP B N 1
ATOM 2875 C CA . ASP B 1 108 ? 127.075 100.815 191.259 1.00 96.59 108 ASP B CA 1
ATOM 2876 C C . ASP B 1 108 ? 127.850 99.782 192.090 1.00 97.81 108 ASP B C 1
ATOM 2877 O O . ASP B 1 108 ? 128.581 100.125 193.023 1.00 96.25 108 ASP B O 1
ATOM 2882 N N . GLY B 1 109 ? 127.677 98.510 191.730 1.00 95.89 109 GLY B N 1
ATOM 2883 C CA . GLY B 1 109 ? 127.919 97.399 192.629 1.00 95.73 109 GLY B CA 1
ATOM 2884 C C . GLY B 1 109 ? 126.644 97.178 193.430 1.00 94.03 109 GLY B C 1
ATOM 2885 O O . GLY B 1 109 ? 126.201 96.046 193.647 1.00 79.13 109 GLY B O 1
ATOM 2886 N N . VAL B 1 110 ? 126.042 98.291 193.843 1.00 97.68 110 VAL B N 1
ATOM 2887 C CA . VAL B 1 110 ? 124.857 98.294 194.686 1.00 92.26 110 VAL B CA 1
ATOM 2888 C C . VAL B 1 110 ? 123.602 98.653 193.893 1.00 90.20 110 VAL B C 1
ATOM 2889 O O . VAL B 1 110 ? 123.593 99.606 193.112 1.00 86.81 110 VAL B O 1
ATOM 2893 N N . PHE B 1 111 ? 122.545 97.876 194.110 1.00 87.70 111 PHE B N 1
ATOM 2894 C CA . PHE B 1 111 ? 121.224 98.171 193.568 1.00 84.74 111 PHE B CA 1
ATOM 2895 C C . PHE B 1 111 ? 120.448 99.118 194.495 1.00 85.18 111 PHE B C 1
ATOM 2896 O O . PHE B 1 111 ? 120.328 98.864 195.696 1.00 83.47 111 PHE B O 1
ATOM 2904 N N . THR B 1 112 ? 119.928 100.208 193.932 1.00 86.56 112 THR B N 1
ATOM 2905 C CA . THR B 1 112 ? 119.066 101.136 194.671 1.00 82.26 112 THR B CA 1
ATOM 2906 C C . THR B 1 112 ? 117.745 101.404 193.911 1.00 77.42 112 THR B C 1
ATOM 2907 O O . THR B 1 112 ? 117.755 101.856 192.760 1.00 75.06 112 THR B O 1
ATOM 2911 N N . PHE B 1 113 ? 116.618 101.097 194.555 1.00 68.69 113 PHE B N 1
ATOM 2912 C CA . PHE B 1 113 ? 115.299 101.173 193.919 1.00 65.72 113 PHE B CA 1
ATOM 2913 C C . PHE B 1 113 ? 114.393 102.238 194.549 1.00 65.18 113 PHE B C 1
ATOM 2914 O O . PHE B 1 113 ? 113.875 102.030 195.648 1.00 60.95 113 PHE B O 1
ATOM 2922 N N . PRO B 1 114 ? 114.169 103.365 193.848 1.00 58.02 114 PRO B N 1
ATOM 2923 C CA . PRO B 1 114 ? 113.271 104.405 194.376 1.00 52.89 114 PRO B CA 1
ATOM 2924 C C . PRO B 1 114 ? 111.788 104.051 194.232 1.00 58.79 114 PRO B C 1
ATOM 2925 O O . PRO B 1 114 ? 111.435 103.204 193.410 1.00 60.48 114 PRO B O 1
ATOM 2929 N N . ASP B 1 115 ? 110.937 104.699 195.027 1.00 57.59 115 ASP B N 1
ATOM 2930 C CA . ASP B 1 115 ? 109.492 104.520 194.937 1.00 54.84 115 ASP B CA 1
ATOM 2931 C C . ASP B 1 115 ? 108.972 104.842 193.548 1.00 57.34 115 ASP B C 1
ATOM 2932 O O . ASP B 1 115 ? 109.669 105.461 192.747 1.00 57.46 115 ASP B O 1
ATOM 2937 N N . TYR B 1 116 ? 107.743 104.411 193.270 1.00 58.08 116 TYR B N 1
ATOM 2938 C CA . TYR B 1 116 ? 107.022 104.825 192.066 1.00 54.05 116 TYR B CA 1
ATOM 2939 C C . TYR B 1 116 ? 106.048 105.907 192.479 1.00 45.59 116 TYR B C 1
ATOM 2940 O O . TYR B 1 116 ? 105.575 105.909 193.617 1.00 48.58 116 TYR B O 1
ATOM 2949 N N . GLU B 1 117 ? 105.733 106.822 191.570 1.00 44.06 117 GLU B N 1
ATOM 2950 C CA . GLU B 1 117 ? 104.718 107.823 191.877 1.00 43.14 117 GLU B CA 1
ATOM 2951 C C . GLU B 1 117 ? 103.353 107.143 191.953 1.00 44.06 117 GLU B C 1
ATOM 2952 O O . GLU B 1 117 ? 103.170 106.046 191.441 1.00 44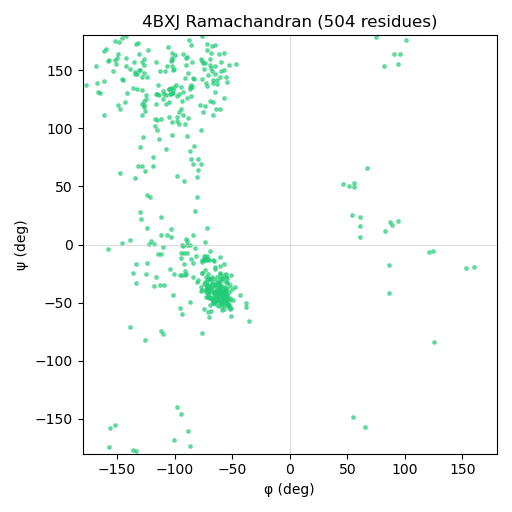.34 117 GLU B O 1
ATOM 2958 N N . ARG B 1 118 ? 102.400 107.792 192.607 1.00 43.91 118 ARG B N 1
ATOM 2959 C CA . ARG B 1 118 ? 101.090 107.202 192.818 1.00 38.83 118 ARG B CA 1
ATOM 2960 C C . ARG B 1 118 ? 100.241 107.258 191.547 1.00 42.19 118 ARG B C 1
ATOM 2961 O O . ARG B 1 118 ? 99.522 106.312 191.226 1.00 40.56 118 ARG B O 1
ATOM 2969 N N . SER B 1 119 ? 100.329 108.359 190.812 1.00 42.59 119 SER B N 1
ATOM 2970 C CA . SER B 1 119 ? 99.578 108.457 189.571 1.00 43.44 119 SER B CA 1
ATOM 2971 C C . SER B 1 119 ? 100.044 107.353 188.613 1.00 47.08 119 SER B C 1
ATOM 2972 O O . SER B 1 119 ? 99.244 106.829 187.838 1.00 44.08 119 SER B O 1
ATOM 2975 N N . GLN B 1 120 ? 101.330 107.000 188.685 1.00 44.19 120 GLN B N 1
ATOM 2976 C CA . GLN B 1 120 ? 101.884 105.949 187.844 1.00 39.66 120 GLN B CA 1
ATOM 2977 C C . GLN B 1 120 ? 101.190 104.636 188.182 1.00 45.14 120 GLN B C 1
ATOM 2978 O O . GLN B 1 120 ? 100.770 103.886 187.301 1.00 46.54 120 GLN B O 1
ATOM 2984 N N . ILE B 1 121 ? 101.056 104.365 189.472 1.00 43.83 121 ILE B N 1
ATOM 2985 C CA . ILE B 1 121 ? 100.496 103.100 189.912 1.00 39.23 121 ILE B CA 1
ATOM 2986 C C . ILE B 1 121 ? 99.006 103.047 189.611 1.00 39.51 121 ILE B C 1
ATOM 2987 O O . ILE B 1 121 ? 98.466 101.993 189.290 1.00 46.12 121 ILE B O 1
ATOM 2992 N N . ASN B 1 122 ? 98.326 104.178 189.704 1.00 37.83 122 ASN B N 1
ATOM 2993 C CA . ASN B 1 122 ? 96.912 104.173 189.365 1.00 41.04 122 ASN B CA 1
ATOM 2994 C C . ASN B 1 122 ? 96.721 103.971 187.875 1.00 37.95 122 ASN B C 1
ATOM 2995 O O . ASN B 1 122 ? 95.723 103.403 187.445 1.00 37.62 122 ASN B O 1
ATOM 3000 N N . ALA B 1 123 ? 97.697 104.432 187.099 1.00 37.75 123 ALA B N 1
ATOM 3001 C CA . ALA B 1 123 ? 97.682 104.261 185.660 1.00 34.94 123 ALA B CA 1
ATOM 3002 C C . ALA B 1 123 ? 97.879 102.790 185.364 1.00 40.08 123 ALA B C 1
ATOM 3003 O O . ALA B 1 123 ? 97.160 102.206 184.552 1.00 40.36 123 ALA B O 1
ATOM 3005 N N . LEU B 1 124 ? 98.840 102.191 186.056 1.00 36.56 124 LEU B N 1
ATOM 3006 C CA . LEU B 1 124 ? 99.217 100.808 185.802 1.00 34.91 124 LEU B CA 1
ATOM 3007 C C . LEU B 1 124 ? 98.090 99.855 186.130 1.00 34.03 124 LEU B C 1
ATOM 3008 O O . LEU B 1 124 ? 97.915 98.845 185.471 1.00 38.97 124 LEU B O 1
ATOM 3013 N N . LYS B 1 125 ? 97.320 100.176 187.155 1.00 35.07 125 LYS B N 1
ATOM 3014 C CA . LYS B 1 125 ? 96.202 99.338 187.524 1.00 34.65 125 LYS B CA 1
ATOM 3015 C C . LYS B 1 125 ? 95.100 99.449 186.480 1.00 37.77 125 LYS B C 1
ATOM 3016 O O . LYS B 1 125 ? 94.484 98.455 186.102 1.00 35.99 125 LYS B O 1
ATOM 3022 N N . GLN B 1 126 ? 94.849 100.668 186.020 1.00 37.86 126 GLN B N 1
ATOM 3023 C CA . GLN B 1 126 ? 93.835 100.892 185.009 1.00 38.50 126 GLN B CA 1
ATOM 3024 C C . GLN B 1 126 ? 94.228 100.162 183.724 1.00 42.88 126 GLN B C 1
ATOM 3025 O O . GLN B 1 126 ? 93.420 99.438 183.137 1.00 39.17 126 GLN B O 1
ATOM 3031 N N . LEU B 1 127 ? 95.483 100.339 183.313 1.00 37.72 127 LEU B N 1
ATOM 3032 C CA . LEU B 1 127 ? 95.998 99.742 182.087 1.00 32.47 127 LEU B CA 1
ATOM 3033 C C . LEU B 1 127 ? 95.927 98.219 182.071 1.00 35.88 127 LEU B C 1
ATOM 3034 O O . LEU B 1 127 ? 95.437 97.621 181.100 1.00 32.16 127 LEU B O 1
ATOM 3039 N N . ALA B 1 128 ? 96.426 97.597 183.137 1.00 31.84 128 ALA B N 1
ATOM 3040 C CA . ALA B 1 128 ? 96.558 96.145 183.175 1.00 29.80 128 ALA B CA 1
ATOM 3041 C C . ALA B 1 128 ? 95.187 95.488 183.315 1.00 31.04 128 ALA B C 1
ATOM 3042 O O . ALA B 1 128 ? 94.946 94.394 182.821 1.00 29.21 128 ALA B O 1
ATOM 3044 N N . LYS B 1 129 ? 94.290 96.175 183.997 1.00 28.75 129 LYS B N 1
ATOM 3045 C CA . LYS B 1 129 ? 92.924 95.731 184.098 1.00 33.88 129 LYS B CA 1
ATOM 3046 C C . LYS B 1 129 ? 92.286 95.763 182.701 1.00 36.59 129 LYS B C 1
ATOM 3047 O O . LYS B 1 129 ? 91.549 94.851 182.320 1.00 35.21 129 LYS B O 1
ATOM 3053 N N . ASN B 1 130 ? 92.582 96.809 181.932 1.00 33.39 130 ASN B N 1
ATOM 3054 C CA . ASN B 1 130 ? 92.071 96.915 180.572 1.00 31.18 130 ASN B CA 1
ATOM 3055 C C . ASN B 1 130 ? 92.522 95.731 179.714 1.00 30.14 130 ASN B C 1
ATOM 3056 O O . ASN B 1 130 ? 91.733 95.112 179.008 1.00 28.87 130 ASN B O 1
ATOM 3061 N N . ILE B 1 131 ? 93.807 95.429 179.800 1.00 31.29 131 ILE B N 1
ATOM 3062 C CA . ILE B 1 131 ? 94.407 94.310 179.095 1.00 28.03 131 ILE B CA 1
ATOM 3063 C C . ILE B 1 131 ? 93.877 92.940 179.518 1.00 27.76 131 ILE B C 1
ATOM 3064 O O . ILE B 1 131 ? 93.550 92.124 178.665 1.00 35.13 131 ILE B O 1
ATOM 3069 N N . LEU B 1 132 ? 93.795 92.678 180.814 1.00 27.96 132 LEU B N 1
ATOM 3070 C CA . LEU B 1 132 ? 93.461 91.340 181.294 1.00 25.81 132 LEU B CA 1
ATOM 3071 C C . LEU B 1 132 ? 92.055 90.920 180.864 1.00 29.13 132 LEU B C 1
ATOM 3072 O O . LEU B 1 132 ? 91.798 89.747 180.595 1.00 31.96 132 LEU B O 1
ATOM 3077 N N . GLN B 1 133 ? 91.149 91.884 180.768 1.00 27.85 133 GLN B N 1
ATOM 3078 C CA . GLN B 1 133 ? 89.764 91.588 180.427 1.00 25.86 133 GLN B CA 1
ATOM 3079 C C . GLN B 1 133 ? 89.647 91.167 178.986 1.00 29.06 133 GLN B C 1
ATOM 3080 O O . GLN B 1 133 ? 88.607 90.653 178.565 1.00 33.39 133 GLN B O 1
ATOM 3086 N N . ARG B 1 134 ? 90.719 91.382 178.227 1.00 31.18 134 ARG B N 1
ATOM 3087 C CA . ARG B 1 134 ? 90.693 91.172 176.787 1.00 26.78 134 ARG B CA 1
ATOM 3088 C C . ARG B 1 134 ? 91.553 89.984 176.347 1.00 28.73 134 ARG B C 1
ATOM 3089 O O . ARG B 1 134 ? 91.491 89.594 175.189 1.00 31.76 134 ARG B O 1
ATOM 3097 N N . TYR B 1 135 ? 92.328 89.397 177.265 1.00 26.24 135 TYR B N 1
ATOM 3098 C CA . TYR B 1 135 ? 93.143 88.200 176.968 1.00 27.51 135 TYR B CA 1
ATOM 3099 C C . TYR B 1 135 ? 92.883 87.077 177.968 1.00 31.59 135 TYR B C 1
ATOM 3100 O O . TYR B 1 135 ? 93.522 87.029 179.022 1.00 36.55 135 TYR B O 1
ATOM 3109 N N . PRO B 1 136 ? 91.944 86.169 177.640 1.00 28.76 136 PRO B N 1
ATOM 3110 C CA . PRO B 1 136 ? 91.433 85.134 178.544 1.00 31.81 136 PRO B CA 1
ATOM 3111 C C . PRO B 1 136 ? 92.485 84.203 179.122 1.00 29.42 136 PRO B C 1
ATOM 3112 O O . PRO B 1 136 ? 92.278 83.641 180.189 1.00 32.04 136 PRO B O 1
ATOM 3116 N N . ASP B 1 137 ? 93.594 84.029 178.426 1.00 32.37 137 ASP B N 1
ATOM 3117 C CA . ASP B 1 137 ? 94.618 83.132 178.925 1.00 29.10 137 ASP B CA 1
ATOM 3118 C C . ASP B 1 137 ? 95.706 83.836 179.749 1.00 31.46 137 ASP B C 1
ATOM 3119 O O . ASP B 1 137 ? 96.617 83.164 180.234 1.00 31.48 137 ASP B O 1
ATOM 3124 N N . MET B 1 138 ? 95.633 85.163 179.923 1.00 27.26 138 MET B N 1
ATOM 3125 C CA . MET B 1 138 ? 96.506 85.761 180.936 1.00 31.44 138 MET B CA 1
ATOM 3126 C C . MET B 1 138 ? 95.878 85.739 182.326 1.00 31.83 138 MET B C 1
ATOM 3127 O O . MET B 1 138 ? 95.280 86.700 182.812 1.00 29.23 138 MET B O 1
ATOM 3132 N N . THR B 1 139 ? 96.014 84.559 182.913 1.00 31.13 139 THR B N 1
ATOM 3133 C CA . THR B 1 139 ? 95.612 84.224 184.259 1.00 31.51 139 THR B CA 1
ATOM 3134 C C . THR B 1 139 ? 96.630 84.817 185.240 1.00 32.99 139 THR B C 1
ATOM 3135 O O . THR B 1 139 ? 97.768 85.079 184.861 1.00 34.58 139 THR B O 1
ATOM 3139 N N . PRO B 1 140 ? 96.234 85.013 186.507 1.00 32.65 140 PRO B N 1
ATOM 3140 C CA . PRO B 1 140 ? 97.049 85.700 187.522 1.00 32.50 140 PRO B CA 1
ATOM 3141 C C . PRO B 1 140 ? 98.564 85.432 187.484 1.00 30.11 140 PRO B C 1
ATOM 3142 O O . PRO B 1 140 ? 99.327 86.394 187.399 1.00 33.64 140 PRO B O 1
ATOM 3146 N N . LYS B 1 141 ? 98.987 84.170 187.513 1.00 25.86 141 LYS B N 1
ATOM 3147 C CA . LYS B 1 141 ? 100.412 83.829 187.429 1.00 28.38 141 LYS B CA 1
ATOM 3148 C C . LYS B 1 141 ? 101.142 84.361 186.193 1.00 32.10 141 LYS B C 1
ATOM 3149 O O . LYS B 1 141 ? 102.379 84.387 186.153 1.00 26.77 141 LYS B O 1
ATOM 3155 N N . ASN B 1 142 ? 100.382 84.760 185.177 1.00 33.08 142 ASN B N 1
ATOM 3156 C CA . ASN B 1 142 ? 100.980 85.216 183.930 1.00 30.77 142 ASN B CA 1
ATOM 3157 C C . ASN B 1 142 ? 101.206 86.721 183.858 1.00 33.63 142 ASN B C 1
ATOM 3158 O O . ASN B 1 142 ? 101.710 87.226 182.850 1.00 36.83 142 ASN B O 1
ATOM 3163 N N . VAL B 1 143 ? 100.820 87.440 184.908 1.00 28.89 143 VAL B N 1
ATOM 3164 C CA . VAL B 1 143 ? 101.278 88.814 185.083 1.00 27.23 143 VAL B CA 1
ATOM 3165 C C . VAL B 1 143 ? 102.601 88.743 185.853 1.00 34.53 143 VAL B C 1
ATOM 3166 O O . VAL B 1 143 ? 102.639 88.389 187.039 1.00 31.65 143 VAL B O 1
ATOM 3170 N N . VAL B 1 144 ? 103.692 89.045 185.155 1.00 35.31 144 VAL B N 1
ATOM 3171 C CA . VAL B 1 144 ? 105.033 88.807 185.674 1.00 34.42 144 VAL B CA 1
ATOM 3172 C C . VAL B 1 144 ? 105.912 90.042 185.521 1.00 42.60 144 VAL B C 1
ATOM 3173 O O . VAL B 1 144 ? 105.588 90.977 184.767 1.00 35.33 144 VAL B O 1
ATOM 3177 N N . GLY B 1 145 ? 107.021 90.047 186.251 1.00 36.39 145 GLY B N 1
ATOM 3178 C CA . GLY B 1 145 ? 108.008 91.086 186.085 1.00 37.58 145 GLY B CA 1
ATOM 3179 C C . GLY B 1 145 ? 109.149 90.523 185.277 1.00 39.92 145 GLY B C 1
ATOM 3180 O O . GLY B 1 145 ? 109.321 89.305 185.228 1.00 39.95 145 GLY B O 1
ATOM 3181 N N . HIS B 1 146 ? 109.929 91.401 184.648 1.00 40.56 146 HIS B N 1
ATOM 3182 C CA . HIS B 1 146 ? 111.046 90.979 183.811 1.00 40.40 146 HIS B CA 1
ATOM 3183 C C . HIS B 1 146 ? 111.988 90.067 184.581 1.00 43.23 146 HIS B C 1
ATOM 3184 O O . HIS B 1 146 ? 112.646 89.199 184.000 1.00 44.43 146 HIS B O 1
ATOM 3191 N N . SER B 1 147 ? 112.044 90.259 185.893 1.00 37.56 147 SER B N 1
ATOM 3192 C CA . SER B 1 147 ? 112.969 89.508 186.717 1.00 36.87 147 SER B CA 1
ATOM 3193 C C . SER B 1 147 ? 112.502 88.079 186.964 1.00 40.01 147 SER B C 1
ATOM 3194 O O . SER B 1 147 ? 113.323 87.203 187.224 1.00 44.57 147 SER B O 1
ATOM 3197 N N . ASP B 1 148 ? 111.195 87.834 186.880 1.00 39.47 148 ASP B N 1
ATOM 3198 C CA . ASP B 1 148 ? 110.677 86.468 186.989 1.00 35.91 148 ASP B CA 1
ATOM 3199 C C . ASP B 1 148 ? 111.018 85.658 185.740 1.00 36.35 148 ASP B C 1
ATOM 3200 O O . ASP B 1 148 ? 111.258 84.450 185.809 1.00 34.81 148 ASP B O 1
ATOM 3205 N N . ILE B 1 149 ? 111.023 86.319 184.590 1.00 35.01 149 ILE B N 1
ATOM 3206 C CA . ILE B 1 149 ? 111.203 85.605 183.331 1.00 37.24 149 ILE B CA 1
ATOM 3207 C C . ILE B 1 149 ? 112.654 85.607 182.898 1.00 39.11 149 ILE B C 1
ATOM 3208 O O . ILE B 1 149 ? 113.027 84.889 181.986 1.00 40.07 149 ILE B O 1
ATOM 3213 N N . ALA B 1 150 ? 113.471 86.423 183.556 1.00 42.89 150 ALA B N 1
ATOM 3214 C CA . ALA B 1 150 ? 114.903 86.482 183.266 1.00 42.11 150 ALA B CA 1
ATOM 3215 C C . ALA B 1 150 ? 115.764 86.473 184.541 1.00 44.84 150 ALA B C 1
ATOM 3216 O O . ALA B 1 150 ? 116.564 87.379 184.779 1.00 43.18 150 ALA B O 1
ATOM 3218 N N . VAL B 1 151 ? 115.589 85.437 185.352 1.00 41.50 151 VAL B N 1
ATOM 3219 C CA . VAL B 1 151 ? 116.407 85.212 186.534 1.00 45.61 151 VAL B CA 1
ATOM 3220 C C . VAL B 1 151 ? 117.851 84.886 186.158 1.00 52.19 151 VAL B C 1
ATOM 3221 O O . VAL B 1 151 ? 118.084 83.928 185.430 1.00 66.07 151 VAL B O 1
ATOM 3225 N N . GLY B 1 152 ? 118.834 85.642 186.631 1.00 49.65 152 GLY B N 1
ATOM 3226 C CA . GLY B 1 152 ? 118.656 86.884 187.340 1.00 52.85 152 GLY B CA 1
ATOM 3227 C C . GLY B 1 152 ? 119.520 87.838 186.543 1.00 54.35 152 GLY B C 1
ATOM 3228 O O . GLY B 1 152 ? 120.528 88.357 187.013 1.00 60.21 152 GLY B O 1
ATOM 3229 N N . ARG B 1 153 ? 119.125 88.024 185.294 1.00 50.82 153 ARG B N 1
ATOM 3230 C CA . ARG B 1 153 ? 119.795 88.917 184.376 1.00 49.04 153 ARG B CA 1
ATOM 3231 C C . ARG B 1 153 ? 119.145 90.291 184.479 1.00 52.82 153 ARG B C 1
ATOM 3232 O O . ARG B 1 153 ? 119.748 91.310 184.141 1.00 63.14 153 ARG B O 1
ATOM 3240 N N . LYS B 1 154 ? 117.907 90.314 184.954 1.00 46.87 154 LYS B N 1
ATOM 3241 C CA . LYS B 1 154 ? 117.161 91.558 185.058 1.00 50.66 154 LYS B CA 1
ATOM 3242 C C . LYS B 1 154 ? 116.623 91.769 186.477 1.00 55.46 154 LYS B C 1
ATOM 3243 O O . LYS B 1 154 ? 116.427 90.803 187.222 1.00 52.34 154 LYS B O 1
ATOM 3249 N N . SER B 1 155 ? 116.405 93.028 186.856 1.00 50.68 155 SER B N 1
ATOM 3250 C CA . SER B 1 155 ? 115.926 93.327 188.204 1.00 54.90 155 SER B CA 1
ATOM 3251 C C . SER B 1 155 ? 114.698 94.240 188.249 1.00 55.40 155 SER B C 1
ATOM 3252 O O . SER B 1 155 ? 114.439 94.890 189.263 1.00 57.08 155 SER B O 1
ATOM 3255 N N . ASP B 1 156 ? 113.944 94.293 187.154 1.00 51.03 156 ASP B N 1
ATOM 3256 C CA . ASP B 1 156 ? 112.696 95.056 187.124 1.00 48.14 156 ASP B CA 1
ATOM 3257 C C . ASP B 1 156 ? 111.487 94.128 187.235 1.00 45.18 156 ASP B C 1
ATOM 3258 O O . ASP B 1 156 ? 111.594 92.939 186.950 1.00 48.31 156 ASP B O 1
ATOM 3263 N N . PRO B 1 157 ? 110.332 94.648 187.669 1.00 42.39 157 PRO B N 1
ATOM 3264 C CA . PRO B 1 157 ? 109.951 96.028 187.988 1.00 49.03 157 PRO B CA 1
ATOM 3265 C C . PRO B 1 157 ? 110.541 96.522 189.304 1.00 54.04 157 PRO B C 1
ATOM 3266 O O . PRO B 1 157 ? 110.442 97.714 189.587 1.00 57.29 157 PRO B O 1
ATOM 3270 N N . GLY B 1 158 ? 111.131 95.631 190.095 1.00 53.37 158 GLY B N 1
ATOM 3271 C CA . GLY B 1 158 ? 111.751 96.033 191.341 1.00 52.85 158 GLY B CA 1
ATOM 3272 C C . GLY B 1 158 ? 110.860 95.872 192.561 1.00 58.96 158 GLY B C 1
ATOM 3273 O O . GLY B 1 158 ? 109.642 95.723 192.440 1.00 57.57 158 GLY B O 1
ATOM 3274 N N . PRO B 1 159 ? 111.471 95.903 193.757 1.00 62.62 159 PRO B N 1
ATOM 3275 C CA . PRO B 1 159 ? 110.781 95.696 195.038 1.00 51.98 159 PRO B CA 1
ATOM 3276 C C . PRO B 1 159 ? 109.924 96.879 195.449 1.00 55.79 159 PRO B C 1
ATOM 3277 O O . PRO B 1 159 ? 109.322 96.862 196.534 1.00 50.53 159 PRO B O 1
ATOM 3281 N N . LYS B 1 160 ? 109.872 97.905 194.605 1.00 54.72 160 LYS B N 1
ATOM 3282 C CA . LYS B 1 160 ? 108.982 99.015 194.885 1.00 48.60 160 LYS B CA 1
ATOM 3283 C C . LYS B 1 160 ? 107.668 98.818 194.164 1.00 45.96 160 LYS B C 1
ATOM 3284 O O . LYS B 1 160 ? 106.726 99.574 194.378 1.00 47.86 160 LYS B O 1
ATOM 3290 N N . LEU B 1 161 ? 107.610 97.794 193.313 1.00 48.40 161 LEU B N 1
ATOM 3291 C CA . LEU B 1 161 ? 106.390 97.476 192.578 1.00 42.31 161 LEU B CA 1
ATOM 3292 C C . LEU B 1 161 ? 105.368 96.815 193.497 1.00 36.00 161 LEU B C 1
ATOM 3293 O O . LEU B 1 161 ? 105.568 95.684 193.942 1.00 39.62 161 LEU B O 1
ATOM 3298 N N . PRO B 1 162 ? 104.246 97.502 193.747 1.00 35.86 162 PRO B N 1
ATOM 3299 C CA . PRO B 1 162 ? 103.260 97.082 194.759 1.00 37.05 162 PRO B CA 1
ATOM 3300 C C . PRO B 1 162 ? 102.368 95.925 194.300 1.00 36.79 162 PRO B C 1
ATOM 3301 O O . PRO B 1 162 ? 101.164 96.107 194.094 1.00 40.15 162 PRO B O 1
ATOM 3305 N N . TRP B 1 163 ? 102.949 94.743 194.157 1.00 33.78 163 TRP B N 1
ATOM 3306 C CA . TRP B 1 163 ? 102.208 93.614 193.616 1.00 33.67 163 TRP B CA 1
ATOM 3307 C C . TRP B 1 163 ? 100.900 93.299 194.347 1.00 40.45 163 TRP B C 1
ATOM 3308 O O . TRP B 1 163 ? 99.863 93.089 193.699 1.00 41.64 163 TRP B O 1
ATOM 3319 N N . LYS B 1 164 ? 100.938 93.262 195.680 1.00 38.89 164 LYS B N 1
ATOM 3320 C CA . LYS B 1 164 ? 99.739 92.932 196.443 1.00 34.81 164 LYS B CA 1
ATOM 3321 C C . LYS B 1 164 ? 98.642 93.958 196.176 1.00 36.63 164 LYS B C 1
ATOM 3322 O O . LYS B 1 164 ? 97.459 93.616 196.092 1.00 36.30 164 LYS B O 1
ATOM 3328 N N . GLU B 1 165 ? 99.037 95.217 196.017 1.00 37.03 165 GLU B N 1
ATOM 3329 C CA . GLU B 1 165 ? 98.070 96.251 195.656 1.00 39.56 165 GLU B CA 1
ATOM 3330 C C . GLU B 1 165 ? 97.396 95.907 194.326 1.00 39.54 165 GLU B C 1
ATOM 3331 O O . GLU B 1 165 ? 96.166 95.959 194.220 1.00 33.59 165 GLU B O 1
ATOM 3337 N N . LEU B 1 166 ? 98.212 95.547 193.329 1.00 37.39 166 LEU B N 1
ATOM 3338 C CA . LEU B 1 166 ? 97.710 95.163 192.003 1.00 41.55 166 LEU B CA 1
ATOM 3339 C C . LEU B 1 166 ? 96.757 93.976 192.096 1.00 40.11 166 LEU B C 1
ATOM 3340 O O . LEU B 1 166 ? 95.725 93.935 191.411 1.00 36.75 166 LEU B O 1
ATOM 3345 N N . TYR B 1 167 ? 97.111 93.017 192.949 1.00 36.41 167 TYR B N 1
ATOM 3346 C CA . TYR B 1 167 ? 96.285 91.837 193.140 1.00 37.18 167 TYR B CA 1
ATOM 3347 C C . TYR B 1 167 ? 94.915 92.209 193.683 1.00 39.64 167 TYR B C 1
ATOM 3348 O O . TYR B 1 167 ? 93.890 91.707 193.213 1.00 39.70 167 TYR B O 1
ATOM 3357 N N . GLU B 1 168 ? 94.890 93.108 194.658 1.00 36.86 168 GLU B N 1
ATOM 3358 C CA . GLU B 1 168 ? 93.615 93.529 195.206 1.00 37.62 168 GLU B CA 1
ATOM 3359 C C . GLU B 1 168 ? 92.768 94.280 194.170 1.00 38.95 168 GLU B C 1
ATOM 3360 O O . GLU B 1 168 ? 91.549 94.385 194.310 1.00 36.22 168 GLU B O 1
ATOM 3366 N N . ALA B 1 169 ? 93.417 94.776 193.119 1.00 37.68 169 ALA B N 1
ATOM 3367 C CA . ALA B 1 169 ? 92.704 95.371 191.998 1.00 37.30 169 ALA B CA 1
ATOM 3368 C C . ALA B 1 169 ? 92.366 94.306 190.955 1.00 43.59 169 ALA B C 1
ATOM 3369 O O . ALA B 1 169 ? 91.808 94.618 189.905 1.00 42.91 169 ALA B O 1
ATOM 3371 N N . GLY B 1 170 ? 92.705 93.049 191.244 1.00 41.42 170 GLY B N 1
ATOM 3372 C CA . GLY B 1 170 ? 92.353 91.951 190.356 1.00 39.61 170 GLY B CA 1
ATOM 3373 C C . GLY B 1 170 ? 93.376 91.716 189.263 1.00 38.87 170 GLY B C 1
ATOM 3374 O O . GLY B 1 170 ? 93.080 91.072 188.257 1.00 36.13 170 GLY B O 1
ATOM 3375 N N . ILE B 1 171 ? 94.588 92.224 189.490 1.00 37.31 171 ILE B N 1
ATOM 3376 C CA . ILE B 1 171 ? 95.685 92.152 188.537 1.00 32.76 171 ILE B CA 1
ATOM 3377 C C . ILE B 1 171 ? 96.827 91.346 189.117 1.00 32.83 171 ILE B C 1
ATOM 3378 O O . ILE B 1 171 ? 97.565 91.854 189.946 1.00 37.26 171 ILE B O 1
ATOM 3383 N N . GLY B 1 172 ? 96.973 90.090 188.699 1.00 32.80 172 GLY B N 1
ATOM 3384 C CA . GLY B 1 172 ? 98.098 89.275 189.148 1.00 30.25 172 GLY B CA 1
ATOM 3385 C C . GLY B 1 172 ? 97.824 88.255 190.248 1.00 31.47 172 GLY B C 1
ATOM 3386 O O . GLY B 1 172 ? 96.725 88.184 190.792 1.00 32.10 172 GLY B O 1
ATOM 3387 N N . ALA B 1 173 ? 98.840 87.463 190.580 1.00 29.35 173 ALA B N 1
ATOM 3388 C CA . ALA B 1 173 ? 98.684 86.354 191.525 1.00 33.92 173 ALA B CA 1
ATOM 3389 C C . ALA B 1 173 ? 99.211 86.668 192.928 1.00 38.63 173 ALA B C 1
ATOM 3390 O O . ALA B 1 173 ? 100.334 87.148 193.090 1.00 36.96 173 ALA B O 1
ATOM 3392 N N . TRP B 1 174 ? 98.391 86.396 193.940 1.00 37.75 174 TRP B N 1
ATOM 3393 C CA . TRP B 1 174 ? 98.812 86.516 195.337 1.00 35.17 174 TRP B CA 1
ATOM 3394 C C . TRP B 1 174 ? 98.197 85.380 196.158 1.00 34.53 174 TRP B C 1
ATOM 3395 O O . TRP B 1 174 ? 97.137 84.848 195.811 1.00 27.72 174 TRP B O 1
ATOM 3406 N N . TYR B 1 175 ? 98.870 85.019 197.248 1.00 34.40 175 TYR B N 1
ATOM 3407 C CA . TYR B 1 175 ? 98.455 83.909 198.099 1.00 33.43 175 TYR B CA 1
ATOM 3408 C C . TYR B 1 175 ? 97.434 84.338 199.145 1.00 38.37 175 TYR B C 1
ATOM 3409 O O . TYR B 1 175 ? 97.169 85.524 199.327 1.00 41.31 175 TYR B O 1
ATOM 3418 N N . ASP B 1 176 ? 96.882 83.363 199.854 1.00 38.48 176 ASP B N 1
ATOM 3419 C CA . ASP B 1 176 ? 96.015 83.651 200.987 1.00 39.96 176 ASP B CA 1
ATOM 3420 C C . ASP B 1 176 ? 96.800 83.475 202.282 1.00 43.09 176 ASP B C 1
ATOM 3421 O O . ASP B 1 176 ? 97.546 82.504 202.434 1.00 43.34 176 ASP B O 1
ATOM 3426 N N . ASP B 1 177 ? 96.647 84.419 203.206 1.00 48.46 177 ASP B N 1
ATOM 3427 C CA . ASP B 1 177 ? 97.461 84.424 204.425 1.00 44.01 177 ASP B CA 1
ATOM 3428 C C . ASP B 1 177 ? 97.305 83.145 205.239 1.00 41.22 177 ASP B C 1
ATOM 3429 O O . ASP B 1 177 ? 98.296 82.587 205.720 1.00 38.81 177 ASP B O 1
ATOM 3434 N N . ALA B 1 178 ? 96.065 82.676 205.368 1.00 41.17 178 ALA B N 1
ATOM 3435 C CA . ALA B 1 178 ? 95.775 81.443 206.096 1.00 37.51 178 ALA B CA 1
ATOM 3436 C C . ALA B 1 178 ? 96.607 80.310 205.539 1.00 38.12 178 ALA B C 1
ATOM 3437 O O . ALA B 1 178 ? 97.241 79.556 206.276 1.00 38.89 178 ALA B O 1
ATOM 3439 N N . THR B 1 179 ? 96.620 80.227 204.216 1.00 40.86 179 THR B N 1
ATOM 3440 C CA . THR B 1 179 ? 97.351 79.190 203.512 1.00 42.78 179 THR B CA 1
ATOM 3441 C C . THR B 1 179 ? 98.864 79.315 203.700 1.00 43.94 179 THR B C 1
ATOM 3442 O O . THR B 1 179 ? 99.534 78.318 203.948 1.00 44.94 179 THR B O 1
ATOM 3446 N N . ARG B 1 180 ? 99.400 80.530 203.571 1.00 43.20 180 ARG B N 1
ATOM 3447 C CA . ARG B 1 180 ? 100.819 80.764 203.838 1.00 45.32 180 ARG B CA 1
ATOM 3448 C C . ARG B 1 180 ? 101.209 80.310 205.237 1.00 49.89 180 ARG B C 1
ATOM 3449 O O . ARG B 1 180 ? 102.197 79.592 205.409 1.00 53.86 180 ARG B O 1
ATOM 3457 N N . ASP B 1 181 ? 100.436 80.740 206.231 1.00 46.82 181 ASP B N 1
ATOM 3458 C CA . ASP B 1 181 ? 100.705 80.383 207.621 1.00 46.08 181 ASP B CA 1
ATOM 3459 C C . ASP B 1 181 ? 100.752 78.873 207.825 1.00 50.81 181 ASP B C 1
ATOM 3460 O O . ASP B 1 181 ? 101.634 78.359 208.511 1.00 51.71 181 ASP B O 1
ATOM 3465 N N . ARG B 1 182 ? 99.817 78.165 207.208 1.00 48.36 182 ARG B N 1
ATOM 3466 C CA . ARG B 1 182 ? 99.758 76.720 207.356 1.00 48.79 182 ARG B CA 1
ATOM 3467 C C . ARG B 1 182 ? 101.011 76.018 206.829 1.00 51.54 182 ARG B C 1
ATOM 3468 O O . ARG B 1 182 ? 101.480 75.044 207.421 1.00 57.46 182 ARG B O 1
ATOM 3476 N N . TYR B 1 183 ? 101.554 76.500 205.718 1.00 50.40 183 TYR B N 1
ATOM 3477 C CA . TYR B 1 183 ? 102.771 75.898 205.193 1.00 50.73 183 TYR B CA 1
ATOM 3478 C C . TYR B 1 183 ? 103.932 76.246 206.113 1.00 51.87 183 TYR B C 1
ATOM 3479 O O . TYR B 1 183 ? 104.788 75.407 206.389 1.00 50.95 183 TYR B O 1
ATOM 3488 N N . ARG B 1 184 ? 103.926 77.482 206.609 1.00 56.03 184 ARG B N 1
ATOM 3489 C CA A ARG B 1 184 ? 104.970 77.949 207.517 0.47 55.07 184 ARG B CA 1
ATOM 3490 C CA B ARG B 1 184 ? 104.954 77.966 207.524 0.53 55.67 184 ARG B CA 1
ATOM 3491 C C . ARG B 1 184 ? 105.007 77.111 208.785 1.00 57.89 184 ARG B C 1
ATOM 3492 O O . ARG B 1 184 ? 106.083 76.811 209.295 1.00 58.40 184 ARG B O 1
ATOM 3507 N N . GLU B 1 185 ? 103.820 76.721 209.251 1.00 58.72 185 GLU B N 1
ATOM 3508 C CA . GLU B 1 185 ? 103.601 76.050 210.535 1.00 58.78 185 GLU B CA 1
ATOM 3509 C C . GLU B 1 185 ? 104.651 75.062 211.064 1.00 67.63 185 GLU B C 1
ATOM 3510 O O . GLU B 1 185 ? 105.298 75.362 212.072 1.00 75.74 185 GLU B O 1
ATOM 3516 N N . GLY B 1 186 ? 104.876 73.919 210.417 1.00 64.04 186 GLY B N 1
ATOM 3517 C CA . GLY B 1 186 ? 104.535 73.628 209.041 1.00 57.11 186 GLY B CA 1
ATOM 3518 C C . GLY B 1 186 ? 105.890 73.197 208.523 1.00 57.79 186 GLY B C 1
ATOM 3519 O O . GLY B 1 186 ? 106.229 72.018 208.504 1.00 53.53 186 GLY B O 1
ATOM 3520 N N . PHE B 1 187 ? 106.697 74.177 208.152 1.00 57.02 187 PHE B N 1
ATOM 3521 C CA . PHE B 1 187 ? 108.091 73.915 207.855 1.00 62.35 187 PHE B CA 1
ATOM 3522 C C . PHE B 1 187 ? 108.892 74.078 209.141 1.00 63.62 187 PHE B C 1
ATOM 3523 O O . PHE B 1 187 ? 109.954 73.484 209.305 1.00 61.53 187 PHE B O 1
ATOM 3531 N N . GLU B 1 188 ? 108.361 74.877 210.061 1.00 60.35 188 GLU B N 1
ATOM 3532 C CA . GLU B 1 188 ? 108.999 75.070 211.353 1.00 60.94 188 GLU B CA 1
ATOM 3533 C C . GLU B 1 188 ? 108.839 73.831 212.233 1.00 66.67 188 GLU B C 1
ATOM 3534 O O . GLU B 1 188 ? 109.508 73.701 213.254 1.00 69.89 188 GLU B O 1
ATOM 3540 N N . ARG B 1 189 ? 107.960 72.916 211.839 1.00 66.76 189 ARG B N 1
ATOM 3541 C CA . ARG B 1 189 ? 107.792 71.680 212.594 1.00 65.89 189 ARG B CA 1
ATOM 3542 C C . ARG B 1 189 ? 108.662 70.545 212.031 1.00 67.82 189 ARG B C 1
ATOM 3543 O O . ARG B 1 189 ? 109.520 70.010 212.737 1.00 69.46 189 ARG B O 1
ATOM 3551 N N . ASP B 1 190 ? 108.464 70.185 210.767 1.00 62.12 190 ASP B N 1
ATOM 3552 C CA . ASP B 1 190 ? 109.219 69.065 210.204 1.00 62.25 190 ASP B CA 1
ATOM 3553 C C . ASP B 1 190 ? 110.306 69.483 209.227 1.00 58.45 190 ASP B C 1
ATOM 3554 O O . ASP B 1 190 ? 110.909 68.635 208.575 1.00 59.58 190 ASP B O 1
ATOM 3559 N N . GLY B 1 191 ? 110.553 70.785 209.122 1.00 52.85 191 GLY B N 1
ATOM 3560 C CA . GLY B 1 191 ? 111.678 71.264 208.344 1.00 51.42 191 GLY B CA 1
ATOM 3561 C C . GLY B 1 191 ? 111.379 71.642 206.910 1.00 58.03 191 GLY B C 1
ATOM 3562 O O . GLY B 1 191 ? 110.420 71.160 206.295 1.00 59.88 191 GLY B O 1
ATOM 3563 N N . LEU B 1 192 ? 112.223 72.520 206.378 1.00 61.39 192 LEU B N 1
ATOM 3564 C CA . LEU B 1 192 ? 112.192 72.897 204.971 1.00 57.16 192 LEU B CA 1
ATOM 3565 C C . LEU B 1 192 ? 112.307 71.686 204.057 1.00 55.23 192 LEU B C 1
ATOM 3566 O O . LEU B 1 192 ? 113.029 70.735 204.360 1.00 60.03 192 LEU B O 1
ATOM 3571 N N . PRO B 1 193 ? 111.599 71.722 202.920 1.00 63.81 193 PRO B N 1
ATOM 3572 C CA . PRO B 1 193 ? 111.651 70.643 201.922 1.00 57.69 193 PRO B CA 1
ATOM 3573 C C . PRO B 1 193 ? 113.046 70.542 201.309 1.00 51.81 193 PRO B C 1
ATOM 3574 O O . PRO B 1 193 ? 113.754 71.545 201.285 1.00 58.82 193 PRO B O 1
ATOM 3578 N N . PRO B 1 194 ? 113.438 69.357 200.820 1.00 52.26 194 PRO B N 1
ATOM 3579 C CA . PRO B 1 194 ? 114.739 69.207 200.145 1.00 55.21 194 PRO B CA 1
ATOM 3580 C C . PRO B 1 194 ? 114.855 70.165 198.961 1.00 60.08 194 PRO B C 1
ATOM 3581 O O . PRO B 1 194 ? 113.838 70.490 198.349 1.00 62.01 194 PRO B O 1
ATOM 3585 N N . ARG B 1 195 ? 116.065 70.599 198.627 1.00 59.08 195 ARG B N 1
ATOM 3586 C CA . ARG B 1 195 ? 116.254 71.469 197.471 1.00 52.17 195 ARG B CA 1
ATOM 3587 C C . ARG B 1 195 ? 115.608 70.937 196.194 1.00 61.31 195 ARG B C 1
ATOM 3588 O O . ARG B 1 195 ? 115.270 71.706 195.304 1.00 67.12 195 ARG B O 1
ATOM 3596 N N . ALA B 1 196 ? 115.439 69.625 196.095 1.00 63.68 196 ALA B N 1
ATOM 3597 C CA . ALA B 1 196 ? 114.792 69.054 194.922 1.00 57.06 196 ALA B CA 1
ATOM 3598 C C . ALA B 1 196 ? 113.335 69.501 194.836 1.00 63.84 196 ALA B C 1
ATOM 3599 O O . ALA B 1 196 ? 112.874 69.939 193.778 1.00 66.68 196 ALA B O 1
ATOM 3601 N N . ASP B 1 197 ? 112.617 69.392 195.952 1.00 60.97 197 ASP B N 1
ATOM 3602 C CA . ASP B 1 197 ? 111.205 69.750 195.987 1.00 59.38 197 ASP B CA 1
ATOM 3603 C C . ASP B 1 197 ? 111.045 71.228 195.708 1.00 57.18 197 ASP B C 1
ATOM 3604 O O . ASP B 1 197 ? 110.087 71.654 195.064 1.00 58.49 197 ASP B O 1
ATOM 3609 N N . LEU B 1 198 ? 111.990 72.010 196.208 1.00 55.46 198 LEU B N 1
ATOM 3610 C CA . LEU B 1 198 ? 111.954 73.455 196.036 1.00 60.83 198 LEU B CA 1
ATOM 3611 C C . LEU B 1 198 ? 112.124 73.859 194.574 1.00 55.30 198 LEU B C 1
ATOM 3612 O O . LEU B 1 198 ? 111.346 74.652 194.043 1.00 53.00 198 LEU B O 1
ATOM 3617 N N . LEU B 1 199 ? 113.154 73.314 193.939 1.00 54.66 199 LEU B N 1
ATOM 3618 C CA . LEU B 1 199 ? 113.389 73.531 192.523 1.00 51.90 199 LEU B CA 1
ATOM 3619 C C . LEU B 1 199 ? 112.154 73.141 191.741 1.00 48.12 199 LEU B C 1
ATOM 3620 O O . LEU B 1 199 ? 111.673 73.891 190.901 1.00 49.49 199 LEU B O 1
ATOM 3625 N N . GLU B 1 200 ? 111.635 71.962 192.039 1.00 51.40 200 GLU B N 1
ATOM 3626 C CA . GLU B 1 200 ? 110.397 71.515 191.428 1.00 55.91 200 GLU B CA 1
ATOM 3627 C C . GLU B 1 200 ? 109.266 72.509 191.674 1.00 49.68 200 GLU B C 1
ATOM 3628 O O . GLU B 1 200 ? 108.527 72.850 190.761 1.00 53.50 200 GLU B O 1
ATOM 3634 N N . ALA B 1 201 ? 109.145 72.988 192.904 1.00 48.42 201 ALA B N 1
ATOM 3635 C CA . ALA B 1 201 ? 108.100 73.939 193.225 1.00 46.59 201 ALA B CA 1
ATOM 3636 C C . ALA B 1 201 ? 108.251 75.200 192.390 1.00 45.54 201 ALA B C 1
ATOM 3637 O O . ALA B 1 201 ? 107.273 75.709 191.857 1.00 49.80 201 ALA B O 1
ATOM 3639 N N . PHE B 1 202 ? 109.472 75.707 192.275 1.00 47.34 202 PHE B N 1
ATOM 3640 C CA . PHE B 1 202 ? 109.696 76.941 191.528 1.00 45.88 202 PHE B CA 1
ATOM 3641 C C . PHE B 1 202 ? 109.387 76.751 190.056 1.00 46.85 202 PHE B C 1
ATOM 3642 O O . PHE B 1 202 ? 108.808 77.639 189.431 1.00 48.21 202 PHE B O 1
ATOM 3650 N N . ARG B 1 203 ? 109.784 75.606 189.496 1.00 50.14 203 ARG B N 1
ATOM 3651 C CA . ARG B 1 203 ? 109.458 75.295 188.098 1.00 51.70 203 ARG B CA 1
ATOM 3652 C C . ARG B 1 203 ? 107.950 75.300 187.948 1.00 43.45 203 ARG B C 1
ATOM 3653 O O . ARG B 1 203 ? 107.393 76.042 187.148 1.00 44.06 203 ARG B O 1
ATOM 3661 N N . LEU B 1 204 ? 107.308 74.474 188.756 1.00 41.19 204 LEU B N 1
ATOM 3662 C CA . LEU B 1 204 ? 105.859 74.362 188.803 1.00 41.44 204 LEU B CA 1
ATOM 3663 C C . LEU B 1 204 ? 105.149 75.721 188.765 1.00 43.63 204 LEU B C 1
ATOM 3664 O O . LEU B 1 204 ? 104.161 75.885 188.065 1.00 41.69 204 LEU B O 1
ATOM 3669 N N . TYR B 1 205 ? 105.647 76.694 189.524 1.00 42.34 205 TYR B N 1
ATOM 3670 C CA . TYR B 1 205 ? 104.988 77.991 189.575 1.00 40.87 205 TYR B CA 1
ATOM 3671 C C . TYR B 1 205 ? 105.081 78.724 188.236 1.00 41.64 205 TYR B C 1
ATOM 3672 O O . TYR B 1 205 ? 104.163 79.461 187.858 1.00 39.17 205 TYR B O 1
ATOM 3681 N N . GLY B 1 206 ? 106.188 78.527 187.527 1.00 36.45 206 GLY B N 1
ATOM 3682 C CA . GLY B 1 206 ? 106.379 79.179 186.248 1.00 38.40 206 GLY B CA 1
ATOM 3683 C C . GLY B 1 206 ? 107.831 79.395 185.858 1.00 43.86 206 GLY B C 1
ATOM 3684 O O . GLY B 1 206 ? 108.133 79.576 184.675 1.00 44.35 206 GLY B O 1
ATOM 3685 N N . TYR B 1 207 ? 108.732 79.362 186.839 1.00 42.38 207 TYR B N 1
ATOM 3686 C CA . TYR B 1 207 ? 110.134 79.728 186.603 1.00 42.50 207 TYR B CA 1
ATOM 3687 C C . TYR B 1 207 ? 110.851 78.775 185.644 1.00 45.10 207 TYR B C 1
ATOM 3688 O O . TYR B 1 207 ? 110.776 77.545 185.779 1.00 43.76 207 TYR B O 1
ATOM 3697 N N . ALA B 1 208 ? 111.527 79.372 184.665 1.00 36.99 208 ALA B N 1
ATOM 3698 C CA . ALA B 1 208 ? 112.284 78.639 183.670 1.00 39.60 208 ALA B CA 1
ATOM 3699 C C . ALA B 1 208 ? 113.664 78.276 184.202 1.00 52.51 208 ALA B C 1
ATOM 3700 O O . ALA B 1 208 ? 114.640 78.992 183.954 1.00 56.09 208 ALA B O 1
ATOM 3702 N N . LEU B 1 209 ? 113.745 77.159 184.919 1.00 49.38 209 LEU B N 1
ATOM 3703 C CA . LEU B 1 209 ? 114.997 76.735 185.551 1.00 57.09 209 LEU B CA 1
ATOM 3704 C C . LEU B 1 209 ? 115.913 75.969 184.606 1.00 57.04 209 LEU B C 1
ATOM 3705 O O . LEU B 1 209 ? 115.443 75.200 183.778 1.00 60.64 209 LEU B O 1
ATOM 3710 N N . PRO B 1 210 ? 117.232 76.178 184.732 1.00 56.42 210 PRO B N 1
ATOM 3711 C CA . PRO B 1 210 ? 118.228 75.403 183.984 1.00 57.12 210 PRO B CA 1
ATOM 3712 C C . PRO B 1 210 ? 118.210 73.933 184.392 1.00 63.27 210 PRO B C 1
ATOM 3713 O O . PRO B 1 210 ? 117.528 73.559 185.355 1.00 65.39 210 PRO B O 1
ATOM 3717 N N . ALA B 1 211 ? 118.949 73.106 183.658 1.00 65.55 211 ALA B N 1
ATOM 3718 C CA . ALA B 1 211 ? 118.949 71.662 183.886 1.00 66.08 211 ALA B CA 1
ATOM 3719 C C . ALA B 1 211 ? 119.590 71.314 185.229 1.00 70.23 211 ALA B C 1
ATOM 3720 O O . ALA B 1 211 ? 119.268 70.295 185.849 1.00 68.33 211 ALA B O 1
ATOM 3722 N N . THR B 1 212 ? 120.505 72.177 185.664 1.00 75.04 212 THR B N 1
ATOM 3723 C CA . THR B 1 212 ? 121.196 72.022 186.937 1.00 68.30 212 THR B CA 1
ATOM 3724 C C . THR B 1 212 ? 121.374 73.393 187.587 1.00 63.70 212 THR B C 1
ATOM 3725 O O . THR B 1 212 ? 121.839 74.340 186.949 1.00 58.11 212 THR B O 1
ATOM 3729 N N . VAL B 1 213 ? 120.997 73.496 188.859 1.00 66.46 213 VAL B N 1
ATOM 3730 C CA . VAL B 1 213 ? 120.938 74.797 189.524 1.00 64.14 213 VAL B CA 1
ATOM 3731 C C . VAL B 1 213 ? 122.095 75.120 190.472 1.00 60.36 213 VAL B C 1
ATOM 3732 O O . VAL B 1 213 ? 122.191 74.603 191.588 1.00 58.66 213 VAL B O 1
ATOM 3736 N N . ASP B 1 214 ? 122.957 76.001 189.982 1.00 63.01 214 ASP B N 1
ATOM 3737 C CA . ASP B 1 214 ? 124.039 76.636 190.722 1.00 59.39 214 ASP B CA 1
ATOM 3738 C C . ASP B 1 214 ? 123.602 77.171 192.081 1.00 61.95 214 ASP B C 1
ATOM 3739 O O . ASP B 1 214 ? 122.434 77.500 192.272 1.00 65.18 214 ASP B O 1
ATOM 3744 N N . ASP B 1 215 ? 124.538 77.298 193.018 1.00 57.50 215 ASP B N 1
ATOM 3745 C CA . ASP B 1 215 ? 124.217 77.940 194.284 1.00 58.64 215 ASP B CA 1
ATOM 3746 C C . ASP B 1 215 ? 123.937 79.406 194.054 1.00 58.19 215 ASP B C 1
ATOM 3747 O O . ASP B 1 215 ? 123.067 80.000 194.698 1.00 58.93 215 ASP B O 1
ATOM 3752 N N . ALA B 1 216 ? 124.690 79.986 193.129 1.00 59.18 216 ALA B N 1
ATOM 3753 C CA . ALA B 1 216 ? 124.521 81.386 192.766 1.00 58.38 216 ALA B CA 1
ATOM 3754 C C . ALA B 1 216 ? 123.208 81.588 192.018 1.00 60.89 216 ALA B C 1
ATOM 3755 O O . ALA B 1 216 ? 122.538 82.609 192.199 1.00 56.56 216 ALA B O 1
ATOM 3757 N N . TYR B 1 217 ? 122.835 80.616 191.184 1.00 59.45 217 TYR B N 1
ATOM 3758 C CA . TYR B 1 217 ? 121.561 80.699 190.483 1.00 55.61 217 TYR B CA 1
ATOM 3759 C C . TYR B 1 217 ? 120.431 80.691 191.482 1.00 58.40 217 TYR B C 1
ATOM 3760 O O . TYR B 1 217 ? 119.554 81.564 191.455 1.00 56.49 217 TYR B O 1
ATOM 3769 N N . PHE B 1 218 ? 120.466 79.698 192.366 1.00 56.93 218 PHE B N 1
ATOM 3770 C CA . PHE B 1 218 ? 119.436 79.536 193.373 1.00 52.36 218 PHE B CA 1
ATOM 3771 C C . PHE B 1 218 ? 119.279 80.809 194.185 1.00 51.15 218 PHE B C 1
ATOM 3772 O O . PHE B 1 218 ? 118.169 81.190 194.544 1.00 53.26 218 PHE B O 1
ATOM 3780 N N . ALA B 1 219 ? 120.392 81.478 194.458 1.00 53.80 219 ALA B N 1
ATOM 3781 C CA . ALA B 1 219 ? 120.328 82.779 195.104 1.00 52.60 219 ALA B CA 1
ATOM 3782 C C . ALA B 1 219 ? 119.476 83.728 194.267 1.00 53.51 219 ALA B C 1
ATOM 3783 O O . ALA B 1 219 ? 118.488 84.289 194.757 1.00 51.80 219 ALA B O 1
ATOM 3785 N N . SER B 1 220 ? 119.852 83.888 192.999 1.00 52.12 220 SER B N 1
ATOM 3786 C CA . SER B 1 220 ? 119.145 84.790 192.091 1.00 51.11 220 SER B CA 1
ATOM 3787 C C . SER B 1 220 ? 117.677 84.410 191.900 1.00 48.35 220 SER B C 1
ATOM 3788 O O . SER B 1 220 ? 116.840 85.270 191.638 1.00 44.83 220 SER B O 1
ATOM 3791 N N . LEU B 1 221 ? 117.377 83.121 192.029 1.00 46.85 221 LEU B N 1
ATOM 3792 C CA . LEU B 1 221 ? 116.012 82.640 191.912 1.00 41.89 221 LEU B CA 1
ATOM 3793 C C . LEU B 1 221 ? 115.203 83.120 193.104 1.00 45.29 221 LEU B C 1
ATOM 3794 O O . LEU B 1 221 ? 114.139 83.723 192.947 1.00 43.62 221 LEU B O 1
ATOM 3799 N N . LEU B 1 222 ? 115.718 82.868 194.302 1.00 48.83 222 LEU B N 1
ATOM 3800 C CA . LEU B 1 222 ? 115.073 83.355 195.515 1.00 43.99 222 LEU B CA 1
ATOM 3801 C C . LEU B 1 222 ? 114.916 84.871 195.483 1.00 45.02 222 LEU B C 1
ATOM 3802 O O . LEU B 1 222 ? 113.830 85.396 195.738 1.00 41.97 222 LEU B O 1
ATOM 3807 N N . ARG B 1 223 ? 116.003 85.568 195.170 1.00 41.40 223 ARG B N 1
ATOM 3808 C CA . ARG B 1 223 ? 115.968 87.021 195.106 1.00 44.02 223 ARG B CA 1
ATOM 3809 C C . ARG B 1 223 ? 114.820 87.505 194.235 1.00 47.34 223 ARG B C 1
ATOM 3810 O O . ARG B 1 223 ? 113.984 88.294 194.681 1.00 45.84 223 ARG B O 1
ATOM 3818 N N . ALA B 1 224 ? 114.778 87.015 193.000 1.00 45.13 224 ALA B N 1
ATOM 3819 C CA . ALA B 1 224 ? 113.758 87.433 192.049 1.00 47.94 224 ALA B CA 1
ATOM 3820 C C . ALA B 1 224 ? 112.391 87.144 192.635 1.00 46.81 224 ALA B C 1
ATOM 3821 O O . ALA B 1 224 ? 111.501 88.007 192.642 1.00 43.94 224 ALA B O 1
ATOM 3823 N N . PHE B 1 225 ? 112.242 85.935 193.166 1.00 43.25 225 PHE B N 1
ATOM 3824 C CA . PHE B 1 225 ? 110.969 85.523 193.733 1.00 40.78 225 PHE B CA 1
ATOM 3825 C C . PHE B 1 225 ? 110.574 86.414 194.912 1.00 42.29 225 PHE B C 1
ATOM 3826 O O . PHE B 1 225 ? 109.406 86.777 195.073 1.00 40.53 225 PHE B O 1
ATOM 3834 N N . GLN B 1 226 ? 111.554 86.788 195.724 1.00 41.72 226 GLN B N 1
ATOM 3835 C CA . GLN B 1 226 ? 111.277 87.635 196.875 1.00 41.41 226 GLN B CA 1
ATOM 3836 C C . GLN B 1 226 ? 110.968 89.065 196.445 1.00 41.39 226 GLN B C 1
ATOM 3837 O O . GLN B 1 226 ? 110.056 89.691 196.979 1.00 40.35 226 GLN B O 1
ATOM 3843 N N . MET B 1 227 ? 111.711 89.580 195.470 1.00 43.85 227 MET B N 1
ATOM 3844 C CA . MET B 1 227 ? 111.463 90.935 194.976 1.00 43.93 227 MET B CA 1
ATOM 3845 C C . MET B 1 227 ? 110.017 91.087 194.532 1.00 40.61 227 MET B C 1
ATOM 3846 O O . MET B 1 227 ? 109.468 92.184 194.533 1.00 43.82 227 MET B O 1
ATOM 3851 N N . HIS B 1 228 ? 109.402 89.969 194.161 1.00 41.09 228 HIS B N 1
ATOM 3852 C CA . HIS B 1 228 ? 108.025 89.966 193.692 1.00 40.23 228 HIS B CA 1
ATOM 3853 C C . HIS B 1 228 ? 107.069 89.645 194.852 1.00 37.88 228 HIS B C 1
ATOM 3854 O O . HIS B 1 228 ? 106.152 90.405 195.132 1.00 40.43 228 HIS B O 1
ATOM 3861 N N . PHE B 1 229 ? 107.292 88.536 195.543 1.00 39.12 229 PHE B N 1
ATOM 3862 C CA . PHE B 1 229 ? 106.307 88.088 196.523 1.00 44.16 229 PHE B CA 1
ATOM 3863 C C . PHE B 1 229 ? 106.623 88.314 198.009 1.00 41.51 229 PHE B C 1
ATOM 3864 O O . PHE B 1 229 ? 105.710 88.319 198.830 1.00 44.61 229 PHE B O 1
ATOM 3872 N N . ARG B 1 230 ? 107.894 88.485 198.354 1.00 37.18 230 ARG B N 1
ATOM 3873 C CA . ARG B 1 230 ? 108.274 88.772 199.737 1.00 47.56 230 ARG B CA 1
ATOM 3874 C C . ARG B 1 230 ? 109.241 89.957 199.788 1.00 46.82 230 ARG B C 1
ATOM 3875 O O . ARG B 1 230 ? 110.412 89.795 200.124 1.00 45.85 230 ARG B O 1
ATOM 3883 N N . PRO B 1 231 ? 108.759 91.156 199.446 1.00 41.04 231 PRO B N 1
ATOM 3884 C CA . PRO B 1 231 ? 109.714 92.240 199.207 1.00 46.24 231 PRO B CA 1
ATOM 3885 C C . PRO B 1 231 ? 110.325 92.852 200.475 1.00 53.44 231 PRO B C 1
ATOM 3886 O O . PRO B 1 231 ? 111.333 93.556 200.351 1.00 55.80 231 PRO B O 1
ATOM 3890 N N . GLU B 1 232 ? 109.750 92.592 201.651 1.00 51.34 232 GLU B N 1
ATOM 3891 C CA . GLU B 1 232 ? 110.332 93.071 202.917 1.00 54.00 232 GLU B CA 1
ATOM 3892 C C . GLU B 1 232 ? 111.795 92.630 203.082 1.00 53.21 232 GLU B C 1
ATOM 3893 O O . GLU B 1 232 ? 112.604 93.350 203.659 1.00 57.69 232 GLU B O 1
ATOM 3899 N N . ASN B 1 233 ? 112.131 91.450 202.571 1.00 51.01 233 ASN B N 1
ATOM 3900 C CA . ASN B 1 233 ? 113.525 91.034 202.488 1.00 52.54 233 ASN B CA 1
ATOM 3901 C C . ASN B 1 233 ? 113.806 90.157 201.270 1.00 56.42 233 ASN B C 1
ATOM 3902 O O . ASN B 1 233 ? 113.274 89.046 201.152 1.00 55.08 233 ASN B O 1
ATOM 3907 N N . TYR B 1 234 ? 114.657 90.649 200.377 1.00 47.70 234 TYR B N 1
ATOM 3908 C CA . TYR B 1 234 ? 115.001 89.903 199.175 1.00 50.88 234 TYR B CA 1
ATOM 3909 C C . TYR B 1 234 ? 116.498 89.643 199.090 1.00 53.39 234 TYR B C 1
ATOM 3910 O O . TYR B 1 234 ? 117.088 89.734 198.007 1.00 52.94 234 TYR B O 1
ATOM 3919 N N . ASP B 1 235 ? 117.112 89.306 200.222 1.00 54.78 235 ASP B N 1
ATOM 3920 C CA . ASP B 1 235 ? 118.553 89.038 200.236 1.00 57.99 235 ASP B CA 1
ATOM 3921 C C . ASP B 1 235 ? 118.968 87.744 199.508 1.00 54.06 235 ASP B C 1
ATOM 3922 O O . ASP B 1 235 ? 120.156 87.469 199.348 1.00 56.66 235 ASP B O 1
ATOM 3927 N N . GLY B 1 236 ? 117.989 86.963 199.059 1.00 54.30 236 GLY B N 1
ATOM 3928 C CA . GLY B 1 236 ? 118.262 85.783 198.254 1.00 50.31 236 GLY B CA 1
ATOM 3929 C C . GLY B 1 236 ? 118.475 84.549 199.105 1.00 51.89 236 GLY B C 1
ATOM 3930 O O . GLY B 1 236 ? 118.996 83.536 198.641 1.00 52.91 236 GLY B O 1
ATOM 3931 N N . ALA B 1 237 ? 118.046 84.641 200.358 1.00 52.76 237 ALA B N 1
ATOM 3932 C CA . ALA B 1 237 ? 118.245 83.585 201.342 1.00 52.87 237 ALA B CA 1
ATOM 3933 C C . ALA B 1 237 ? 117.005 82.708 201.521 1.00 42.23 237 ALA B C 1
ATOM 3934 O O . ALA B 1 237 ? 115.889 83.208 201.608 1.00 47.37 237 ALA B O 1
ATOM 3936 N N . LEU B 1 238 ? 117.198 81.400 201.600 1.00 38.97 238 LEU B N 1
ATOM 3937 C CA . LEU B 1 238 ? 116.077 80.508 201.867 1.00 43.08 238 LEU B CA 1
ATOM 3938 C C . LEU B 1 238 ? 115.644 80.505 203.352 1.00 51.36 238 LEU B C 1
ATOM 3939 O O . LEU B 1 238 ? 116.262 79.827 204.175 1.00 52.94 238 LEU B O 1
ATOM 3944 N N . ASP B 1 239 ? 114.595 81.258 203.695 1.00 48.60 239 ASP B N 1
ATOM 3945 C CA . ASP B 1 239 ? 113.992 81.161 205.028 1.00 45.65 239 ASP B CA 1
ATOM 3946 C C . ASP B 1 239 ? 112.728 80.294 204.959 1.00 50.91 239 ASP B C 1
ATOM 3947 O O . ASP B 1 239 ? 112.517 79.622 203.950 1.00 52.41 239 ASP B O 1
ATOM 3952 N N . VAL B 1 240 ? 111.901 80.272 206.008 1.00 51.00 240 VAL B N 1
ATOM 3953 C CA . VAL B 1 240 ? 110.682 79.446 205.952 1.00 49.55 240 VAL B CA 1
ATOM 3954 C C . VAL B 1 240 ? 109.483 80.200 205.423 1.00 49.79 240 VAL B C 1
ATOM 3955 O O . VAL B 1 240 ? 108.562 79.593 204.880 1.00 54.44 240 VAL B O 1
ATOM 3959 N N . GLU B 1 241 ? 109.484 81.518 205.579 1.00 50.74 241 GLU B N 1
ATOM 3960 C CA . GLU B 1 241 ? 108.388 82.307 205.054 1.00 46.47 241 GLU B CA 1
ATOM 3961 C C . GLU B 1 241 ? 108.433 82.336 203.534 1.00 54.54 241 GLU B C 1
ATOM 3962 O O . GLU B 1 241 ? 107.389 82.339 202.886 1.00 54.15 241 GLU B O 1
ATOM 3968 N N . THR B 1 242 ? 109.637 82.357 202.966 1.00 53.84 242 THR B N 1
ATOM 3969 C CA . THR B 1 242 ? 109.780 82.291 201.516 1.00 50.56 242 THR B CA 1
ATOM 3970 C C . THR B 1 242 ? 109.209 80.987 200.984 1.00 51.35 242 THR B C 1
ATOM 3971 O O . THR B 1 242 ? 108.379 80.996 200.078 1.00 55.13 242 THR B O 1
ATOM 3975 N N . ALA B 1 243 ? 109.653 79.872 201.549 1.00 47.53 243 ALA B N 1
ATOM 3976 C CA . ALA B 1 243 ? 109.185 78.573 201.111 1.00 43.04 243 ALA B CA 1
ATOM 3977 C C . ALA B 1 243 ? 107.671 78.484 201.276 1.00 48.09 243 ALA B C 1
ATOM 3978 O O . ALA B 1 243 ? 106.973 77.929 200.423 1.00 44.53 243 ALA B O 1
ATOM 3980 N N . ALA B 1 244 ? 107.164 79.047 202.368 1.00 46.71 244 ALA B N 1
ATOM 3981 C CA . ALA B 1 244 ? 105.732 79.005 202.643 1.00 48.78 244 ALA B CA 1
ATOM 3982 C C . ALA B 1 244 ? 104.922 79.752 201.568 1.00 46.19 244 ALA B C 1
ATOM 3983 O O . ALA B 1 244 ? 103.921 79.239 201.059 1.00 44.37 244 ALA B O 1
ATOM 3985 N N . ILE B 1 245 ? 105.364 80.958 201.223 1.00 45.94 245 ILE B N 1
ATOM 3986 C CA . ILE B 1 245 ? 104.711 81.752 200.185 1.00 44.56 245 ILE B CA 1
ATOM 3987 C C . ILE B 1 245 ? 104.684 81.016 198.846 1.00 44.16 245 ILE B C 1
ATOM 3988 O O . ILE B 1 245 ? 103.637 80.938 198.203 1.00 45.05 245 ILE B O 1
ATOM 3993 N N . LEU B 1 246 ? 105.821 80.456 198.443 1.00 41.67 246 LEU B N 1
ATOM 3994 C CA . LEU B 1 246 ? 105.872 79.605 197.254 1.00 40.11 246 LEU B CA 1
ATOM 3995 C C . LEU B 1 246 ? 104.804 78.514 197.279 1.00 36.98 246 LEU B C 1
ATOM 3996 O O . LEU B 1 246 ? 103.932 78.479 196.416 1.00 38.57 246 LEU B O 1
ATOM 4001 N N . TYR B 1 247 ? 104.869 77.636 198.275 1.00 40.05 247 TYR B N 1
ATOM 4002 C CA . TYR B 1 247 ? 103.920 76.533 198.394 1.00 38.08 247 TYR B CA 1
ATOM 4003 C C . TYR B 1 247 ? 102.458 76.965 198.409 1.00 40.87 247 TYR B C 1
ATOM 4004 O O . TYR B 1 247 ? 101.615 76.295 197.805 1.00 38.81 247 TYR B O 1
ATOM 4013 N N . ALA B 1 248 ? 102.160 78.072 199.095 1.00 38.57 248 ALA B N 1
ATOM 4014 C CA . ALA B 1 248 ? 100.799 78.610 199.128 1.00 37.91 248 ALA B CA 1
ATOM 4015 C C . ALA B 1 248 ? 100.336 79.070 197.733 1.00 36.60 248 ALA B C 1
ATOM 4016 O O . ALA B 1 248 ? 99.188 78.849 197.345 1.00 35.00 248 ALA B O 1
ATOM 4018 N N . LEU B 1 249 ? 101.233 79.714 196.988 1.00 35.09 249 LEU B N 1
ATOM 4019 C CA . LEU B 1 249 ? 100.910 80.186 195.642 1.00 29.30 249 LEU B CA 1
ATOM 4020 C C . LEU B 1 249 ? 100.609 78.992 194.749 1.00 36.18 249 LEU B C 1
ATOM 4021 O O . LEU B 1 249 ? 99.604 78.987 194.043 1.00 38.05 249 LEU B O 1
ATOM 4026 N N . ASN B 1 250 ? 101.477 77.979 194.785 1.00 33.39 250 ASN B N 1
ATOM 4027 C CA . ASN B 1 250 ? 101.219 76.732 194.072 1.00 32.21 250 ASN B CA 1
ATOM 4028 C C . ASN B 1 250 ? 99.901 76.079 194.472 1.00 37.08 250 ASN B C 1
ATOM 4029 O O . ASN B 1 250 ? 99.196 75.563 193.608 1.00 40.70 250 ASN B O 1
ATOM 4034 N N . GLU B 1 251 ? 99.540 76.107 195.754 1.00 28.76 251 GLU B N 1
ATOM 4035 C CA . GLU B 1 251 ? 98.275 75.477 196.130 1.00 35.03 251 GLU B CA 1
ATOM 4036 C C . GLU B 1 251 ? 97.100 76.235 195.556 1.00 35.35 251 GLU B C 1
ATOM 4037 O O . GLU B 1 251 ? 96.193 75.641 194.980 1.00 38.67 251 GLU B O 1
ATOM 4043 N N . LYS B 1 252 ? 97.126 77.552 195.727 1.00 38.10 252 LYS B N 1
ATOM 4044 C CA . LYS B 1 252 ? 96.082 78.433 195.213 1.00 36.71 252 LYS B CA 1
ATOM 4045 C C . LYS B 1 252 ? 95.977 78.380 193.686 1.00 37.78 252 LYS B C 1
ATOM 4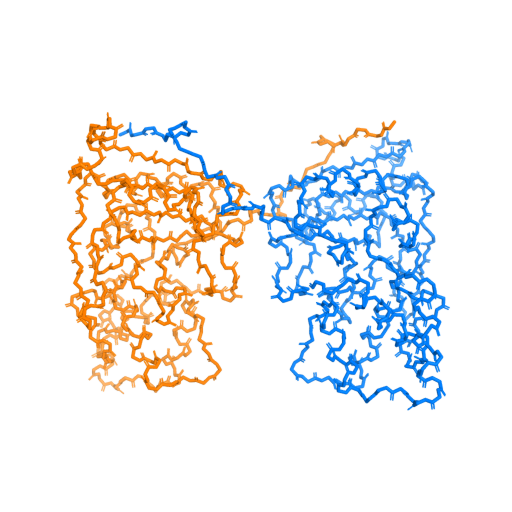046 O O . LYS B 1 252 ? 94.878 78.457 193.127 1.00 37.56 252 LYS B O 1
ATOM 4052 N N . TYR B 1 253 ? 97.119 78.233 193.016 1.00 37.04 253 TYR B N 1
ATOM 4053 C CA . TYR B 1 253 ? 97.177 78.325 191.550 1.00 37.26 253 TYR B CA 1
ATOM 4054 C C . TYR B 1 253 ? 97.875 77.127 190.904 1.00 36.22 253 TYR B C 1
ATOM 4055 O O . TYR B 1 253 ? 98.957 77.273 190.339 1.00 31.13 253 TYR B O 1
ATOM 4064 N N . PRO B 1 254 ? 97.267 75.934 190.985 1.00 39.13 254 PRO B N 1
ATOM 4065 C CA . PRO B 1 254 ? 97.956 74.748 190.470 1.00 41.53 254 PRO B CA 1
ATOM 4066 C C . PRO B 1 254 ? 97.640 74.550 188.987 1.00 51.25 254 PRO B C 1
ATOM 4067 O O . PRO B 1 254 ? 97.210 75.502 188.339 1.00 48.60 254 PRO B O 1
ATOM 4071 N N . ALA B 1 255 ? 97.836 73.339 188.464 1.00 56.36 255 ALA B N 1
ATOM 4072 C CA . ALA B 1 255 ? 97.449 73.039 187.084 1.00 61.47 255 ALA B CA 1
ATOM 4073 C C . ALA B 1 255 ? 96.013 72.487 186.971 1.00 58.43 255 ALA B C 1
ATOM 4074 O O . ALA B 1 255 ? 95.400 71.988 187.925 1.00 48.53 255 ALA B O 1
#

Nearest PDB structures (foldseek):
  4bxj-assembly1_A-2  TM=1.004E+00  e=4.991E-57  Pseudomonas aeruginosa PAO1
  4bxe-assembly1_A  TM=9.979E-01  e=8.095E-52  Pseudomonas aeruginosa PAO1
  3d2y-assembly1_A  TM=8.921E-01  e=2.584E-29  Escherichia coli str. K-12 substr. MG1655
  4bol-assembly1_B  TM=9.199E-01  e=1.269E-27  Pseudomonas aeruginosa PAO1
  2y28-assembly3_C  TM=7.736E-01  e=9.341E-10  Citrobacter freundii

Sequence (509 aa):
MLTIDYNSYRTTTPYGKRVRFLVLHYTALDFAASVKALTTGAASAHYLIPAPHDPSYKAAGFKGQRIFNLVAEEDRAWHAGVSGWARRDNLNDTSIGIEIVNLARDDDVFTFPDYERSQINALKQLAKNILQRYPDMTPKNVVGHSDIAVGRKSDPGPKLPWKELYEAGIGAWYDDATRDRYREGFERDGLPPRADLLEAFRLYGYALPATVDDAYFASLLRAFQMHFRPENYDGALDVETAAILYALNEKYPAMLTIDYNSYRTTTPYGKRVRFLVLHYTALDFAASVKALTTGAASAHYLIPAPHDPSYKAAGFKGQRIFNLVAEEDRAWHAGVSGWARRDNLNDTSIGIEIVNLARDDDGVFTFPDYERSQINALKQLAKNILQRYPDMTPKNVVGHSDIAVGRKSDPGPKLPWKELYEAGIGAWYDDATRDRYRREGFERDGLPPRADLLEAFRLYGYALPATVDDAYFASLLRAFQMHFRPENYDGALDVETAAILYALNEKYPA

Foldseek 3Di:
DDDDDPDPDDDDPPDFDLAQAEEEFEQLDAPQVRVCCQQPHDFHFQKEWHQQPGPSAVVVPDHDTDMDGRDHQQDFTGDLPFWWWQPDTPNSRHYGYYYYYFNWDPPVDIDGDAGDPRSLVNVLVVQVVVPVRHVNNDQLRHYYSCQTVQPPDQPPFQNNPQVVSVVSVHHFFFDPVQLVVQLVCCVVVNDDDPVVLVVLSVQSIGDDDPDDDPVRQQSNQLSQCRNHVSVDRRSDDDSNSSSRSVRRCVVDVD/DDDDDPPPDDDDPPDFDLAQFEEEFEQLDADVVRCCCQAVHDFHAQKEWHAQPGVVCVVVPDHDTDMDGRDDPNDQTGDQPFWWWPHDTPNSRHYGYYYYYANWDDCPCDTDGDAGDPSSLVNVLVVQVVVCVVHVNNDQLRHYYSCQTDQHPDQPPFLNNPQVVSVVSVHHAFFDPVQLCCVLVPCVVVHDDPVVVVVVLSVQSIHDDDPDADPVSQLSNQLSQCSNHVSVDRRSDDDSSSSSRSVRRCVVDGD

B-factor: mean 42.22, std 12.18, range [20.0, 104.52]

Solvent-accessible surface area: 22292 Å² total; per-residue (Å²): 222,50,113,34,15,111,137,47,54,102,12,92,100,0,72,12,66,8,5,30,0,0,0,1,3,30,17,47,81,54,0,52,36,1,13,138,38,10,12,76,31,97,41,0,0,0,4,0,0,0,12,13,147,11,112,18,0,114,89,50,68,30,170,48,28,87,0,0,2,3,4,41,26,104,19,27,0,97,16,0,36,131,13,4,2,43,241,38,59,44,0,9,7,3,0,0,0,0,18,1,3,10,96,8,145,97,78,142,112,70,80,17,54,105,22,42,134,40,2,4,69,3,0,47,59,2,0,94,69,0,32,134,102,22,105,62,7,57,58,15,14,2,2,0,9,5,2,7,6,25,51,120,78,13,8,5,2,18,85,5,34,11,97,46,0,55,116,23,59,0,6,5,13,19,62,72,73,12,41,62,125,59,75,85,24,22,110,177,121,40,57,26,87,94,69,73,1,16,96,8,2,117,108,6,5,5,52,32,57,112,114,36,92,109,72,38,11,42,25,0,1,55,4,0,0,4,10,2,10,39,142,61,66,96,7,56,71,51,35,42,0,2,0,0,1,49,0,0,19,84,62,33,110,108,223,52,122,30,12,113,135,50,52,109,12,88,102,1,77,15,70,6,4,34,1,0,0,1,3,29,19,36,74,46,0,47,38,1,12,144,39,10,12,80,31,95,45,1,0,0,6,0,0,0,11,13,139,12,111,25,0,114,87,56,66,29,185,42,28,92,0,1,3,2,4,35,24,104,18,24,0,94,16,0,40,131,10,5,3,43,238,34,66,46,0,8,6,2,0,0,0,0,21,2,3,11,106,3,113,88,91,86,77,104,72,62,20,51,107,24,44,131,41,2,5,71,2,1,46,58,2,1,86,72,0,32,141,100,26,103,64,8,70,50,42,15,3,1,0,6,4,2,6,7,23,45,132,86,8,5,6,2,20,84,5,34,11,88,51,0,54,123,22,63,1,8,6,14,16,64,65,80,20,44,59,127,46,87,101,12,22,111,178,118,37,67,20,85,103,69,63,1,26,90,6,2,88,102,4,3,5,57,26,57,103,120,25,90,106,65,40,9,43,34,0,2,53,3,0,0,3,11,2,8,42,144,55,69,105,12,51,61,52,29,33,0,2,0,1,0,52,0,0,23,80,65,37,95,154

Secondary structure (DSSP, 8-state):
---EESSS----SSEEES--EEEEEE-SS-HHHHHHHHHTSS---SEEE--SS-HHHHHHT--S--EEE-S-TTEEES-S-S-EETTEE-TTTTEEEEEE----EESSSEE-PPPPHHHHHHHHHHHHHHHTT-TT--GGGEEEHHHHSTTT---S-TTS-HHHHHHTT-S----HHHHHHHHHHHHHH-PPPHHHHHHHHHHHTB---SS--HHHHHHHHHHHHHHH-TT--S----HHHHHHHHHHHHH---/-PPEESSS----SSEEES--EEEEEE-SS-HHHHHHHHHHSS---SEEE--SS-HHHHHTT--S--EEE-S-TTEEES-S-S-EETTEE-TTTTEEEEEE----EE-SSSEE-PPPPHHHHHHHHHHHHHHHTT-TT--GGGEEEHHHHSTTT---S-TTS-HHHHHHTT-S----HHHHHHHHHHHHHH-PPPHHHHHHHHHHHT----SS--HHHHHHHHHHHHHHH-TT--SS---HHHHHHHHHHHHHS--